Protein AF-0000000069254409 (afdb_homodimer)

Structure (mmCIF, N/CA/C/O backbone):
data_AF-0000000069254409-model_v1
#
loop_
_entity.id
_entity.type
_entity.pdbx_description
1 polymer 'EF-hand domain-containing protein'
#
loop_
_atom_site.group_PDB
_atom_site.id
_atom_site.type_symbol
_atom_site.label_atom_id
_atom_site.label_alt_id
_atom_site.label_comp_id
_atom_site.label_asym_id
_atom_site.label_entity_id
_atom_site.label_seq_id
_atom_site.pdbx_PDB_ins_code
_atom_site.Cartn_x
_atom_site.Cartn_y
_atom_site.Cartn_z
_atom_site.occupancy
_atom_site.B_iso_or_equiv
_atom_site.auth_seq_id
_atom_site.auth_comp_id
_atom_site.auth_asym_id
_atom_site.auth_atom_id
_atom_site.pdbx_PDB_model_num
ATOM 1 N N . MET A 1 1 ? -7.496 29.672 29.156 1 19.38 1 MET A N 1
ATOM 2 C CA . MET A 1 1 ? -7.266 30.031 27.75 1 19.38 1 MET A CA 1
ATOM 3 C C . MET A 1 1 ? -6.344 29.016 27.078 1 19.38 1 MET A C 1
ATOM 5 O O . MET A 1 1 ? -5.121 29.125 27.172 1 19.38 1 MET A O 1
ATOM 9 N N . VAL A 1 2 ? -6.703 27.703 27.266 1 20.34 2 VAL A N 1
ATOM 10 C CA . VAL A 1 2 ? -6.066 26.391 27.125 1 20.34 2 VAL A CA 1
ATOM 11 C C . VAL A 1 2 ? -5.746 26.141 25.656 1 20.34 2 VAL A C 1
ATOM 13 O O . VAL A 1 2 ? -6.648 26.047 24.828 1 20.34 2 VAL A O 1
ATOM 16 N N . ALA A 1 3 ? -4.699 26.922 25.219 1 22.67 3 ALA A N 1
ATOM 17 C CA . ALA A 1 3 ? -4.16 26.953 23.875 1 22.67 3 ALA A CA 1
ATOM 18 C C . ALA A 1 3 ? -4.039 25.547 23.297 1 22.67 3 ALA A C 1
ATOM 20 O O . ALA A 1 3 ? -3.381 24.688 23.891 1 22.67 3 ALA A O 1
ATOM 21 N N . LEU A 1 4 ? -5.125 25.156 22.656 1 19.97 4 LEU A N 1
ATOM 22 C CA . LEU A 1 4 ? -5.559 23.938 22 1 19.97 4 LEU A CA 1
ATOM 23 C C . LEU A 1 4 ? -4.504 23.438 21 1 19.97 4 LEU A C 1
ATOM 25 O O . LEU A 1 4 ? -4.227 24.109 20.016 1 19.97 4 LEU A O 1
ATOM 29 N N . CYS A 1 5 ? -3.377 22.969 21.625 1 23.23 5 CYS A N 1
ATOM 30 C CA . CYS A 1 5 ? -2.184 22.438 20.984 1 23.23 5 CYS A CA 1
ATOM 31 C C . CYS A 1 5 ? -2.555 21.547 19.797 1 23.23 5 CYS A C 1
ATOM 33 O O . CYS A 1 5 ? -3.193 20.516 19.969 1 23.23 5 CYS A O 1
ATOM 35 N N . CYS A 1 6 ? -2.992 22.062 18.625 1 24.22 6 CYS A N 1
ATOM 36 C CA . CYS A 1 6 ? -3.277 21.469 17.328 1 24.22 6 CYS A CA 1
ATOM 37 C C . CYS A 1 6 ? -2.16 20.531 16.906 1 24.22 6 CYS A C 1
ATOM 39 O O . CYS A 1 6 ? -1.358 20.859 16.031 1 24.22 6 CYS A O 1
ATOM 41 N N . LYS A 1 7 ? -1.382 19.984 17.891 1 27.02 7 LYS A N 1
ATOM 42 C CA . LYS A 1 7 ? -0.222 19.109 17.719 1 27.02 7 LYS A CA 1
ATOM 43 C C . LYS A 1 7 ? -0.569 17.891 16.891 1 27.02 7 LYS A C 1
ATOM 45 O O . LYS A 1 7 ? -1.653 17.312 17.031 1 27.02 7 LYS A O 1
ATOM 50 N N . GLY A 1 8 ? 0.115 17.594 15.75 1 26.36 8 GLY A N 1
ATOM 51 C CA . GLY A 1 8 ? 0.091 16.625 14.664 1 26.36 8 GLY A CA 1
ATOM 52 C C . GLY A 1 8 ? -0.187 15.211 15.125 1 26.36 8 GLY A C 1
ATOM 53 O O . GLY A 1 8 ? 0.207 14.828 16.234 1 26.36 8 GLY A O 1
ATOM 54 N N . MET A 1 9 ? -1.321 14.609 14.672 1 27.91 9 MET A N 1
ATOM 55 C CA . MET A 1 9 ? -2.041 13.383 14.984 1 27.91 9 MET A CA 1
ATOM 56 C C . MET A 1 9 ? -1.083 12.195 15.078 1 27.91 9 MET A C 1
ATOM 58 O O . MET A 1 9 ? -0.772 11.562 14.07 1 27.91 9 MET A O 1
ATOM 62 N N . PRO A 1 10 ? 0.11 12.32 15.781 1 27.25 10 PRO A N 1
ATOM 63 C CA . PRO A 1 10 ? 1.056 11.211 15.633 1 27.25 10 PRO A CA 1
ATOM 64 C C . PRO A 1 10 ? 0.412 9.852 15.883 1 27.25 10 PRO A C 1
ATOM 66 O O . PRO A 1 10 ? 0.443 8.977 15.008 1 27.25 10 PRO A O 1
ATOM 69 N N . PHE A 1 11 ? 0.872 9.18 17.094 1 33.72 11 PHE A N 1
ATOM 70 C CA . PHE A 1 11 ? 1.212 7.918 17.734 1 33.72 11 PHE A CA 1
ATOM 71 C C . PHE A 1 11 ? -0.03 7.258 18.328 1 33.72 11 PHE A C 1
ATOM 73 O O . PHE A 1 11 ? 0.075 6.371 19.172 1 33.72 11 PHE A O 1
ATOM 80 N N . LEU A 1 12 ? -1.261 7.641 18.219 1 28.94 12 LEU A N 1
ATOM 81 C CA . LEU A 1 12 ? -2.281 7.164 19.156 1 28.94 12 LEU A CA 1
ATOM 82 C C . LEU A 1 12 ? -2.5 5.66 19 1 28.94 12 LEU A C 1
ATOM 84 O O . LEU A 1 12 ? -2.707 4.953 19.984 1 28.94 12 LEU A O 1
ATOM 88 N N . VAL A 1 13 ? -2.615 5.219 17.828 1 28.89 13 VAL A N 1
ATOM 89 C CA . VAL A 1 13 ? -3.416 4 17.812 1 28.89 13 VAL A CA 1
ATOM 90 C C . VAL A 1 13 ? -2.643 2.867 18.484 1 28.89 13 VAL A C 1
ATOM 92 O O . VAL A 1 13 ? -3.227 2.039 19.188 1 28.89 13 VAL A O 1
ATOM 95 N N . ILE A 1 14 ? -1.354 2.713 18.172 1 30.81 14 ILE A N 1
ATOM 96 C CA . ILE A 1 14 ? -0.817 1.533 18.844 1 30.81 14 ILE A CA 1
ATOM 97 C C . ILE A 1 14 ? -0.621 1.828 20.328 1 30.81 14 ILE A C 1
ATOM 99 O O . ILE A 1 14 ? -0.642 0.915 21.156 1 30.81 14 ILE A O 1
ATOM 103 N N . VAL A 1 15 ? -0.439 3.127 20.812 1 29.7 15 VAL A N 1
ATOM 104 C CA . VAL A 1 15 ? -0.236 3.512 22.203 1 29.7 15 VAL A CA 1
ATOM 105 C C . VAL A 1 15 ? -1.552 3.395 22.969 1 29.7 15 VAL A C 1
ATOM 107 O O . VAL A 1 15 ? -1.553 3.172 24.188 1 29.7 15 VAL A O 1
ATOM 110 N N . ALA A 1 16 ? -2.707 3.693 22.484 1 29.33 16 ALA A N 1
ATOM 111 C CA . ALA A 1 16 ? -3.926 3.795 23.281 1 29.33 16 ALA A CA 1
ATOM 112 C C . ALA A 1 16 ? -4.277 2.455 23.922 1 29.33 16 ALA A C 1
ATOM 114 O O . ALA A 1 16 ? -4.887 2.412 25 1 29.33 16 ALA A O 1
ATOM 115 N N . VAL A 1 17 ? -4.133 1.278 23.375 1 29.28 17 VAL A N 1
ATOM 116 C CA . VAL A 1 17 ? -4.566 0.148 24.188 1 29.28 17 VAL A CA 1
ATOM 117 C C . VAL A 1 17 ? -3.699 0.049 25.438 1 29.28 17 VAL A C 1
ATOM 119 O O . VAL A 1 17 ? -4.199 -0.269 26.531 1 29.28 17 VAL A O 1
ATOM 122 N N . LEU A 1 18 ? -2.428 0.432 25.5 1 28.36 18 LEU A N 1
ATOM 123 C CA . LEU A 1 18 ? -1.735 0.394 26.781 1 28.36 18 LEU A CA 1
ATOM 124 C C . LEU A 1 18 ? -2.096 1.609 27.625 1 28.36 18 LEU A C 1
ATOM 126 O O . LEU A 1 18 ? -2.014 1.561 28.859 1 28.36 18 LEU A O 1
ATOM 130 N N . ALA A 1 19 ? -2.328 2.811 27.125 1 28.66 19 ALA A N 1
ATOM 131 C CA . ALA A 1 19 ? -2.438 4.023 27.938 1 28.66 19 ALA A CA 1
ATOM 132 C C . ALA A 1 19 ? -3.783 4.086 28.656 1 28.66 19 ALA A C 1
ATOM 134 O O . ALA A 1 19 ? -4.07 5.051 29.359 1 28.66 19 ALA A O 1
ATOM 135 N N . LEU A 1 20 ? -4.75 3.314 28.531 1 28.2 20 LEU A N 1
ATOM 136 C CA . LEU A 1 20 ? -5.914 3.721 29.312 1 28.2 20 LEU A CA 1
ATOM 137 C C . LEU A 1 20 ? -5.598 3.711 30.812 1 28.2 20 LEU A C 1
ATOM 139 O O . LEU A 1 20 ? -6.473 3.965 31.641 1 28.2 20 LEU A O 1
ATOM 143 N N . ALA A 1 21 ? -4.547 3.064 31.422 1 25.2 21 ALA A N 1
ATOM 144 C CA . ALA A 1 21 ? -4.605 3.164 32.875 1 25.2 21 ALA A CA 1
ATOM 145 C C . ALA A 1 21 ? -4.316 4.59 33.344 1 25.2 21 ALA A C 1
ATOM 147 O O . ALA A 1 21 ? -4.965 5.094 34.25 1 25.2 21 ALA A O 1
ATOM 148 N N . ARG A 1 22 ? -3.055 5.16 33.312 1 26.94 22 ARG A N 1
ATOM 149 C CA . ARG A 1 22 ? -2.629 6.121 34.312 1 26.94 22 ARG A CA 1
ATOM 150 C C . ARG A 1 22 ? -3.201 7.508 34.031 1 26.94 22 ARG A C 1
ATOM 152 O O . ARG A 1 22 ? -2.738 8.195 33.125 1 26.94 22 ARG A O 1
ATOM 159 N N . ALA A 1 23 ? -4.402 7.871 34.062 1 28.11 23 ALA A N 1
ATOM 160 C CA . ALA A 1 23 ? -4.953 9.219 33.969 1 28.11 23 ALA A CA 1
ATOM 161 C C . ALA A 1 23 ? -4.359 10.133 35.031 1 28.11 23 ALA A C 1
ATOM 163 O O . ALA A 1 23 ? -4.879 11.227 35.281 1 28.11 23 ALA A O 1
ATOM 164 N N . SER A 1 24 ? -3.475 9.727 36 1 22.5 24 SER A N 1
ATOM 165 C CA . SER A 1 24 ? -3.5 10.844 36.938 1 22.5 24 SER A CA 1
ATOM 166 C C . SER A 1 24 ? -2.941 12.117 36.312 1 22.5 24 SER A C 1
ATOM 168 O O . SER A 1 24 ? -3.586 13.164 36.344 1 22.5 24 SER A O 1
ATOM 170 N N . ASP A 1 25 ? -1.718 12.695 36.781 1 22.55 25 ASP A N 1
ATOM 171 C CA . ASP A 1 25 ? -1.385 14.086 37.062 1 22.55 25 ASP A CA 1
ATOM 172 C C . ASP A 1 25 ? -1.067 14.852 35.781 1 22.55 25 ASP A C 1
ATOM 174 O O . ASP A 1 25 ? -1.934 15.539 35.219 1 22.55 25 ASP A O 1
ATOM 178 N N . GLN A 1 26 ? 0.198 15.594 35.656 1 23.91 26 GLN A N 1
ATOM 179 C CA . GLN A 1 26 ? 0.688 16.859 35.125 1 23.91 26 GLN A CA 1
ATOM 180 C C . GLN A 1 26 ? 0.812 16.781 33.594 1 23.91 26 GLN A C 1
ATOM 182 O O . GLN A 1 26 ? 0.991 15.703 33.031 1 23.91 26 GLN A O 1
ATOM 187 N N . GLN A 1 27 ? 0.76 17.953 32.75 1 25.64 27 GLN A N 1
ATOM 188 C CA . GLN A 1 27 ? 0.425 18.578 31.469 1 25.64 27 GLN A CA 1
ATOM 189 C C . GLN A 1 27 ? 1.446 18.219 30.391 1 25.64 27 GLN A C 1
ATOM 191 O O . GLN A 1 27 ? 1.4 18.766 29.281 1 25.64 27 GLN A O 1
ATOM 196 N N . ASP A 1 28 ? 2.668 17.797 30.703 1 26.2 28 ASP A N 1
ATOM 197 C CA . ASP A 1 28 ? 3.752 17.984 29.75 1 26.2 28 ASP A CA 1
ATOM 198 C C . ASP A 1 28 ? 3.531 17.141 28.484 1 26.2 28 ASP A C 1
ATOM 200 O O . ASP A 1 28 ? 3.23 15.945 28.578 1 26.2 28 ASP A O 1
ATOM 204 N N . ASP A 1 29 ? 3.1 17.672 27.328 1 29.69 29 ASP A N 1
ATOM 205 C CA . ASP A 1 29 ? 2.701 17.312 25.984 1 29.69 29 ASP A CA 1
ATOM 206 C C . ASP A 1 29 ? 3.592 16.188 25.438 1 29.69 29 ASP A C 1
ATOM 208 O O . ASP A 1 29 ? 3.65 15.977 24.219 1 29.69 29 ASP A O 1
ATOM 212 N N . GLY A 1 30 ? 4.598 15.688 26.188 1 28.34 30 GLY A N 1
ATOM 213 C CA . GLY A 1 30 ? 5.531 14.648 25.781 1 28.34 30 GLY A CA 1
ATOM 214 C C . GLY A 1 30 ? 4.855 13.32 25.5 1 28.34 30 GLY A C 1
ATOM 215 O O . GLY A 1 30 ? 3.785 13.031 26.047 1 28.34 30 GLY A O 1
ATOM 216 N N . ILE A 1 31 ? 4.934 12.859 24.234 1 30.8 31 ILE A N 1
ATOM 217 C CA . ILE A 1 31 ? 4.555 11.484 23.922 1 30.8 31 ILE A CA 1
ATOM 218 C C . ILE A 1 31 ? 4.723 10.609 25.172 1 30.8 31 ILE A C 1
ATOM 220 O O . ILE A 1 31 ? 5.789 10.586 25.781 1 30.8 31 ILE A O 1
ATOM 224 N N . PRO A 1 32 ? 3.707 10.461 25.875 1 32.12 32 PRO A N 1
ATOM 225 C CA . PRO A 1 32 ? 3.996 9.664 27.062 1 32.12 32 PRO A CA 1
ATOM 226 C C . PRO A 1 32 ? 4.883 8.453 26.766 1 32.12 32 PRO A C 1
ATOM 228 O O . PRO A 1 32 ? 4.777 7.863 25.688 1 32.12 32 PRO A O 1
ATOM 231 N N . GLU A 1 33 ? 6.113 8.398 27.266 1 32.88 33 GLU A N 1
ATOM 232 C CA . GLU A 1 33 ? 6.953 7.215 27.406 1 32.88 33 GLU A CA 1
ATOM 233 C C . GLU A 1 33 ? 6.117 5.992 27.781 1 32.88 33 GLU A C 1
ATOM 235 O O . GLU A 1 33 ? 5.312 6.039 28.719 1 32.88 33 GLU A O 1
ATOM 240 N N . PRO A 1 34 ? 5.633 5.191 26.672 1 31.97 34 PRO A N 1
ATOM 241 C CA . PRO A 1 34 ? 4.961 4.027 27.25 1 31.97 34 PRO A CA 1
ATOM 242 C C . PRO A 1 34 ? 5.578 3.588 28.578 1 31.97 34 PRO A C 1
ATOM 244 O O . PRO A 1 34 ? 6.801 3.541 28.703 1 31.97 34 PRO A O 1
ATOM 247 N N . GLU A 1 35 ? 5.141 3.963 29.609 1 34.66 35 GLU A N 1
ATOM 248 C CA . GLU A 1 35 ? 5.578 3.498 30.922 1 34.66 35 GLU A CA 1
ATOM 249 C C . GLU A 1 35 ? 5.578 1.974 31 1 34.66 35 GLU A C 1
ATOM 251 O O . GLU A 1 35 ? 5.547 1.4 32.094 1 34.66 35 GLU A O 1
ATOM 256 N N . SER A 1 36 ? 5.055 1.187 29.906 1 35.44 36 SER A N 1
ATOM 257 C CA . SER A 1 36 ? 5.086 -0.209 30.328 1 35.44 36 SER A CA 1
ATOM 258 C C . SER A 1 36 ? 6.434 -0.566 30.953 1 35.44 36 SER A C 1
ATOM 260 O O . SER A 1 36 ? 7.438 0.095 30.688 1 35.44 36 SER A O 1
ATOM 262 N N . ASP A 1 37 ? 6.551 -1.136 31.875 1 38.44 37 ASP A N 1
ATOM 263 C CA . ASP A 1 37 ? 7.703 -1.934 32.281 1 38.44 37 ASP A CA 1
ATOM 264 C C . ASP A 1 37 ? 8.477 -2.445 31.062 1 38.44 37 ASP A C 1
ATOM 266 O O . ASP A 1 37 ? 7.973 -3.287 30.312 1 38.44 37 ASP A O 1
ATOM 270 N N . ASP A 1 38 ? 9.156 -1.662 30.172 1 49.69 38 ASP A N 1
ATOM 271 C CA . ASP A 1 38 ? 9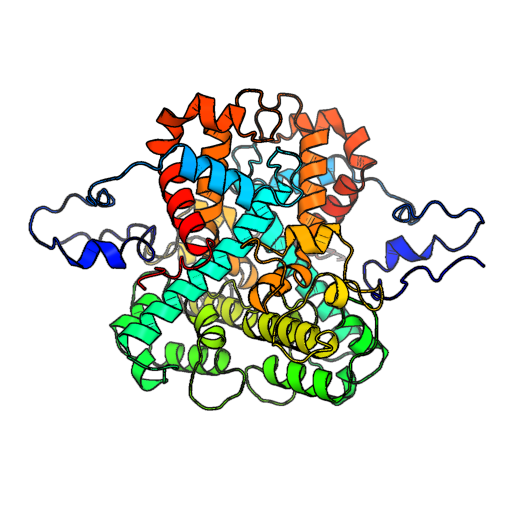.945 -1.505 28.953 1 49.69 38 ASP A CA 1
ATOM 272 C C . ASP A 1 38 ? 10.758 -2.766 28.672 1 49.69 38 ASP A C 1
ATOM 274 O O . ASP A 1 38 ? 11.93 -2.854 29.031 1 49.69 38 ASP A O 1
ATOM 278 N N . VAL A 1 39 ? 10.141 -3.881 28.891 1 56.06 39 VAL A N 1
ATOM 279 C CA . VAL A 1 39 ? 10.977 -5.031 28.578 1 56.06 39 VAL A CA 1
ATOM 280 C C . VAL A 1 39 ? 11.602 -4.859 27.203 1 56.06 39 VAL A C 1
ATOM 282 O O . VAL A 1 39 ? 10.883 -4.719 26.203 1 56.06 39 VAL A O 1
ATOM 285 N N . LEU A 1 40 ? 12.727 -4.441 27.188 1 66.5 40 LEU A N 1
ATOM 286 C CA . LEU A 1 40 ? 13.578 -4.328 26 1 66.5 40 LEU A CA 1
ATOM 287 C C . LEU A 1 40 ? 13.578 -5.633 25.203 1 66.5 40 LEU A C 1
ATOM 289 O O . LEU A 1 40 ? 13.523 -6.719 25.781 1 66.5 40 LEU A O 1
ATOM 293 N N . PRO A 1 41 ? 13.43 -5.43 23.906 1 75.56 41 PRO A N 1
ATOM 294 C CA . PRO A 1 41 ? 13.5 -6.652 23.094 1 75.56 41 PRO A CA 1
ATOM 295 C C . PRO A 1 41 ? 14.766 -7.465 23.375 1 75.56 41 PRO A C 1
ATOM 297 O O . PRO A 1 41 ? 15.828 -6.891 23.609 1 75.56 41 PRO A O 1
ATOM 300 N N . THR A 1 42 ? 14.555 -8.664 23.516 1 77.88 42 THR A N 1
ATOM 301 C CA . THR A 1 42 ? 15.68 -9.578 23.703 1 77.88 42 THR A CA 1
ATOM 302 C C . THR A 1 42 ? 16.406 -9.805 22.375 1 77.88 42 THR A C 1
ATOM 304 O O . THR A 1 42 ? 15.898 -9.445 21.312 1 77.88 42 THR A O 1
ATOM 307 N N . GLN A 1 43 ? 17.641 -10.289 22.516 1 80.81 43 GLN A N 1
ATOM 308 C CA . GLN A 1 43 ? 18.406 -10.648 21.328 1 80.81 43 GLN A CA 1
ATOM 309 C C . GLN A 1 43 ? 17.672 -11.695 20.5 1 80.81 43 GLN A C 1
ATOM 311 O O . GLN A 1 43 ? 17.703 -11.648 19.266 1 80.81 43 GLN A O 1
ATOM 316 N N . GLN A 1 44 ? 17.016 -12.531 21.219 1 79.25 44 GLN A N 1
ATOM 317 C CA . GLN A 1 44 ? 16.25 -13.578 20.547 1 79.25 44 GLN A CA 1
ATOM 318 C C . GLN A 1 44 ? 15.125 -12.977 19.703 1 79.25 44 GLN A C 1
ATOM 320 O O . GLN A 1 44 ? 14.875 -13.414 18.578 1 79.25 44 GLN A O 1
ATOM 325 N N . GLN A 1 45 ? 14.5 -12 20.203 1 78.81 45 GLN A N 1
ATOM 326 C CA . GLN A 1 45 ? 13.398 -11.359 19.5 1 78.81 45 GLN A CA 1
ATOM 327 C C . GLN A 1 45 ? 13.898 -10.625 18.25 1 78.81 45 GLN A C 1
ATOM 329 O O . GLN A 1 45 ? 13.242 -10.641 17.219 1 78.81 45 GLN A O 1
ATOM 334 N N . ILE A 1 46 ? 15.023 -10.102 18.406 1 79.94 46 ILE A N 1
ATOM 335 C CA . ILE A 1 46 ? 15.594 -9.375 17.281 1 79.94 46 ILE A CA 1
ATOM 336 C C . ILE A 1 46 ? 15.977 -10.359 16.172 1 79.94 46 ILE A C 1
ATOM 338 O O . ILE A 1 46 ? 15.75 -10.086 14.992 1 79.94 46 ILE A O 1
ATOM 342 N N . SER A 1 47 ? 16.516 -11.445 16.609 1 79.81 47 SER A N 1
ATOM 343 C CA . SER A 1 47 ? 16.859 -12.484 15.641 1 79.81 47 SER A CA 1
ATOM 344 C C . SER A 1 47 ? 15.609 -13.023 14.945 1 79.81 47 SER A C 1
ATOM 346 O O . SER A 1 47 ? 15.633 -13.289 13.742 1 79.81 47 SER A O 1
ATOM 348 N N . GLN A 1 48 ? 14.594 -13.156 15.711 1 78.81 48 GLN A N 1
ATOM 349 C CA . GLN A 1 48 ? 13.328 -13.625 15.148 1 78.81 48 GLN A CA 1
ATOM 350 C C . GLN A 1 48 ? 12.781 -12.633 14.125 1 78.81 48 GLN A C 1
ATOM 352 O O . GLN A 1 48 ? 12.273 -13.031 13.078 1 78.81 48 GLN A O 1
ATOM 357 N N . MET A 1 49 ? 12.953 -11.438 14.461 1 79.19 49 MET A N 1
ATOM 358 C CA . MET A 1 49 ? 12.508 -10.391 13.539 1 79.19 49 MET A CA 1
ATOM 359 C C . MET A 1 49 ? 13.305 -10.445 12.234 1 79.19 49 MET A C 1
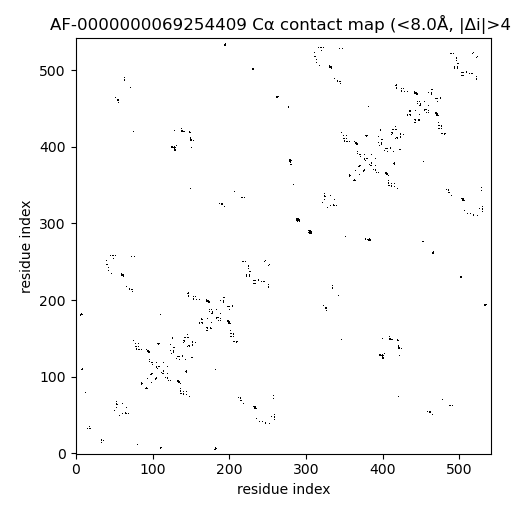ATOM 361 O O . MET A 1 49 ? 12.742 -10.289 11.148 1 79.19 49 MET A O 1
ATOM 365 N N . HIS A 1 50 ? 14.648 -10.594 12.422 1 85 50 HIS A N 1
ATOM 366 C CA . HIS A 1 50 ? 15.484 -10.711 11.234 1 85 50 HIS A CA 1
ATOM 367 C C . HIS A 1 50 ? 15 -11.828 10.32 1 85 50 HIS A C 1
ATOM 369 O O . HIS A 1 50 ? 14.906 -11.648 9.102 1 85 50 HIS A O 1
ATOM 375 N N . GLY A 1 51 ? 14.641 -12.859 10.914 1 82.12 51 GLY A N 1
ATOM 376 C CA . GLY A 1 51 ? 14.164 -14 10.156 1 82.12 51 GLY A CA 1
ATOM 377 C C . GLY A 1 51 ? 12.844 -13.742 9.453 1 82.12 51 GLY A C 1
ATOM 378 O O . GLY A 1 51 ? 12.617 -14.242 8.344 1 82.12 51 GLY A O 1
ATOM 379 N N . LEU A 1 52 ? 12.039 -12.969 10.078 1 80 52 LEU A N 1
ATOM 380 C CA . LEU A 1 52 ? 10.742 -12.648 9.5 1 80 52 LEU A CA 1
ATOM 381 C C . LEU A 1 52 ? 10.891 -11.703 8.312 1 80 52 LEU A C 1
ATOM 383 O O . LEU A 1 52 ? 10.164 -11.82 7.32 1 80 52 LEU A O 1
ATOM 387 N N . ILE A 1 53 ? 11.812 -10.859 8.391 1 81.75 53 ILE A N 1
ATOM 388 C CA . ILE A 1 53 ? 11.992 -9.867 7.344 1 81.75 53 ILE A CA 1
ATOM 389 C C . ILE A 1 53 ? 12.781 -10.469 6.184 1 81.75 53 ILE A C 1
ATOM 391 O O . ILE A 1 53 ? 12.5 -10.188 5.016 1 81.75 53 ILE A O 1
ATOM 395 N N . ASP A 1 54 ? 13.727 -11.336 6.574 1 86.19 54 ASP A N 1
ATOM 396 C CA . ASP A 1 54 ? 14.57 -12 5.578 1 86.19 54 ASP A CA 1
ATOM 397 C C . ASP A 1 54 ? 13.781 -13.086 4.84 1 86.19 54 ASP A C 1
ATOM 399 O O . ASP A 1 54 ? 14.023 -14.281 5.043 1 86.19 54 ASP A O 1
ATOM 403 N N . SER A 1 55 ? 13.07 -12.703 3.879 1 77.25 55 SER A N 1
ATOM 404 C CA . SER A 1 55 ? 12.102 -13.578 3.227 1 77.25 55 SER A CA 1
ATOM 405 C C . SER A 1 55 ? 12.789 -14.602 2.33 1 77.25 55 SER A C 1
ATOM 407 O O . SER A 1 55 ? 12.273 -15.703 2.123 1 77.25 55 SER A O 1
ATOM 409 N N . ASN A 1 56 ? 13.875 -14.219 1.684 1 76.5 56 ASN A N 1
ATOM 410 C CA . ASN A 1 56 ? 14.531 -15.18 0.802 1 76.5 56 ASN A CA 1
ATOM 411 C C . ASN A 1 56 ? 15.547 -16.031 1.559 1 76.5 56 ASN A C 1
ATOM 413 O O . ASN A 1 56 ? 16.219 -16.875 0.966 1 76.5 56 ASN A O 1
ATOM 417 N N . LYS A 1 57 ? 15.773 -15.719 2.846 1 82.81 57 LYS A N 1
ATOM 418 C CA . LYS A 1 57 ? 16.531 -16.531 3.799 1 82.81 57 LYS A CA 1
ATOM 419 C C . LYS A 1 57 ? 18.016 -16.562 3.438 1 82.81 57 LYS A C 1
ATOM 421 O O . LYS A 1 57 ? 18.656 -17.609 3.576 1 82.81 57 LYS A O 1
ATOM 426 N N . ASP A 1 58 ? 18.562 -15.562 2.893 1 87.06 58 ASP A N 1
ATOM 427 C CA . ASP A 1 58 ? 19.969 -15.516 2.547 1 87.06 58 ASP A CA 1
ATOM 428 C C . ASP A 1 58 ? 20.797 -14.883 3.668 1 87.06 58 ASP A C 1
ATOM 430 O O . ASP A 1 58 ? 21.984 -14.625 3.504 1 87.06 58 ASP A O 1
ATOM 434 N N . GLY A 1 59 ? 20.109 -14.547 4.707 1 89 59 GLY A N 1
ATOM 435 C CA . GLY A 1 59 ? 20.781 -14.039 5.887 1 89 59 GLY A CA 1
ATOM 436 C C . GLY A 1 59 ? 20.953 -12.531 5.875 1 89 59 GLY A C 1
ATOM 437 O O . GLY A 1 59 ? 21.469 -11.953 6.84 1 89 59 GLY A O 1
ATOM 438 N N . LYS A 1 60 ? 20.547 -11.914 4.801 1 89.5 60 LYS A N 1
ATOM 439 C CA . LYS A 1 60 ? 20.641 -10.461 4.672 1 89.5 60 LYS A CA 1
ATOM 440 C C . LYS A 1 60 ? 19.266 -9.844 4.41 1 89.5 60 LYS A C 1
ATOM 442 O O . LYS A 1 60 ? 18.484 -10.352 3.594 1 89.5 60 LYS A O 1
ATOM 447 N N . ILE A 1 61 ? 18.953 -8.82 5.18 1 85.44 61 ILE A N 1
ATOM 448 C CA . ILE A 1 61 ? 17.75 -8.047 4.906 1 85.44 61 ILE A CA 1
ATOM 449 C C . ILE A 1 61 ? 18.078 -6.91 3.934 1 85.44 61 ILE A C 1
ATOM 451 O O . ILE A 1 61 ? 18.969 -6.09 4.203 1 85.44 61 ILE A O 1
ATOM 455 N N . ASN A 1 62 ? 17.469 -6.918 2.82 1 78.56 62 ASN A N 1
ATOM 456 C CA . ASN A 1 62 ? 17.641 -5.832 1.863 1 78.56 62 ASN A CA 1
ATOM 457 C C . ASN A 1 62 ? 16.422 -4.93 1.812 1 78.56 62 ASN A C 1
ATOM 459 O O . ASN A 1 62 ? 15.438 -5.164 2.531 1 78.56 62 ASN A O 1
ATOM 463 N N . PHE A 1 63 ? 16.469 -3.969 1.016 1 73.12 63 PHE A N 1
ATOM 464 C CA . PHE A 1 63 ? 15.422 -2.963 0.94 1 73.12 63 PHE A CA 1
ATOM 465 C C . PHE A 1 63 ? 14.109 -3.582 0.462 1 73.12 63 PHE A C 1
ATOM 467 O O . PHE A 1 63 ? 13.039 -3.242 0.966 1 73.12 63 PHE A O 1
ATOM 474 N N . PHE A 1 64 ? 14.211 -4.438 -0.446 1 72.88 64 PHE A N 1
ATOM 475 C CA . PHE A 1 64 ? 13.016 -5.102 -0.953 1 72.88 64 PHE A CA 1
ATOM 476 C C . PHE A 1 64 ? 12.297 -5.848 0.163 1 72.88 64 PHE A C 1
ATOM 478 O O . PHE A 1 64 ? 11.07 -5.746 0.297 1 72.88 64 PHE A O 1
ATOM 485 N N . GLU A 1 65 ? 13.039 -6.586 0.923 1 79.06 65 GLU A N 1
ATOM 486 C CA . GLU A 1 65 ? 12.461 -7.367 2.018 1 79.06 65 GLU A CA 1
ATOM 487 C C . GLU A 1 65 ? 11.859 -6.457 3.082 1 79.06 65 GLU A C 1
ATOM 489 O O . GLU A 1 65 ? 10.828 -6.789 3.68 1 79.06 65 GLU A O 1
ATOM 494 N N . ILE A 1 66 ? 12.477 -5.332 3.252 1 78.25 66 ILE A N 1
ATOM 495 C CA . ILE A 1 66 ? 11.945 -4.355 4.199 1 78.25 66 ILE A CA 1
ATOM 496 C C . ILE A 1 66 ? 10.602 -3.824 3.697 1 78.25 66 ILE A C 1
ATOM 498 O O . ILE A 1 66 ? 9.656 -3.676 4.473 1 78.25 66 ILE A O 1
ATOM 502 N N . MET A 1 67 ? 10.555 -3.555 2.514 1 75.44 67 MET A N 1
ATOM 503 C CA . MET A 1 67 ? 9.328 -3 1.943 1 75.44 67 MET A CA 1
ATOM 504 C C . MET A 1 67 ? 8.188 -4.012 2.014 1 75.44 67 MET A C 1
ATOM 506 O O . MET A 1 67 ? 7.059 -3.656 2.354 1 75.44 67 MET A O 1
ATOM 510 N N . VAL A 1 68 ? 8.5 -5.207 1.63 1 76.25 68 VAL A N 1
ATOM 511 C CA . VAL A 1 68 ? 7.492 -6.258 1.693 1 76.25 68 VAL A CA 1
ATOM 512 C C . VAL A 1 68 ? 7.012 -6.43 3.133 1 76.25 68 VAL A C 1
ATOM 514 O O . VAL A 1 68 ? 5.809 -6.547 3.383 1 76.25 68 VAL A O 1
ATOM 517 N N . PHE A 1 69 ? 7.895 -6.445 3.971 1 78.06 69 PHE A N 1
ATOM 518 C CA . PHE A 1 69 ? 7.559 -6.559 5.387 1 78.06 69 PHE A CA 1
ATOM 519 C C . PHE A 1 69 ? 6.688 -5.387 5.832 1 78.06 69 PHE A C 1
ATOM 521 O O . PHE A 1 69 ? 5.719 -5.57 6.566 1 78.06 69 PHE A O 1
ATOM 528 N N . SER A 1 70 ? 7.086 -4.227 5.434 1 77.5 70 SER A N 1
ATOM 529 C CA . SER A 1 70 ? 6.324 -3.031 5.777 1 77.5 70 SER A CA 1
ATOM 530 C C . SER A 1 70 ? 4.883 -3.137 5.293 1 77.5 70 SER A C 1
ATOM 532 O O . SER A 1 70 ? 3.947 -2.857 6.047 1 77.5 70 SER A O 1
ATOM 534 N N . ASP A 1 71 ? 4.699 -3.541 4.125 1 76.69 71 ASP A N 1
ATOM 535 C CA . ASP A 1 71 ? 3.354 -3.689 3.58 1 76.69 71 ASP A CA 1
ATOM 536 C C . ASP A 1 71 ? 2.539 -4.699 4.387 1 76.69 71 ASP A C 1
ATOM 538 O O . ASP A 1 71 ? 1.365 -4.465 4.68 1 76.69 71 ASP A O 1
ATOM 542 N N . THR A 1 72 ? 3.188 -5.805 4.633 1 78.56 72 THR A N 1
ATOM 543 C CA . THR A 1 72 ? 2.537 -6.84 5.43 1 78.56 72 THR A CA 1
ATOM 544 C C . THR A 1 72 ? 2.139 -6.301 6.797 1 78.56 72 THR A C 1
ATOM 546 O O . THR A 1 72 ? 1.026 -6.547 7.27 1 78.56 72 THR A O 1
ATOM 549 N N . MET A 1 73 ? 3.004 -5.57 7.332 1 80.06 73 MET A N 1
ATOM 550 C CA . MET A 1 73 ? 2.766 -5.113 8.703 1 80.06 73 MET A CA 1
ATOM 551 C C . MET A 1 73 ? 1.703 -4.023 8.734 1 80.06 73 MET A C 1
ATOM 553 O O . MET A 1 73 ? 0.926 -3.932 9.688 1 80.06 73 MET A O 1
ATOM 557 N N . VAL A 1 74 ? 1.729 -3.168 7.746 1 79.44 74 VAL A N 1
ATOM 558 C CA . VAL A 1 74 ? 0.685 -2.15 7.688 1 79.44 74 VAL A CA 1
ATOM 559 C C . VAL A 1 74 ? -0.688 -2.818 7.699 1 79.44 74 VAL A C 1
ATOM 561 O O . VAL A 1 74 ? -1.565 -2.43 8.477 1 79.44 74 VAL A O 1
ATOM 564 N N . LEU A 1 75 ? -0.851 -3.814 6.887 1 85.31 75 LEU A N 1
ATOM 565 C CA . LEU A 1 75 ? -2.135 -4.5 6.805 1 85.31 75 LEU A CA 1
ATOM 566 C C . LEU A 1 75 ? -2.424 -5.277 8.086 1 85.31 75 LEU A C 1
ATOM 568 O O . LEU A 1 75 ? -3.551 -5.258 8.586 1 85.31 75 LEU A O 1
ATOM 572 N N . THR A 1 76 ? -1.426 -5.949 8.578 1 82.94 76 THR A N 1
ATOM 573 C CA . THR A 1 76 ? -1.586 -6.723 9.805 1 82.94 76 THR A CA 1
ATOM 574 C C . THR A 1 76 ? -1.993 -5.816 10.961 1 82.94 76 THR A C 1
ATOM 576 O O . THR A 1 76 ? -2.898 -6.152 11.727 1 82.94 76 THR A O 1
ATOM 579 N N . THR A 1 77 ? -1.34 -4.719 11.094 1 81.31 77 THR A N 1
ATOM 580 C CA . THR A 1 77 ? -1.639 -3.775 12.164 1 81.31 77 THR A CA 1
ATOM 581 C C . THR A 1 77 ? -3.045 -3.205 12.008 1 81.31 77 THR A C 1
ATOM 583 O O . THR A 1 77 ? -3.766 -3.037 12.992 1 81.31 77 THR A O 1
ATOM 586 N N . ALA A 1 78 ? 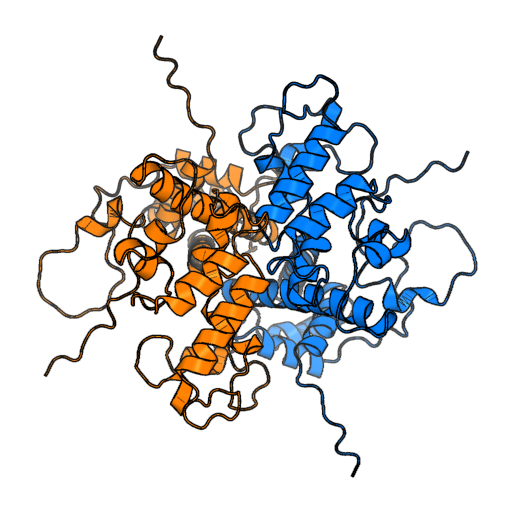-3.365 -2.922 10.812 1 86.44 78 ALA A N 1
ATOM 587 C CA . ALA A 1 78 ? -4.711 -2.422 10.539 1 86.44 78 ALA A CA 1
ATOM 588 C C . ALA A 1 78 ? -5.766 -3.447 10.945 1 86.44 78 ALA A C 1
ATOM 590 O O . ALA A 1 78 ? -6.762 -3.104 11.594 1 86.44 78 ALA A O 1
ATOM 591 N N . ARG A 1 79 ? -5.539 -4.691 10.609 1 89.5 79 ARG A N 1
ATOM 592 C CA . ARG A 1 79 ? -6.461 -5.766 10.961 1 89.5 79 ARG A CA 1
ATOM 593 C C . ARG A 1 79 ? -6.555 -5.934 12.469 1 89.5 79 ARG A C 1
ATOM 595 O O . ARG A 1 79 ? -7.637 -6.184 13.008 1 89.5 79 ARG A O 1
ATOM 602 N N . GLN A 1 80 ? -5.43 -5.812 13.039 1 84.56 80 GLN A N 1
ATOM 603 C CA . GLN A 1 80 ? -5.418 -5.941 14.492 1 84.56 80 GLN A CA 1
ATOM 604 C C . GLN A 1 80 ? -6.227 -4.832 15.148 1 84.56 80 GLN A C 1
ATOM 606 O O . GLN A 1 80 ? -6.984 -5.082 16.094 1 84.56 80 GLN A O 1
ATOM 611 N N . HIS A 1 81 ? -6.031 -3.65 14.711 1 84.88 81 HIS A N 1
ATOM 612 C CA . HIS A 1 81 ? -6.801 -2.518 15.219 1 84.88 81 HIS A CA 1
ATOM 613 C C . HIS A 1 81 ? -8.297 -2.771 15.094 1 84.88 81 HIS A C 1
ATOM 615 O O . HIS A 1 81 ? -9.039 -2.621 16.062 1 84.88 81 HIS A O 1
ATOM 621 N N . CYS A 1 82 ? -8.695 -3.225 13.984 1 92.06 82 CYS A N 1
ATOM 622 C CA . CYS A 1 82 ? -10.109 -3.461 13.719 1 92.06 82 CYS A CA 1
ATOM 623 C C . CYS A 1 82 ? -10.625 -4.656 14.516 1 92.06 82 CYS A C 1
ATOM 625 O O . CYS A 1 82 ? -11.758 -4.641 15 1 92.06 82 CYS A O 1
ATOM 627 N N . SER A 1 83 ? -9.789 -5.652 14.648 1 91.75 83 SER A N 1
ATOM 628 C CA . SER A 1 83 ? -10.164 -6.82 15.438 1 91.75 83 SER A CA 1
ATOM 629 C C . SER A 1 83 ? -10.43 -6.441 16.891 1 91.75 83 SER A C 1
ATOM 631 O O . SER A 1 83 ? -11.344 -6.969 17.516 1 91.75 83 SER A O 1
ATOM 633 N N . GLN A 1 84 ? -9.617 -5.566 17.375 1 89.31 84 GLN A N 1
ATOM 634 C CA . GLN A 1 84 ? -9.805 -5.113 18.75 1 89.31 84 GLN A CA 1
ATOM 635 C C . GLN A 1 84 ? -11.133 -4.379 18.922 1 89.31 84 GLN A C 1
ATOM 637 O O . GLN A 1 84 ? -11.82 -4.547 19.922 1 89.31 84 GLN A O 1
ATOM 642 N N . ILE A 1 85 ? -11.453 -3.596 18 1 90.81 85 ILE A N 1
ATOM 643 C CA . ILE A 1 85 ? -12.734 -2.895 18.031 1 90.81 85 ILE A CA 1
ATOM 644 C C . ILE A 1 85 ? -13.875 -3.908 18.062 1 90.81 85 ILE A C 1
ATOM 646 O O . ILE A 1 85 ? -14.812 -3.779 18.844 1 90.81 85 ILE A O 1
ATOM 650 N N . LEU A 1 86 ? -13.805 -4.914 17.219 1 94.25 86 LEU A N 1
ATOM 651 C CA . LEU A 1 86 ? -14.836 -5.941 17.156 1 94.25 86 LEU A CA 1
ATOM 652 C C . LEU A 1 86 ? -14.906 -6.727 18.453 1 94.25 86 LEU A C 1
ATOM 654 O O . LEU A 1 86 ? -16 -7.082 18.906 1 94.25 86 LEU A O 1
ATOM 658 N N . GLU A 1 87 ? -13.742 -6.977 18.984 1 93.06 87 GLU A N 1
ATOM 659 C CA . GLU A 1 87 ? -13.695 -7.656 20.281 1 93.06 87 GLU A CA 1
ATOM 660 C C . GLU A 1 87 ? -14.367 -6.82 21.359 1 93.06 87 GLU A C 1
ATOM 662 O O . GLU A 1 87 ? -15.133 -7.34 22.172 1 93.06 87 GLU A O 1
ATOM 667 N N . ASP A 1 88 ? -14.094 -5.566 21.391 1 90.94 88 ASP A N 1
ATOM 668 C CA . ASP A 1 88 ? -14.688 -4.656 22.359 1 90.94 88 ASP A CA 1
ATOM 669 C C . ASP A 1 88 ? -16.203 -4.605 22.219 1 90.94 88 ASP A C 1
ATOM 671 O O . ASP A 1 88 ? -16.922 -4.465 23.203 1 90.94 88 ASP A O 1
ATOM 675 N N . LEU A 1 89 ? -16.641 -4.738 21.016 1 91.94 89 LEU A N 1
ATOM 676 C CA . LEU A 1 89 ? -18.078 -4.715 20.734 1 91.94 89 LEU A CA 1
ATOM 677 C C . LEU A 1 89 ? -18.688 -6.102 20.922 1 91.94 89 LEU A C 1
ATOM 679 O O . LEU A 1 89 ? -19.906 -6.262 20.859 1 91.94 89 LEU A O 1
ATOM 683 N N . GLU A 1 90 ? -17.797 -7.121 21.125 1 94.25 90 GLU A N 1
ATOM 684 C CA . GLU A 1 90 ? -18.234 -8.508 21.25 1 94.25 90 GLU A CA 1
ATOM 685 C C . GLU A 1 90 ? -19.109 -8.922 20.078 1 94.25 90 GLU A C 1
ATOM 687 O O . GLU A 1 90 ? -20.172 -9.516 20.266 1 94.25 90 GLU A O 1
ATOM 692 N N . SER A 1 91 ? -18.672 -8.445 18.938 1 94.06 91 SER A N 1
ATOM 693 C CA . SER A 1 91 ? -19.391 -8.727 17.703 1 94.06 91 SER A CA 1
ATOM 694 C C . SER A 1 91 ? -18.438 -9.039 16.562 1 94.06 91 SER A C 1
ATOM 696 O O . SER A 1 91 ? -17.266 -8.617 16.578 1 94.06 91 SER A O 1
ATOM 698 N N . GLY A 1 92 ? -18.859 -9.805 15.57 1 94.56 92 GLY A N 1
ATOM 699 C CA . GLY A 1 92 ? -18.062 -10.109 14.391 1 94.56 92 GLY A CA 1
ATOM 700 C C . GLY A 1 92 ? -18.172 -9.039 13.312 1 94.56 92 GLY A C 1
ATOM 701 O O . GLY A 1 92 ? -17.516 -9.141 12.273 1 94.56 92 GLY A O 1
ATOM 702 N N . SER A 1 93 ? -19.047 -8.055 13.578 1 96 93 SER A N 1
ATOM 703 C CA . SER A 1 93 ? -19.234 -6.969 12.625 1 96 93 SER A CA 1
ATOM 704 C C . SER A 1 93 ? -19.641 -5.68 13.328 1 96 93 SER A C 1
ATOM 706 O O . SER A 1 93 ? -19.906 -5.68 14.531 1 96 93 SER A O 1
ATOM 708 N N . VAL A 1 94 ? -19.578 -4.574 12.625 1 95.69 94 VAL A N 1
ATOM 709 C CA . VAL A 1 94 ? -19.969 -3.277 13.164 1 95.69 94 VAL A CA 1
ATOM 710 C C . VAL A 1 94 ? -21.094 -2.684 12.32 1 95.69 94 VAL A C 1
ATOM 712 O O . VAL A 1 94 ? -21.078 -2.785 11.086 1 95.69 94 VAL A O 1
ATOM 715 N N . THR A 1 95 ? -22.047 -2.131 12.977 1 95.31 95 THR A N 1
ATOM 716 C CA . THR A 1 95 ? -23.156 -1.483 12.297 1 95.31 95 THR A CA 1
ATOM 717 C C . THR A 1 95 ? -22.922 0.019 12.18 1 95.31 95 THR A C 1
ATOM 719 O O . THR A 1 95 ? -22.031 0.563 12.82 1 95.31 95 THR A O 1
ATOM 722 N N . LEU A 1 96 ? -23.75 0.598 11.281 1 95.12 96 LEU A N 1
ATOM 723 C CA . LEU A 1 96 ? -23.656 2.043 11.094 1 95.12 96 LEU A CA 1
ATOM 724 C C . LEU A 1 96 ? -23.922 2.775 12.406 1 95.12 96 LEU A C 1
ATOM 726 O O . LEU A 1 96 ? -23.234 3.752 12.727 1 95.12 96 LEU A O 1
ATOM 730 N N . GLU A 1 97 ? -24.875 2.32 13.148 1 94.06 97 GLU A N 1
ATOM 731 C CA . GLU A 1 97 ? -25.234 2.949 14.414 1 94.06 97 GLU A CA 1
ATOM 732 C C . GLU A 1 97 ? -24.078 2.889 15.406 1 94.06 97 GLU A C 1
ATOM 734 O O . GLU A 1 97 ? -23.828 3.854 16.125 1 94.06 97 GLU A O 1
ATOM 739 N N . GLN A 1 98 ? -23.422 1.792 15.453 1 92.44 98 GLN A N 1
ATOM 740 C CA . GLN A 1 98 ? -22.281 1.638 16.344 1 92.44 98 GLN A CA 1
ATOM 741 C C . GLN A 1 98 ? -21.125 2.549 15.922 1 92.44 98 GLN A C 1
ATOM 743 O O . GLN A 1 98 ? -20.406 3.082 16.766 1 92.44 98 GLN A O 1
ATOM 748 N N . LEU A 1 99 ? -20.969 2.75 14.633 1 91.81 99 LEU A N 1
ATOM 749 C CA . LEU A 1 99 ? -19.875 3.553 14.094 1 91.81 99 LEU A CA 1
ATOM 750 C C . LEU A 1 99 ? -20.094 5.035 14.367 1 91.81 99 LEU A C 1
ATOM 752 O O . LEU A 1 99 ? -19.141 5.805 14.477 1 91.81 99 LEU A O 1
ATOM 756 N N . LYS A 1 100 ? -21.359 5.414 14.453 1 90.19 100 LYS A N 1
ATOM 757 C CA . LYS A 1 100 ? -21.719 6.816 14.641 1 90.19 100 LYS A CA 1
ATOM 758 C C . LYS A 1 100 ? -21.359 7.297 16.047 1 90.19 100 LYS A C 1
ATOM 760 O O . LYS A 1 100 ? -21.328 8.5 16.312 1 90.19 100 LYS A O 1
ATOM 765 N N . THR A 1 101 ? -21.031 6.34 16.891 1 85.88 101 THR A N 1
ATOM 766 C CA . THR A 1 101 ? -20.625 6.762 18.234 1 85.88 101 THR A CA 1
ATOM 767 C C . THR A 1 101 ? -19.359 7.605 18.172 1 85.88 101 THR A C 1
ATOM 769 O O . THR A 1 101 ? -18.5 7.387 17.312 1 85.88 101 THR A O 1
ATOM 772 N N . ASP A 1 102 ? -19.25 8.5 19.156 1 73.25 102 ASP A N 1
ATOM 773 C CA . ASP A 1 102 ? -18.125 9.438 19.156 1 73.25 102 ASP A CA 1
ATOM 774 C C . ASP A 1 102 ? -16.797 8.695 19.234 1 73.25 102 ASP A C 1
ATOM 776 O O . ASP A 1 102 ? -15.836 9.062 18.547 1 73.25 102 ASP A O 1
ATOM 780 N N . ARG A 1 103 ? -16.781 7.719 19.969 1 78 103 ARG A N 1
ATOM 781 C CA . ARG A 1 103 ? -15.523 7 20.188 1 78 103 ARG A CA 1
ATOM 782 C C . ARG A 1 103 ? -14.984 6.434 18.875 1 78 103 ARG A C 1
ATOM 784 O O . ARG A 1 103 ? -13.812 6.633 18.547 1 78 103 ARG A O 1
ATOM 791 N N . LEU A 1 104 ? -15.82 5.82 18.141 1 84.12 104 LEU A N 1
ATOM 792 C CA . LEU A 1 104 ? -15.367 5.176 16.906 1 84.12 104 LEU A CA 1
ATOM 793 C C . LEU A 1 104 ? -15.211 6.195 15.789 1 84.12 104 LEU A C 1
ATOM 795 O O . LEU A 1 104 ? -14.258 6.121 15.008 1 84.12 104 LEU A O 1
ATOM 799 N N . SER A 1 105 ? -16.078 7.145 15.773 1 83.12 105 SER A N 1
ATOM 800 C CA . SER A 1 105 ? -15.992 8.172 14.734 1 83.12 105 SER A CA 1
ATOM 801 C C . SER A 1 105 ? -14.703 8.977 14.852 1 83.12 105 SER A C 1
ATOM 803 O O . SER A 1 105 ? -14.102 9.344 13.836 1 83.12 105 SER A O 1
ATOM 805 N N . GLN A 1 106 ? -14.234 9.227 16.047 1 81.5 106 GLN A N 1
ATOM 806 C CA . GLN A 1 106 ? -12.992 9.953 16.266 1 81.5 106 GLN A CA 1
ATOM 807 C C . GLN A 1 106 ? -11.789 9.164 15.766 1 81.5 106 GLN A C 1
ATOM 809 O O . GLN A 1 106 ? -10.82 9.742 15.266 1 81.5 106 GLN A O 1
ATOM 814 N N . GLN A 1 107 ? -11.953 7.914 15.828 1 82.19 107 GLN A N 1
ATOM 815 C CA . GLN A 1 107 ? -10.852 7.055 15.406 1 82.19 107 GLN A CA 1
ATOM 816 C C . GLN A 1 107 ? -10.758 6.992 13.891 1 82.19 107 GLN A C 1
ATOM 818 O O . GLN A 1 107 ? -9.711 6.633 13.344 1 82.19 107 GLN A O 1
ATOM 823 N N . MET A 1 108 ? -11.789 7.336 13.211 1 84.31 108 MET A N 1
ATOM 824 C CA . MET A 1 108 ? -11.82 7.285 11.75 1 84.31 108 MET A CA 1
ATOM 825 C C . MET A 1 108 ? -11.195 8.539 11.141 1 84.31 108 MET A C 1
ATOM 827 O O . MET A 1 108 ? -10.906 8.57 9.945 1 84.31 108 MET A O 1
ATOM 831 N N . SER A 1 109 ? -11.016 9.492 12.008 1 78.75 109 SER A N 1
ATOM 832 C CA . SER A 1 109 ? -10.492 10.758 11.508 1 78.75 109 SER A CA 1
ATOM 833 C C . SER A 1 109 ? -9.008 10.906 11.82 1 78.75 109 SER A C 1
ATOM 835 O O . SER A 1 109 ? -8.555 10.5 12.891 1 78.75 109 SER A O 1
ATOM 837 N N . SER A 1 110 ? -8.281 11.469 10.883 1 69.88 110 SER A N 1
ATOM 838 C CA . SER A 1 110 ? -6.848 11.672 11.078 1 69.88 110 SER A CA 1
ATOM 839 C C . SER A 1 110 ? -6.574 12.82 12.039 1 69.88 110 SER A C 1
ATOM 841 O O . SER A 1 110 ? -5.496 12.898 12.625 1 69.88 110 SER A O 1
ATOM 843 N N . ASP A 1 111 ? -7.52 13.703 12.188 1 69.31 111 ASP A N 1
ATOM 844 C CA . ASP A 1 111 ? -7.27 14.867 13.039 1 69.31 111 ASP A CA 1
ATOM 845 C C . ASP A 1 111 ? -7.867 14.672 14.43 1 69.31 111 ASP A C 1
ATOM 847 O O . ASP A 1 111 ? -7.824 15.578 15.266 1 69.31 111 ASP A O 1
ATOM 851 N N . GLY A 1 112 ? -8.406 13.547 14.656 1 70.62 112 GLY A N 1
ATOM 852 C CA . GLY A 1 112 ? -8.891 13.195 15.984 1 70.62 112 GLY A CA 1
ATOM 853 C C . GLY A 1 112 ? -10.242 13.797 16.312 1 70.62 112 GLY A C 1
ATOM 854 O O . GLY A 1 112 ? -10.742 13.648 17.422 1 70.62 112 GLY A O 1
ATOM 855 N N . HIS A 1 113 ? -10.844 14.5 15.344 1 76.69 113 HIS A N 1
ATOM 856 C CA . HIS A 1 113 ? -12.18 15.055 15.555 1 76.69 113 HIS A CA 1
ATOM 857 C C . HIS A 1 113 ? -13.25 14.117 15 1 76.69 113 HIS A C 1
ATOM 859 O O . HIS A 1 113 ? -13.023 13.406 14.023 1 76.69 113 HIS A O 1
ATOM 865 N N . ALA A 1 114 ? -14.367 14.25 15.789 1 82.75 114 ALA A N 1
ATOM 866 C CA . ALA A 1 114 ? -15.484 13.43 15.32 1 82.75 114 ALA A CA 1
ATOM 867 C C . ALA A 1 114 ? -15.938 13.867 13.93 1 82.75 114 ALA A C 1
ATOM 869 O O . ALA A 1 114 ? -16 15.062 13.633 1 82.75 114 ALA A O 1
ATOM 870 N N . LEU A 1 115 ? -16.234 12.977 13.164 1 88.56 115 LEU A N 1
ATOM 871 C CA . LEU A 1 115 ? -16.734 13.242 11.812 1 88.56 115 LEU A CA 1
ATOM 872 C C . LEU A 1 115 ? -18.219 13.562 11.836 1 88.56 115 LEU A C 1
ATOM 874 O O . LEU A 1 115 ? -18.953 13.062 12.695 1 88.56 115 LEU A O 1
ATOM 878 N N . PRO A 1 116 ? -18.609 14.414 10.875 1 90.62 116 PRO A N 1
ATOM 879 C CA . PRO A 1 116 ? -20.062 14.578 10.703 1 90.62 116 PRO A CA 1
ATOM 880 C C . PRO A 1 116 ? -20.766 13.266 10.375 1 90.62 116 PRO A C 1
ATOM 882 O O . PRO A 1 116 ? -20.188 12.406 9.695 1 90.62 116 PRO A O 1
ATOM 885 N N . ILE A 1 117 ? -21.938 13.156 10.883 1 91.88 117 ILE A N 1
ATOM 886 C CA . ILE A 1 117 ? -22.719 11.93 10.734 1 91.88 117 ILE A CA 1
ATOM 887 C C . ILE A 1 117 ? -22.844 11.57 9.258 1 91.88 117 ILE A C 1
ATOM 889 O O . ILE A 1 117 ? -22.766 10.398 8.891 1 91.88 117 ILE A O 1
ATOM 893 N N . GLU A 1 118 ? -23.016 12.547 8.391 1 93.19 118 GLU A N 1
ATOM 894 C CA . GLU A 1 118 ? -23.172 12.312 6.957 1 93.19 118 GLU A CA 1
ATOM 895 C C . GLU A 1 118 ? -21.922 11.68 6.355 1 93.19 118 GLU A C 1
ATOM 897 O O . GLU A 1 118 ? -22.016 10.805 5.492 1 93.19 118 GLU A O 1
ATOM 902 N N . GLU A 1 119 ? -20.812 12.133 6.859 1 92.94 119 GLU A N 1
ATOM 903 C CA . GLU A 1 119 ? -19.562 11.586 6.363 1 92.94 119 GLU A CA 1
ATOM 904 C C . GLU A 1 119 ? -19.359 10.148 6.828 1 92.94 119 GLU A C 1
ATOM 906 O O . GLU A 1 119 ? -18.891 9.305 6.066 1 92.94 119 GLU A O 1
ATOM 911 N N . VAL A 1 120 ? -19.734 9.906 8.102 1 93.81 120 VAL A N 1
ATOM 912 C CA . VAL A 1 120 ? -19.656 8.547 8.625 1 93.81 120 VAL A CA 1
ATOM 913 C C . VAL A 1 120 ? -20.531 7.621 7.797 1 93.81 120 VAL A C 1
ATOM 915 O O . VAL A 1 120 ? -20.125 6.516 7.434 1 93.81 120 VAL A O 1
ATOM 918 N N . GLN A 1 121 ? -21.719 8.086 7.43 1 93.94 121 GLN A N 1
ATOM 919 C CA . GLN A 1 121 ? -22.656 7.316 6.625 1 93.94 121 GLN A CA 1
ATOM 920 C C . GLN A 1 121 ? -22.078 7.035 5.238 1 93.94 121 GLN A C 1
ATOM 922 O O . GLN A 1 121 ? -22.172 5.91 4.738 1 93.94 121 GLN A O 1
ATOM 927 N N . HIS A 1 122 ? -21.547 8.055 4.652 1 93.69 122 HIS A N 1
ATOM 928 C CA . HIS A 1 122 ? -20.984 7.914 3.316 1 93.69 122 HIS A CA 1
ATOM 929 C C . HIS A 1 122 ? -19.844 6.898 3.305 1 93.69 122 HIS A C 1
ATOM 931 O O . HIS A 1 122 ? -19.812 6.004 2.459 1 93.69 122 HIS A O 1
ATOM 937 N N . ARG A 1 123 ? -18.922 6.977 4.258 1 93.25 123 ARG A N 1
ATOM 938 C CA . ARG A 1 123 ? -17.781 6.074 4.324 1 93.25 123 ARG A CA 1
ATOM 939 C C . ARG A 1 123 ? -18.219 4.652 4.645 1 93.25 123 ARG A C 1
ATOM 941 O O . ARG A 1 123 ? -17.641 3.688 4.145 1 93.25 123 ARG A O 1
ATOM 948 N N . PHE A 1 124 ? -19.25 4.543 5.5 1 95.31 124 PHE A N 1
ATOM 949 C CA . PHE A 1 124 ? -19.812 3.23 5.812 1 95.31 124 PHE A CA 1
ATOM 950 C C . PHE A 1 124 ? -20.328 2.551 4.551 1 95.31 124 PHE A C 1
ATOM 952 O O . PHE A 1 124 ? -20.047 1.375 4.309 1 95.31 124 PHE A O 1
ATOM 959 N N . LEU A 1 125 ? -20.984 3.318 3.756 1 92.75 125 LEU A N 1
ATOM 960 C CA . LEU A 1 125 ? -21.578 2.781 2.531 1 92.75 125 LEU A CA 1
ATOM 961 C C . LEU A 1 125 ? -20.484 2.34 1.561 1 92.75 125 LEU A C 1
ATOM 963 O O . LEU A 1 125 ? -20.594 1.289 0.927 1 92.75 125 LEU A O 1
ATOM 967 N N . LEU A 1 126 ? -19.484 3.084 1.487 1 91.69 126 LEU A N 1
ATOM 968 C CA . LEU A 1 126 ? -18.375 2.752 0.599 1 91.69 126 LEU A CA 1
ATOM 969 C C . LEU A 1 126 ? -17.656 1.495 1.076 1 91.69 126 LEU A C 1
ATOM 971 O O . LEU A 1 126 ? -17.188 0.701 0.262 1 91.69 126 LEU A O 1
ATOM 975 N N . ALA A 1 127 ? -17.609 1.341 2.396 1 93.38 127 ALA A N 1
ATOM 976 C CA . ALA A 1 127 ? -16.859 0.238 2.992 1 93.38 127 ALA A CA 1
ATOM 977 C C . ALA A 1 127 ? -17.656 -1.065 2.918 1 93.38 127 ALA A C 1
ATOM 979 O O . ALA A 1 127 ? -17.062 -2.152 2.885 1 93.38 127 ALA A O 1
ATOM 980 N N . ASP A 1 128 ? -18.969 -0.948 2.953 1 94.75 128 ASP A N 1
ATOM 981 C CA . ASP A 1 128 ? -19.844 -2.119 2.951 1 94.75 128 ASP A CA 1
ATOM 982 C C . ASP A 1 128 ? -19.906 -2.75 1.562 1 94.75 128 ASP A C 1
ATOM 984 O O . ASP A 1 128 ? -20.938 -2.664 0.883 1 94.75 128 ASP A O 1
ATOM 988 N N . SER A 1 129 ? -18.922 -3.482 1.241 1 89.5 129 SER A N 1
ATOM 989 C CA . SER A 1 129 ? -18.703 -3.975 -0.114 1 89.5 129 SER A CA 1
ATOM 990 C C . SER A 1 129 ? -19.812 -4.922 -0.55 1 89.5 129 SER A C 1
ATOM 992 O O . SER A 1 129 ? -20.125 -5.012 -1.738 1 89.5 129 SER A O 1
ATOM 994 N N . ASN A 1 130 ? -20.375 -5.672 0.346 1 89.06 130 ASN A N 1
ATOM 995 C CA . ASN A 1 130 ? -21.422 -6.609 -0.05 1 89.06 130 ASN A CA 1
ATOM 996 C C . ASN A 1 130 ? -22.812 -6.059 0.242 1 89.06 130 ASN A C 1
ATOM 998 O O . ASN A 1 130 ? -23.797 -6.777 0.13 1 89.06 130 ASN A O 1
ATOM 1002 N N . SER A 1 131 ? -22.891 -4.836 0.773 1 91.06 131 SER A N 1
ATOM 1003 C CA . SER A 1 131 ? -24.125 -4.074 0.977 1 91.06 131 SER A CA 1
ATOM 1004 C C . SER A 1 131 ? -25.078 -4.797 1.926 1 91.06 131 SER A C 1
ATOM 1006 O O . SER A 1 131 ? -26.281 -4.82 1.701 1 91.06 131 SER A O 1
ATOM 1008 N N . ASP A 1 132 ? -24.609 -5.477 2.955 1 93.44 132 ASP A N 1
ATOM 1009 C CA . ASP A 1 132 ? -25.469 -6.195 3.891 1 93.44 132 ASP A CA 1
ATOM 1010 C C . ASP A 1 132 ? -25.734 -5.367 5.148 1 93.44 132 ASP A C 1
ATOM 1012 O O . ASP A 1 132 ? -26.359 -5.844 6.094 1 93.44 132 ASP A O 1
ATOM 1016 N N . GLY A 1 133 ? -25.219 -4.223 5.234 1 94.19 133 GLY A N 1
ATOM 1017 C CA . GLY A 1 133 ? -25.516 -3.291 6.312 1 94.19 133 GLY A CA 1
ATOM 1018 C C . GLY A 1 133 ? -24.625 -3.484 7.527 1 94.19 133 GLY A C 1
ATOM 1019 O O . GLY A 1 133 ? -24.859 -2.871 8.578 1 94.19 133 GLY A O 1
ATOM 1020 N N . LYS A 1 134 ? -23.688 -4.344 7.418 1 96 134 LYS A N 1
ATOM 1021 C CA . LYS A 1 134 ? -22.703 -4.574 8.469 1 96 134 LYS A CA 1
ATOM 1022 C C . LYS A 1 134 ? -21.297 -4.641 7.887 1 96 134 LYS A C 1
ATOM 1024 O O . LYS A 1 134 ? -21.109 -4.984 6.715 1 96 134 LYS A O 1
ATOM 1029 N N . LEU A 1 135 ? -20.359 -4.234 8.664 1 96.31 135 LEU A N 1
ATOM 1030 C CA . LEU A 1 135 ? -18.969 -4.312 8.219 1 96.31 135 LEU A CA 1
ATOM 1031 C C . LEU A 1 135 ? -18.219 -5.41 8.969 1 96.31 135 LEU A C 1
ATOM 1033 O O . LEU A 1 135 ? -18.125 -5.383 10.195 1 96.31 135 LEU A O 1
ATOM 1037 N N . ILE A 1 136 ? -17.766 -6.355 8.234 1 95.62 136 ILE A N 1
ATOM 1038 C CA . ILE A 1 136 ? -16.875 -7.359 8.805 1 95.62 136 ILE A CA 1
ATOM 1039 C C . ILE A 1 136 ? -15.445 -6.809 8.852 1 95.62 136 ILE A C 1
ATOM 1041 O O . ILE A 1 136 ? -15.195 -5.672 8.453 1 95.62 136 ILE A O 1
ATOM 1045 N N . LEU A 1 137 ? -14.523 -7.574 9.359 1 94.94 137 LEU A N 1
ATOM 1046 C CA . LEU A 1 137 ? -13.156 -7.137 9.625 1 94.94 137 LEU A CA 1
ATOM 1047 C C . LEU A 1 137 ? -12.539 -6.504 8.383 1 94.94 137 LEU A C 1
ATOM 1049 O O . LEU A 1 137 ? -12.109 -5.348 8.422 1 94.94 137 LEU A O 1
ATOM 1053 N N . GLU A 1 138 ? -12.555 -7.195 7.258 1 94.75 138 GLU A N 1
ATOM 1054 C CA . GLU A 1 138 ? -11.891 -6.727 6.043 1 94.75 138 GLU A CA 1
ATOM 1055 C C . GLU A 1 138 ? -12.531 -5.441 5.527 1 94.75 138 GLU A C 1
ATOM 1057 O O . GLU A 1 138 ? -11.844 -4.586 4.965 1 94.75 138 GLU A O 1
ATOM 1062 N N . GLU A 1 139 ? -13.828 -5.277 5.723 1 95.75 139 GLU A N 1
ATOM 1063 C CA . GLU A 1 139 ? -14.547 -4.098 5.258 1 95.75 139 GLU A CA 1
ATOM 1064 C C . GLU A 1 139 ? -14.258 -2.891 6.145 1 95.75 139 GLU A C 1
ATOM 1066 O O . GLU A 1 139 ? -14.344 -1.746 5.695 1 95.75 139 GLU A O 1
ATOM 1071 N N . MET A 1 140 ? -13.898 -3.201 7.375 1 95.31 140 MET A N 1
ATOM 1072 C CA . MET A 1 140 ? -13.664 -2.141 8.352 1 95.31 140 MET A CA 1
ATOM 1073 C C . MET A 1 140 ? -12.297 -1.498 8.141 1 95.31 140 MET A C 1
ATOM 1075 O O . MET A 1 140 ? -12.117 -0.316 8.438 1 95.31 140 MET A O 1
ATOM 1079 N N . VAL A 1 141 ? -11.391 -2.184 7.637 1 93.56 141 VAL A N 1
ATOM 1080 C CA . VAL A 1 141 ? -9.984 -1.794 7.594 1 93.56 141 VAL A CA 1
ATOM 1081 C C . VAL A 1 141 ? -9.844 -0.455 6.871 1 93.56 141 VAL A C 1
ATOM 1083 O O . VAL A 1 141 ? -9.281 0.495 7.418 1 93.56 141 VAL A O 1
ATOM 1086 N N . PRO A 1 142 ? -10.461 -0.276 5.688 1 93 142 PRO A N 1
ATOM 1087 C CA . PRO A 1 142 ? -10.266 0.997 4.988 1 93 142 PRO A CA 1
ATOM 1088 C C . PRO A 1 142 ? -10.961 2.164 5.691 1 93 142 PRO A C 1
ATOM 1090 O O . PRO A 1 142 ? -10.672 3.326 5.391 1 93 142 PRO A O 1
ATOM 1093 N N . LEU A 1 143 ? -11.875 1.877 6.531 1 91.75 143 LEU A N 1
ATOM 1094 C CA . LEU A 1 143 ? -12.547 2.943 7.266 1 91.75 143 LEU A CA 1
ATOM 1095 C C . LEU A 1 143 ? -11.578 3.656 8.203 1 91.75 143 LEU A C 1
ATOM 1097 O O . LEU A 1 143 ? -11.656 4.875 8.375 1 91.75 143 LEU A O 1
ATOM 1101 N N . PHE A 1 144 ? -10.719 2.867 8.766 1 89.06 144 PHE A N 1
ATOM 1102 C CA . PHE A 1 144 ? -9.773 3.406 9.742 1 89.06 144 PHE A CA 1
ATOM 1103 C C . PHE A 1 144 ? -8.414 3.643 9.102 1 89.06 144 PHE A C 1
ATOM 1105 O O . PHE A 1 144 ? -7.605 4.422 9.617 1 89.06 144 PHE A O 1
ATOM 1112 N N . PHE A 1 145 ? -8.188 2.994 8.039 1 88.81 145 PHE A N 1
ATOM 1113 C CA . PHE A 1 145 ? -6.957 3.115 7.262 1 88.81 145 PHE A CA 1
ATOM 1114 C C . PHE A 1 145 ? -7.273 3.332 5.785 1 88.81 145 PHE A C 1
ATOM 1116 O O . PHE A 1 145 ? -7.078 2.434 4.965 1 88.81 145 PHE A O 1
ATOM 1123 N N . PRO A 1 146 ? -7.637 4.512 5.453 1 90.06 146 PRO A N 1
ATOM 1124 C CA . PRO A 1 146 ? -8.18 4.793 4.125 1 90.06 146 PRO A CA 1
ATOM 1125 C C . PRO A 1 146 ? -7.176 4.527 3.006 1 90.06 146 PRO A C 1
ATOM 1127 O O . PRO A 1 146 ? -7.566 4.289 1.86 1 90.06 146 PRO A O 1
ATOM 1130 N N . ASP A 1 147 ? -5.91 4.531 3.268 1 87.44 147 ASP A N 1
ATOM 1131 C CA . ASP A 1 147 ? -4.898 4.332 2.236 1 87.44 147 ASP A CA 1
ATOM 1132 C C . ASP A 1 147 ? -4.91 2.895 1.725 1 87.44 147 ASP A C 1
ATOM 1134 O O . ASP A 1 147 ? -4.301 2.592 0.696 1 87.44 147 ASP A O 1
ATOM 1138 N N . LEU A 1 148 ? -5.676 2.043 2.318 1 89.62 148 LEU A N 1
ATOM 1139 C CA . LEU A 1 148 ? -5.695 0.636 1.935 1 89.62 148 LEU A CA 1
ATOM 1140 C C . LEU A 1 148 ? -6.852 0.346 0.985 1 89.62 148 LEU A C 1
ATOM 1142 O O . LEU A 1 148 ? -7.145 -0.816 0.691 1 89.62 148 LEU A O 1
ATOM 1146 N N . ASN A 1 149 ? -7.48 1.404 0.538 1 92.75 149 ASN A N 1
ATOM 1147 C CA . ASN A 1 149 ? -8.539 1.328 -0.461 1 92.75 149 ASN A CA 1
ATOM 1148 C C . ASN A 1 149 ? -8.656 2.625 -1.257 1 92.75 149 ASN A C 1
ATOM 1150 O O . ASN A 1 149 ? -8.984 3.674 -0.7 1 92.75 149 ASN A O 1
ATOM 1154 N N . PRO A 1 150 ? -8.516 2.494 -2.568 1 91.81 150 PRO A N 1
ATOM 1155 C CA . PRO A 1 150 ? -8.5 3.713 -3.381 1 91.81 150 PRO A CA 1
ATOM 1156 C C . PRO A 1 150 ? -9.812 4.496 -3.297 1 91.81 150 PRO A C 1
ATOM 1158 O O . PRO A 1 150 ? -9.797 5.727 -3.32 1 91.81 150 PRO A O 1
ATOM 1161 N N . VAL A 1 151 ? -10.93 3.814 -3.23 1 93.44 151 VAL A N 1
ATOM 1162 C CA . VAL A 1 151 ? -12.227 4.484 -3.17 1 93.44 151 VAL A CA 1
ATOM 1163 C C . VAL A 1 151 ? -12.336 5.289 -1.876 1 93.44 151 VAL A C 1
ATOM 1165 O O . VAL A 1 151 ? -12.711 6.461 -1.897 1 93.44 151 VAL A O 1
ATOM 1168 N N . THR A 1 152 ? -11.969 4.633 -0.794 1 93.06 152 THR A N 1
ATOM 1169 C CA . THR A 1 152 ? -12.023 5.297 0.502 1 93.06 152 THR A CA 1
ATOM 1170 C C . THR A 1 152 ? -11.016 6.434 0.574 1 93.06 152 THR A C 1
ATOM 1172 O O . THR A 1 152 ? -11.32 7.52 1.068 1 93.06 152 THR A O 1
ATOM 1175 N N . LEU A 1 153 ? -9.828 6.176 0.071 1 92.25 153 LEU A N 1
ATOM 1176 C CA . LEU A 1 153 ? -8.781 7.191 0.07 1 92.25 153 LEU A CA 1
ATOM 1177 C C . LEU A 1 153 ? -9.227 8.43 -0.69 1 92.25 153 LEU A C 1
ATOM 1179 O O . LEU A 1 153 ? -9.062 9.555 -0.205 1 92.25 153 LEU A O 1
ATOM 1183 N N . ASN A 1 154 ? -9.773 8.219 -1.839 1 92.75 154 ASN A N 1
ATOM 1184 C CA . ASN A 1 154 ? -10.281 9.32 -2.643 1 92.75 154 ASN A CA 1
ATOM 1185 C C . ASN A 1 154 ? -11.383 10.086 -1.917 1 92.75 154 ASN A C 1
ATOM 1187 O O . ASN A 1 154 ? -11.406 11.32 -1.938 1 92.75 154 ASN A O 1
ATOM 1191 N N . ARG A 1 155 ? -12.242 9.359 -1.312 1 93.19 155 ARG A N 1
ATOM 1192 C CA . ARG A 1 155 ? -13.344 9.977 -0.576 1 93.19 155 ARG A CA 1
ATOM 1193 C C . ARG A 1 155 ? -12.82 10.844 0.562 1 93.19 155 ARG A C 1
ATOM 1195 O O . ARG A 1 155 ? -13.289 11.977 0.751 1 93.19 155 ARG A O 1
ATOM 1202 N N . VAL A 1 156 ? -11.898 10.352 1.332 1 92.12 156 VAL A N 1
ATOM 1203 C CA . VAL A 1 156 ? -11.344 11.086 2.465 1 92.12 156 VAL A CA 1
ATOM 1204 C C . VAL A 1 156 ? -10.641 12.344 1.968 1 92.12 156 VAL A C 1
ATOM 1206 O O . VAL A 1 156 ? -10.781 13.414 2.561 1 92.12 156 VAL A O 1
ATOM 1209 N N . ALA A 1 157 ? -9.914 12.211 0.875 1 92.19 157 ALA A N 1
ATOM 1210 C CA . ALA A 1 157 ? -9.234 13.367 0.287 1 92.19 157 ALA A CA 1
ATOM 1211 C C . ALA A 1 157 ? -10.242 14.398 -0.204 1 92.19 157 ALA A C 1
ATOM 1213 O O . ALA A 1 157 ? -10.039 15.602 -0.024 1 92.19 157 ALA A O 1
ATOM 1214 N N . GLN A 1 158 ? -11.305 13.93 -0.803 1 93.75 158 GLN A N 1
ATOM 1215 C CA . GLN A 1 158 ? -12.367 14.828 -1.263 1 93.75 158 GLN A CA 1
ATOM 1216 C C . GLN A 1 158 ? -13.016 15.562 -0.091 1 93.75 158 GLN A C 1
ATOM 1218 O O . GLN A 1 158 ? -13.289 16.766 -0.179 1 93.75 158 GLN A O 1
ATOM 1223 N N . PHE A 1 159 ? -13.289 14.836 0.925 1 93.38 159 PHE A N 1
ATOM 1224 C CA . PHE A 1 159 ? -13.875 15.445 2.115 1 93.38 159 PHE A CA 1
ATOM 1225 C C . PHE A 1 159 ? -12.961 16.516 2.688 1 93.38 159 PHE A C 1
ATOM 1227 O O . PHE A 1 159 ? -13.414 17.609 3.045 1 93.38 159 PHE A O 1
ATOM 1234 N N . LEU A 1 160 ? -11.672 16.203 2.766 1 90.12 160 LEU A N 1
ATOM 1235 C CA . LEU A 1 160 ? -10.695 17.172 3.246 1 90.12 160 LEU A CA 1
ATOM 1236 C C . LEU A 1 160 ? -10.68 18.406 2.367 1 90.12 160 LEU A C 1
ATOM 1238 O O . LEU A 1 160 ? -10.688 19.531 2.875 1 90.12 160 LEU A O 1
ATOM 1242 N N . LEU A 1 161 ? -10.68 18.188 1.064 1 94 161 LEU A N 1
ATOM 1243 C CA . LEU A 1 161 ? -10.672 19.297 0.119 1 94 161 LEU A CA 1
ATOM 1244 C C . LEU A 1 161 ? -11.906 20.188 0.313 1 94 161 LEU A C 1
ATOM 1246 O O . LEU A 1 161 ? -11.781 21.406 0.439 1 94 161 LEU A O 1
ATOM 1250 N N . THR A 1 162 ? -13.023 19.531 0.356 1 93.81 162 THR A N 1
ATOM 1251 C CA . THR A 1 162 ? -14.281 20.281 0.473 1 93.81 162 THR A CA 1
ATOM 1252 C C . THR A 1 162 ? -14.352 21.016 1.806 1 93.81 162 THR A C 1
ATOM 1254 O O . THR A 1 162 ? -14.875 22.125 1.875 1 93.81 162 THR A O 1
ATOM 1257 N N . SER A 1 163 ? -13.805 20.438 2.861 1 90.75 163 SER A N 1
ATOM 1258 C CA . SER A 1 163 ? -13.859 21.016 4.195 1 90.75 163 SER A CA 1
ATOM 1259 C C . SER A 1 163 ? -12.953 22.25 4.301 1 90.75 163 SER A C 1
ATOM 1261 O O . SER A 1 163 ? -13.211 23.156 5.098 1 90.75 163 SER A O 1
ATOM 1263 N N . LYS A 1 164 ? -11.938 22.391 3.445 1 91.75 164 LYS A N 1
ATOM 1264 C CA . LYS A 1 164 ? -10.945 23.453 3.609 1 91.75 164 LYS A CA 1
ATOM 1265 C C . LYS A 1 164 ? -11 24.453 2.451 1 91.75 164 LYS A C 1
ATOM 1267 O O . LYS A 1 164 ? -10.438 25.547 2.535 1 91.75 164 LYS A O 1
ATOM 1272 N N . ASP A 1 165 ? -11.609 24 1.376 1 95.56 165 ASP A N 1
ATOM 1273 C CA . ASP A 1 165 ? -11.68 24.828 0.178 1 95.56 165 ASP A CA 1
ATOM 1274 C C . ASP A 1 165 ? -12.609 26.031 0.396 1 95.56 165 ASP A C 1
ATOM 1276 O O . ASP A 1 165 ? -13.789 25.969 0.052 1 95.56 165 ASP A O 1
ATOM 1280 N N . GLN A 1 166 ? -12.141 27.156 0.746 1 94.62 166 GLN A N 1
ATOM 1281 C CA . GLN A 1 166 ? -12.922 28.312 1.161 1 94.62 166 GLN A CA 1
ATOM 1282 C C . GLN A 1 166 ? -13.438 29.094 -0.046 1 94.62 166 GLN A C 1
ATOM 1284 O O . GLN A 1 166 ? -14.492 29.719 0.021 1 94.62 166 GLN A O 1
ATOM 1289 N N . ASP A 1 167 ? -12.711 29.094 -1.186 1 96.31 167 ASP A N 1
ATOM 1290 C CA . ASP A 1 167 ? -13.141 29.891 -2.324 1 96.31 167 ASP A CA 1
ATOM 1291 C C . ASP A 1 167 ? -13.828 29.031 -3.379 1 96.31 167 ASP A C 1
ATOM 1293 O O . ASP A 1 167 ? -14.102 29.5 -4.488 1 96.31 167 ASP A O 1
ATOM 1297 N N . ASP A 1 168 ? -14.016 27.703 -3.205 1 95.88 168 ASP A N 1
ATOM 1298 C CA . ASP A 1 168 ? -14.781 26.75 -4.008 1 95.88 168 ASP A CA 1
ATOM 1299 C C . ASP A 1 168 ? -14.188 26.609 -5.406 1 95.88 168 ASP A C 1
ATOM 1301 O O . ASP A 1 168 ? -14.93 26.5 -6.391 1 95.88 168 ASP A O 1
ATOM 1305 N N . ASP A 1 169 ? -12.844 26.609 -5.512 1 96.62 169 ASP A N 1
ATOM 1306 C CA . ASP A 1 169 ? -12.234 26.469 -6.828 1 96.62 169 ASP A CA 1
ATOM 1307 C C . ASP A 1 169 ? -11.773 25.031 -7.07 1 96.62 169 ASP A C 1
ATOM 1309 O O . ASP A 1 169 ? -11.156 24.734 -8.094 1 96.62 169 ASP A O 1
ATOM 1313 N N . GLY A 1 170 ? -11.992 24.156 -6.141 1 96.19 170 GLY A N 1
ATOM 1314 C CA . GLY A 1 170 ? -11.711 22.734 -6.312 1 96.19 170 GLY A CA 1
ATOM 1315 C C . GLY A 1 170 ? -10.273 22.375 -6.02 1 96.19 170 GLY A C 1
ATOM 1316 O O . GLY A 1 170 ? -9.836 21.25 -6.301 1 96.19 170 GLY A O 1
ATOM 1317 N N . LYS A 1 171 ? -9.516 23.328 -5.484 1 96.88 171 LYS A N 1
ATOM 1318 C CA . LYS A 1 171 ? -8.125 23.125 -5.074 1 96.88 171 LYS A CA 1
ATOM 1319 C C . LYS A 1 171 ? -7.852 23.781 -3.729 1 96.88 171 LYS A C 1
ATOM 1321 O O . LYS A 1 171 ? -8.656 24.578 -3.246 1 96.88 171 LYS A O 1
ATOM 1326 N N . LEU A 1 172 ? -6.777 23.312 -3.1 1 95.56 172 LEU A N 1
ATOM 1327 C CA . LEU A 1 172 ? -6.387 23.969 -1.854 1 95.56 172 LEU A CA 1
ATOM 1328 C C . LEU A 1 172 ? -5.133 24.812 -2.055 1 95.56 172 LEU A C 1
ATOM 1330 O O . LEU A 1 172 ? -4.09 24.297 -2.465 1 95.56 172 LEU A O 1
ATOM 1334 N N . SER A 1 173 ? -5.312 26.047 -1.823 1 95.44 173 SER A N 1
ATOM 1335 C CA . SER A 1 173 ? -4.129 26.906 -1.712 1 95.44 173 SER A CA 1
ATOM 1336 C C . SER A 1 173 ? -3.369 26.625 -0.42 1 95.44 173 SER A C 1
ATOM 1338 O O . SER A 1 173 ? -3.875 25.922 0.466 1 95.44 173 SER A O 1
ATOM 1340 N N . ALA A 1 174 ? -2.119 27.172 -0.388 1 92.94 174 ALA A N 1
ATOM 1341 C CA . ALA A 1 174 ? -1.338 27.016 0.836 1 92.94 174 ALA A CA 1
ATOM 1342 C C . ALA A 1 174 ? -2.084 27.594 2.039 1 92.94 174 ALA A C 1
ATOM 1344 O O . ALA A 1 174 ? -2.094 26.984 3.115 1 92.94 174 ALA A O 1
ATOM 1345 N N . HIS A 1 175 ? -2.691 28.703 1.813 1 93.5 175 HIS A N 1
ATOM 1346 C CA . HIS A 1 175 ? -3.447 29.359 2.877 1 93.5 175 HIS A CA 1
ATOM 1347 C C . HIS A 1 175 ? -4.613 28.484 3.338 1 93.5 175 HIS A C 1
ATOM 1349 O O . HIS A 1 175 ? -4.816 28.297 4.539 1 93.5 175 HIS A O 1
ATOM 1355 N N . GLU A 1 176 ? -5.324 27.922 2.418 1 94.44 176 GLU A N 1
ATOM 1356 C CA . GLU A 1 176 ? -6.469 27.078 2.752 1 94.44 176 GLU A CA 1
ATOM 1357 C C . GLU A 1 176 ? -6.02 25.797 3.438 1 94.44 176 GLU A C 1
ATOM 1359 O O . GLU A 1 176 ? -6.656 25.344 4.391 1 94.44 176 GLU A O 1
ATOM 1364 N N . PHE A 1 177 ? -4.977 25.281 2.947 1 93.12 177 PHE A N 1
ATOM 1365 C CA . PHE A 1 177 ? -4.438 24.031 3.506 1 93.12 177 PHE A CA 1
ATOM 1366 C C . PHE A 1 177 ? -4.043 24.234 4.965 1 93.12 177 PHE A C 1
ATOM 1368 O O . PHE A 1 177 ? -4.277 23.359 5.797 1 93.12 177 PHE A O 1
ATOM 1375 N N . LEU A 1 178 ? -3.455 25.297 5.277 1 89.25 178 LEU A N 1
ATOM 1376 C CA . LEU A 1 178 ? -2.92 25.547 6.613 1 89.25 178 LEU A CA 1
ATOM 1377 C C . LEU A 1 178 ? -3.998 26.125 7.531 1 89.25 178 LEU A C 1
ATOM 1379 O O . LEU A 1 178 ? -3.793 26.219 8.742 1 89.25 178 LEU A O 1
ATOM 1383 N N . SER A 1 179 ? -5.078 26.359 6.883 1 83.62 179 SER A N 1
ATOM 1384 C CA . SER A 1 179 ? -6.152 26.938 7.684 1 83.62 179 SER A CA 1
ATOM 1385 C C . SER A 1 179 ? -6.699 25.922 8.688 1 83.62 179 SER A C 1
ATOM 1387 O O . SER A 1 179 ? -6.844 24.75 8.367 1 83.62 179 SER A O 1
ATOM 1389 N N . GLY A 1 180 ? -6.887 26.297 9.914 1 71.88 180 GLY A N 1
ATOM 1390 C CA . GLY A 1 180 ? -7.512 25.5 10.953 1 71.88 180 GLY A CA 1
ATOM 1391 C C . GLY A 1 180 ? -6.516 24.672 11.758 1 71.88 180 GLY A C 1
ATOM 1392 O O . GLY A 1 180 ? -6.852 24.156 12.82 1 71.88 180 GLY A O 1
ATOM 1393 N N . GLY A 1 181 ? -5.207 24.5 11.438 1 62.12 181 GLY A N 1
ATOM 1394 C CA . GLY A 1 181 ? -4.094 24.016 12.234 1 62.12 181 GLY A CA 1
ATOM 1395 C C . GLY A 1 181 ? -3.955 22.5 12.203 1 62.12 181 GLY A C 1
ATOM 1396 O O . GLY A 1 181 ? -2.941 21.953 12.641 1 62.12 181 GLY A O 1
ATOM 1397 N N . ASP A 1 182 ? -4.938 21.641 11.781 1 59.38 182 ASP A N 1
ATOM 1398 C CA . ASP A 1 182 ? -4.953 20.25 12.242 1 59.38 182 ASP A CA 1
ATOM 1399 C C . ASP A 1 182 ? -4.348 19.312 11.203 1 59.38 182 ASP A C 1
ATOM 1401 O O . ASP A 1 182 ? -3.865 18.234 11.531 1 59.38 182 ASP A O 1
ATOM 1405 N N . HIS A 1 183 ? -4.289 19.625 9.961 1 59.81 183 HIS A N 1
ATOM 1406 C CA . HIS A 1 183 ? -3.998 18.562 9.016 1 59.81 183 HIS A CA 1
ATOM 1407 C C . HIS A 1 183 ? -2.596 18.703 8.438 1 59.81 183 HIS A C 1
ATOM 1409 O O . HIS A 1 183 ? -2.045 17.734 7.891 1 59.81 183 HIS A O 1
ATOM 1415 N N . GLY A 1 184 ? -1.93 19.688 8.773 1 64.38 184 GLY A N 1
ATOM 1416 C CA . GLY A 1 184 ? -0.638 19.734 8.109 1 64.38 184 GLY A CA 1
ATOM 1417 C C . GLY A 1 184 ? 0.071 21.062 8.281 1 64.38 184 GLY A C 1
ATOM 1418 O O . GLY A 1 184 ? -0.539 22.047 8.711 1 64.38 184 GLY A O 1
ATOM 1419 N N . ASP A 1 185 ? 1.371 20.953 8.172 1 75 185 ASP A N 1
ATOM 1420 C CA . ASP A 1 185 ? 2.197 22.156 8.242 1 75 185 ASP A CA 1
ATOM 1421 C C . ASP A 1 185 ? 2.74 22.531 6.867 1 75 185 ASP A C 1
ATOM 1423 O O . ASP A 1 185 ? 2.32 21.969 5.852 1 75 185 ASP A O 1
ATOM 1427 N N . LYS A 1 186 ? 3.379 23.594 6.793 1 78.25 186 LYS A N 1
ATOM 1428 C CA . LYS A 1 186 ? 3.922 24.125 5.551 1 78.25 186 LYS A CA 1
ATOM 1429 C C . LYS A 1 186 ? 4.773 23.094 4.828 1 78.25 186 LYS A C 1
ATOM 1431 O O . LYS A 1 186 ? 4.762 23.016 3.596 1 78.25 186 LYS A O 1
ATOM 1436 N N . ASP A 1 187 ? 5.453 22.312 5.613 1 79.06 187 ASP A N 1
ATOM 1437 C CA . ASP A 1 187 ? 6.293 21.281 5.016 1 79.06 187 ASP A CA 1
ATOM 1438 C C . ASP A 1 187 ? 5.445 20.219 4.328 1 79.06 187 ASP A C 1
ATOM 1440 O O . ASP A 1 187 ? 5.824 19.688 3.277 1 79.06 187 ASP A O 1
ATOM 1444 N N . ASP A 1 188 ? 4.348 20 4.844 1 83.69 188 ASP A N 1
ATOM 1445 C CA . ASP A 1 188 ? 3.443 19.031 4.238 1 83.69 188 ASP A CA 1
ATOM 1446 C C . ASP A 1 188 ? 2.914 19.531 2.896 1 83.69 188 ASP A C 1
ATOM 1448 O O . ASP A 1 188 ? 2.824 18.766 1.935 1 83.69 188 ASP A O 1
ATOM 1452 N N . PHE A 1 189 ? 2.611 20.781 2.879 1 88.06 189 PHE A N 1
ATOM 1453 C CA . PHE A 1 189 ? 2.082 21.344 1.643 1 88.06 189 PHE A CA 1
ATOM 1454 C C . PHE A 1 189 ? 3.078 21.172 0.502 1 88.06 189 PHE A C 1
ATOM 1456 O O . PHE A 1 189 ? 2.713 20.734 -0.587 1 88.06 189 PHE A O 1
ATOM 1463 N N . ALA A 1 190 ? 4.27 21.531 0.807 1 82.5 190 ALA A N 1
ATOM 1464 C CA . ALA A 1 190 ? 5.316 21.438 -0.205 1 82.5 190 ALA A CA 1
ATOM 1465 C C . ALA A 1 190 ? 5.512 20 -0.661 1 82.5 190 ALA A C 1
ATOM 1467 O O . ALA A 1 190 ? 5.695 19.734 -1.853 1 82.5 190 ALA A O 1
ATOM 1468 N N . ARG A 1 191 ? 5.465 19.172 0.233 1 81.75 191 ARG A N 1
ATOM 1469 C CA . ARG A 1 191 ? 5.645 17.75 -0.067 1 81.75 191 ARG A CA 1
ATOM 1470 C C . ARG A 1 191 ? 4.504 17.219 -0.928 1 81.75 191 ARG A C 1
ATOM 1472 O O . ARG A 1 191 ? 4.719 16.391 -1.814 1 81.75 191 ARG A O 1
ATOM 1479 N N . LEU A 1 192 ? 3.363 17.703 -0.683 1 85.69 192 LEU A N 1
ATOM 1480 C CA . LEU A 1 192 ? 2.172 17.188 -1.35 1 85.69 192 LEU A CA 1
ATOM 1481 C C . LEU A 1 192 ? 2.023 17.797 -2.74 1 85.69 192 LEU A C 1
ATOM 1483 O O . LEU A 1 192 ? 1.449 17.172 -3.637 1 85.69 192 LEU A O 1
ATOM 1487 N N . ASP A 1 193 ? 2.514 19 -2.865 1 86.88 193 ASP A N 1
ATOM 1488 C CA . ASP A 1 193 ? 2.396 19.688 -4.148 1 86.88 193 ASP A CA 1
ATOM 1489 C C . ASP A 1 193 ? 3.375 19.109 -5.172 1 86.88 193 ASP A C 1
ATOM 1491 O O . ASP A 1 193 ? 4.312 19.781 -5.59 1 86.88 193 ASP A O 1
ATOM 1495 N N . GLN A 1 194 ? 3.07 18.031 -5.707 1 77.56 194 GLN A N 1
ATOM 1496 C CA . GLN A 1 194 ? 3.963 17.25 -6.555 1 77.56 194 GLN A CA 1
ATOM 1497 C C . GLN A 1 194 ? 4.188 17.938 -7.898 1 77.56 194 GLN A C 1
ATOM 1499 O O . GLN A 1 194 ? 5.281 17.859 -8.461 1 77.56 194 GLN A O 1
ATOM 1504 N N . ASP A 1 195 ? 3.172 18.609 -8.406 1 77.38 195 ASP A N 1
ATOM 1505 C CA . ASP A 1 195 ? 3.332 19.219 -9.727 1 77.38 195 ASP A CA 1
ATOM 1506 C C . ASP A 1 195 ? 3.818 20.656 -9.609 1 77.38 195 ASP A C 1
ATOM 1508 O O . ASP A 1 195 ? 3.988 21.344 -10.617 1 77.38 195 ASP A O 1
ATOM 1512 N N . GLY A 1 196 ? 3.934 21.141 -8.438 1 80.81 196 GLY A N 1
ATOM 1513 C CA . GLY A 1 196 ? 4.484 22.469 -8.18 1 80.81 196 GLY A CA 1
ATOM 1514 C C . GLY A 1 196 ? 3.545 23.594 -8.57 1 80.81 196 GLY A C 1
ATOM 1515 O O . GLY A 1 196 ? 3.986 24.703 -8.859 1 80.81 196 GLY A O 1
ATOM 1516 N N . SER A 1 197 ? 2.287 23.422 -8.625 1 88.31 197 SER A N 1
ATOM 1517 C CA . SER A 1 197 ? 1.304 24.391 -9.102 1 88.31 197 SER A CA 1
ATOM 1518 C C . SER A 1 197 ? 1.001 25.438 -8.039 1 88.31 197 SER A C 1
ATOM 1520 O O . SER A 1 197 ? 0.4 26.469 -8.328 1 88.31 197 SER A O 1
ATOM 1522 N N . GLY A 1 198 ? 1.374 25.125 -6.848 1 92.19 198 GLY A N 1
ATOM 1523 C CA . GLY A 1 198 ? 1.052 26.016 -5.75 1 92.19 198 GLY A CA 1
ATOM 1524 C C . GLY A 1 198 ? -0.319 25.766 -5.148 1 92.19 198 GLY A C 1
ATOM 1525 O O . GLY A 1 198 ? -0.741 26.453 -4.227 1 92.19 198 GLY A O 1
ATOM 1526 N N . THR A 1 199 ? -0.981 24.828 -5.699 1 95.44 199 THR A N 1
ATOM 1527 C CA . THR A 1 199 ? -2.248 24.359 -5.148 1 95.44 199 THR A CA 1
ATOM 1528 C C . THR A 1 199 ? -2.273 22.844 -5.07 1 95.44 199 THR A C 1
ATOM 1530 O O . THR A 1 199 ? -1.453 22.172 -5.695 1 95.44 199 THR A O 1
ATOM 1533 N N . LEU A 1 200 ? -3.135 22.297 -4.199 1 93.88 200 LEU A N 1
ATOM 1534 C CA . LEU A 1 200 ? -3.277 20.859 -4.051 1 93.88 200 LEU A CA 1
ATOM 1535 C C . LEU A 1 200 ? -4.621 20.391 -4.59 1 93.88 200 LEU A C 1
ATOM 1537 O O . LEU A 1 200 ? -5.668 20.938 -4.238 1 93.88 200 LEU A O 1
ATOM 1541 N N . ASP A 1 201 ? -4.559 19.484 -5.512 1 94.56 201 ASP A N 1
ATOM 1542 C CA . ASP A 1 201 ? -5.789 18.844 -5.961 1 94.56 201 ASP A CA 1
ATOM 1543 C C . ASP A 1 201 ? -6.082 17.594 -5.133 1 94.56 201 ASP A C 1
ATOM 1545 O O . ASP A 1 201 ? -5.352 17.266 -4.191 1 94.56 201 ASP A O 1
ATOM 1549 N N . VAL A 1 202 ? -7.156 16.922 -5.414 1 93.19 202 VAL A N 1
ATOM 1550 C CA . VAL A 1 202 ? -7.617 15.789 -4.609 1 93.19 202 VAL A CA 1
ATOM 1551 C C . VAL A 1 202 ? -6.555 14.688 -4.605 1 93.19 202 VAL A C 1
ATOM 1553 O O . VAL A 1 202 ? -6.281 14.086 -3.564 1 93.19 202 VAL A O 1
ATOM 1556 N N . ARG A 1 203 ? -5.973 14.414 -5.703 1 89.12 203 ARG A N 1
ATOM 1557 C CA . ARG A 1 203 ? -4.969 13.359 -5.809 1 89.12 203 ARG A CA 1
ATOM 1558 C C . ARG A 1 203 ? -3.736 13.695 -4.977 1 89.12 203 ARG A C 1
ATOM 1560 O O . ARG A 1 203 ? -3.168 12.812 -4.32 1 89.12 203 ARG A O 1
ATOM 1567 N N . GLU A 1 204 ? -3.33 14.906 -4.918 1 88.62 204 GLU A N 1
ATOM 1568 C CA . GLU A 1 204 ? -2.154 15.344 -4.172 1 88.62 204 GLU A CA 1
ATOM 1569 C C . GLU A 1 204 ? -2.412 15.32 -2.668 1 88.62 204 GLU A C 1
ATOM 1571 O O . GLU A 1 204 ? -1.472 15.328 -1.871 1 88.62 204 GLU A O 1
ATOM 1576 N N . LEU A 1 205 ? -3.684 15.273 -2.311 1 90.12 205 LEU A N 1
ATOM 1577 C CA . LEU A 1 205 ? -4.039 15.258 -0.896 1 90.12 205 LEU A CA 1
ATOM 1578 C C . LEU A 1 205 ? -4.047 13.836 -0.349 1 90.12 205 LEU A C 1
ATOM 1580 O O . LEU A 1 205 ? -4.012 13.633 0.867 1 90.12 205 LEU A O 1
ATOM 1584 N N . GLU A 1 206 ? -4.09 12.836 -1.144 1 89.06 206 GLU A N 1
ATOM 1585 C CA . GLU A 1 206 ? -4.266 11.445 -0.743 1 89.06 206 GLU A CA 1
ATOM 1586 C C . GLU A 1 206 ? -3.121 10.977 0.155 1 89.06 206 GLU A C 1
ATOM 1588 O O . GLU A 1 206 ? -3.352 10.336 1.18 1 89.06 206 GLU A O 1
ATOM 1593 N N . PRO A 1 207 ? -1.919 11.375 -0.126 1 81.44 207 PRO A N 1
ATOM 1594 C CA . PRO A 1 207 ? -0.821 10.898 0.716 1 81.44 207 PRO A CA 1
ATOM 1595 C C . PRO A 1 207 ? -0.911 11.406 2.152 1 81.44 207 PRO A C 1
ATOM 1597 O O . PRO A 1 207 ? -0.331 10.812 3.061 1 81.44 207 PRO A O 1
ATOM 1600 N N . LEU A 1 208 ? -1.562 12.469 2.311 1 78.94 208 LEU A N 1
ATOM 1601 C CA . LEU A 1 208 ? -1.707 13.008 3.658 1 78.94 208 LEU A CA 1
ATOM 1602 C C . LEU A 1 208 ? -2.514 12.062 4.539 1 78.94 208 LEU A C 1
ATOM 1604 O O . LEU A 1 208 ? -2.316 12.016 5.754 1 78.94 208 LEU A O 1
ATOM 1608 N N . GLU A 1 209 ? -3.314 11.289 3.957 1 72.88 209 GLU A N 1
ATOM 1609 C CA . GLU A 1 209 ? -4.254 10.43 4.676 1 72.88 209 GLU A CA 1
ATOM 1610 C C . GLU A 1 209 ? -3.762 8.984 4.719 1 72.88 209 GLU A C 1
ATOM 1612 O O . GLU A 1 209 ? -4.449 8.109 5.238 1 72.88 209 GLU A O 1
ATOM 1617 N N . ALA A 1 210 ? -2.57 8.797 4.133 1 65.12 210 ALA A N 1
ATOM 1618 C CA . ALA A 1 210 ? -1.956 7.473 4.156 1 65.12 210 ALA A CA 1
ATOM 1619 C C . ALA A 1 210 ? -1.146 7.266 5.43 1 65.12 210 ALA A C 1
ATOM 1621 O O . ALA A 1 210 ? -0.411 8.156 5.859 1 65.12 210 ALA A O 1
ATOM 1622 N N . GLU A 1 211 ? -1.484 6.414 6.332 1 58.09 211 GLU A N 1
ATOM 1623 C CA . GLU A 1 211 ? -0.859 6.188 7.633 1 58.09 211 GLU A CA 1
ATOM 1624 C C . GLU A 1 211 ? 0.406 5.344 7.496 1 58.09 211 GLU A C 1
ATOM 1626 O O . GLU A 1 211 ? 1.126 5.133 8.477 1 58.09 211 GLU A O 1
ATOM 1631 N N . ARG A 1 212 ? 0.975 5.082 6.43 1 57.28 212 ARG A N 1
ATOM 1632 C CA . ARG A 1 212 ? 2.068 4.129 6.262 1 57.28 212 ARG A CA 1
ATOM 1633 C C . ARG A 1 212 ? 3.348 4.648 6.91 1 57.28 212 ARG A C 1
ATOM 1635 O O . ARG A 1 212 ? 4.312 3.896 7.074 1 57.28 212 ARG A O 1
ATOM 1642 N N . HIS A 1 213 ? 3.307 5.676 7.625 1 60.47 213 HIS A N 1
ATOM 1643 C CA . HIS A 1 213 ? 4.559 6.395 7.824 1 60.47 213 HIS A CA 1
ATOM 1644 C C . HIS A 1 213 ? 5.316 5.863 9.039 1 60.47 213 HIS A C 1
ATOM 1646 O O . HIS A 1 213 ? 6.547 5.867 9.055 1 60.47 213 HIS A O 1
ATOM 1652 N N . TYR A 1 214 ? 4.602 5.133 9.82 1 61.97 214 TYR A N 1
ATOM 1653 C CA . TYR A 1 214 ? 5.273 4.754 11.055 1 61.97 214 TYR A CA 1
ATOM 1654 C C . TYR A 1 214 ? 6.215 3.574 10.828 1 61.97 214 TYR A C 1
ATOM 1656 O O . TYR A 1 214 ? 7.352 3.578 11.297 1 61.97 214 TYR A O 1
ATOM 1664 N N . VAL A 1 215 ? 5.859 2.615 10.023 1 66.81 215 VAL A N 1
ATOM 1665 C CA . VAL A 1 215 ? 6.664 1.419 9.812 1 66.81 215 VAL A CA 1
ATOM 1666 C C . VAL A 1 215 ? 7.93 1.78 9.039 1 66.81 215 VAL A C 1
ATOM 1668 O O . VAL A 1 215 ? 9.023 1.302 9.359 1 66.81 215 VAL A O 1
ATOM 1671 N N . LEU A 1 216 ? 7.773 2.713 8.211 1 66.12 216 LEU A N 1
ATOM 1672 C CA . LEU A 1 216 ? 8.898 3.096 7.371 1 66.12 216 LEU A CA 1
ATOM 1673 C C . LEU A 1 216 ? 9.945 3.867 8.18 1 66.12 216 LEU A C 1
ATOM 1675 O O . LEU A 1 216 ? 11.148 3.652 8.008 1 66.12 216 LEU A O 1
ATOM 1679 N N . GLU A 1 217 ? 9.438 4.664 8.969 1 70.62 217 GLU A N 1
ATOM 1680 C CA . GLU A 1 217 ? 10.344 5.43 9.82 1 70.62 217 GLU A CA 1
ATOM 1681 C C . GLU A 1 217 ? 11.141 4.512 10.75 1 70.62 217 GLU A C 1
ATOM 1683 O O . GLU A 1 217 ? 12.336 4.719 10.953 1 70.62 217 GLU A O 1
ATOM 1688 N N . ALA A 1 218 ? 10.438 3.568 11.242 1 73.44 218 ALA A N 1
ATOM 1689 C CA . ALA A 1 218 ? 11.094 2.617 12.133 1 73.44 218 ALA A CA 1
ATOM 1690 C C . ALA A 1 218 ? 12.164 1.824 11.391 1 73.44 218 ALA A C 1
ATOM 1692 O O . ALA A 1 218 ? 13.242 1.562 11.938 1 73.44 218 ALA A O 1
ATOM 1693 N N . MET A 1 219 ? 11.969 1.535 10.195 1 74.25 219 MET A N 1
ATOM 1694 C CA . MET A 1 219 ? 12.93 0.758 9.422 1 74.25 219 MET A CA 1
ATOM 1695 C C . MET A 1 219 ? 14.156 1.601 9.078 1 74.25 219 MET A C 1
ATOM 1697 O O . MET A 1 219 ? 15.281 1.105 9.109 1 74.25 219 MET A O 1
ATOM 1701 N N . GLU A 1 220 ? 13.891 2.783 8.711 1 74.56 220 GLU A N 1
ATOM 1702 C CA . GLU A 1 220 ? 15 3.691 8.445 1 74.56 220 GLU A CA 1
ATOM 1703 C C . GLU A 1 220 ? 15.898 3.836 9.672 1 74.56 220 GLU A C 1
ATOM 1705 O O . GLU A 1 220 ? 17.125 3.801 9.555 1 74.56 220 GLU A O 1
ATOM 1710 N N . GLU A 1 221 ? 15.219 3.98 10.781 1 81 221 GLU A N 1
ATOM 1711 C CA . GLU A 1 221 ? 15.977 4.09 12.023 1 81 221 GLU A CA 1
ATOM 1712 C C . GLU A 1 221 ? 16.797 2.826 12.289 1 81 221 GLU A C 1
ATOM 1714 O O . GLU A 1 221 ? 17.938 2.9 12.711 1 81 221 GLU A O 1
ATOM 1719 N N . LEU A 1 222 ? 16.234 1.749 12.023 1 80.94 222 LEU A N 1
ATOM 1720 C CA . LEU A 1 222 ? 16.906 0.478 12.25 1 80.94 222 LEU A CA 1
ATOM 1721 C C . LEU A 1 222 ? 18.141 0.353 11.344 1 80.94 222 LEU A C 1
ATOM 1723 O O . LEU A 1 222 ? 19.203 -0.085 11.789 1 80.94 222 LEU A O 1
ATOM 1727 N N . ILE A 1 223 ? 17.984 0.737 10.125 1 80.19 223 ILE A N 1
ATOM 1728 C CA . ILE A 1 223 ? 19.094 0.669 9.18 1 80.19 223 ILE A CA 1
ATOM 1729 C C . ILE A 1 223 ? 20.203 1.622 9.617 1 80.19 223 ILE A C 1
ATOM 1731 O O . ILE A 1 223 ? 21.375 1.258 9.602 1 80.19 223 ILE A O 1
ATOM 1735 N N . ASP A 1 224 ? 19.797 2.773 9.984 1 81.38 224 ASP A N 1
ATOM 1736 C CA . ASP A 1 224 ? 20.766 3.77 10.422 1 81.38 224 ASP A CA 1
ATOM 1737 C C . ASP A 1 224 ? 21.562 3.268 11.633 1 81.38 224 ASP A C 1
ATOM 1739 O O . ASP A 1 224 ? 22.766 3.527 11.742 1 81.38 224 ASP A O 1
ATOM 1743 N N . LEU A 1 225 ? 20.922 2.561 12.445 1 85.44 225 LEU A N 1
ATOM 1744 C CA . LEU A 1 225 ? 21.531 2.09 13.68 1 8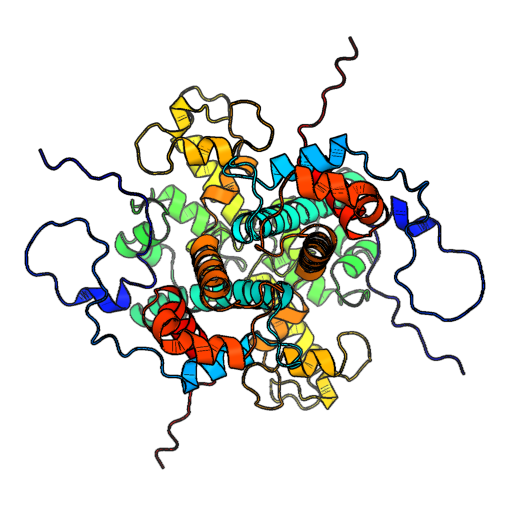5.44 225 LEU A CA 1
ATOM 1745 C C . LEU A 1 225 ? 22.406 0.864 13.422 1 85.44 225 LEU A C 1
ATOM 1747 O O . LEU A 1 225 ? 23.5 0.739 13.977 1 85.44 225 LEU A O 1
ATOM 1751 N N . ALA A 1 226 ? 21.938 0.016 12.57 1 87.25 226 ALA A N 1
ATOM 1752 C CA . ALA A 1 226 ? 22.484 -1.337 12.57 1 87.25 226 ALA A CA 1
ATOM 1753 C C . ALA A 1 226 ? 23.406 -1.558 11.383 1 87.25 226 ALA A C 1
ATOM 1755 O O . ALA A 1 226 ? 24.281 -2.424 11.422 1 87.25 226 ALA A O 1
ATOM 1756 N N . ASP A 1 227 ? 23.141 -0.857 10.289 1 86.06 227 ASP A N 1
ATOM 1757 C CA . ASP A 1 227 ? 23.938 -1.097 9.086 1 86.06 227 ASP A CA 1
ATOM 1758 C C . ASP A 1 227 ? 25.312 -0.465 9.211 1 86.06 227 ASP A C 1
ATOM 1760 O O . ASP A 1 227 ? 25.578 0.598 8.641 1 86.06 227 ASP A O 1
ATOM 1764 N N . LYS A 1 228 ? 26.234 -1.165 9.688 1 82.31 228 LYS A N 1
ATOM 1765 C CA . LYS A 1 228 ? 27.531 -0.617 10.055 1 82.31 228 LYS A CA 1
ATOM 1766 C C . LYS A 1 228 ? 28.484 -0.608 8.859 1 82.31 228 LYS A C 1
ATOM 1768 O O . LYS A 1 228 ? 29.406 0.209 8.805 1 82.31 228 LYS A O 1
ATOM 1773 N N . ASP A 1 229 ? 28.297 -1.515 7.922 1 82.12 229 ASP A N 1
ATOM 1774 C CA . ASP A 1 229 ? 29.203 -1.511 6.777 1 82.12 229 ASP A CA 1
ATOM 1775 C C . ASP A 1 229 ? 28.609 -0.712 5.613 1 82.12 229 ASP A C 1
ATOM 1777 O O . ASP A 1 229 ? 29.203 -0.663 4.531 1 82.12 229 ASP A O 1
ATOM 1781 N N . TYR A 1 230 ? 27.391 -0.2 5.805 1 75.75 230 TYR A N 1
ATOM 1782 C CA . TYR A 1 230 ? 26.734 0.75 4.914 1 75.75 230 TYR A CA 1
ATOM 1783 C C . TYR A 1 230 ? 26.484 0.126 3.549 1 75.75 230 TYR A C 1
ATOM 1785 O O . TYR A 1 230 ? 26.578 0.799 2.521 1 75.75 230 TYR A O 1
ATOM 1793 N N . ASP A 1 231 ? 26.234 -1.174 3.541 1 76.25 231 ASP A N 1
ATOM 1794 C CA . ASP A 1 231 ? 25.969 -1.822 2.258 1 76.25 231 ASP A CA 1
ATOM 1795 C C . ASP A 1 231 ? 24.469 -1.9 1.974 1 76.25 231 ASP A C 1
ATOM 1797 O O . ASP A 1 231 ? 24.062 -2.49 0.975 1 76.25 231 ASP A O 1
ATOM 1801 N N . GLY A 1 232 ? 23.734 -1.408 2.924 1 76.06 232 GLY A N 1
ATOM 1802 C CA . GLY A 1 232 ? 22.297 -1.362 2.715 1 76.06 232 GLY A CA 1
ATOM 1803 C C . GLY A 1 232 ? 21.594 -2.654 3.098 1 76.06 232 GLY A C 1
ATOM 1804 O O . GLY A 1 232 ? 20.391 -2.799 2.885 1 76.06 232 GLY A O 1
ATOM 1805 N N . HIS A 1 233 ? 22.391 -3.58 3.643 1 82.25 233 HIS A N 1
ATOM 1806 C CA . HIS A 1 233 ? 21.812 -4.848 4.09 1 82.25 233 HIS A CA 1
ATOM 1807 C C . HIS A 1 233 ? 22.031 -5.047 5.586 1 82.25 233 HIS A C 1
ATOM 1809 O O . HIS A 1 233 ? 23.047 -4.613 6.141 1 82.25 233 HIS A O 1
ATOM 1815 N N . LEU A 1 234 ? 20.984 -5.625 6.16 1 88 234 LEU A N 1
ATOM 1816 C CA . LEU A 1 234 ? 21.109 -5.914 7.586 1 88 234 LEU A CA 1
ATOM 1817 C C . LEU A 1 234 ? 21.297 -7.41 7.824 1 88 234 LEU A C 1
ATOM 1819 O O . LEU A 1 234 ? 20.531 -8.227 7.305 1 88 234 LEU A O 1
ATOM 1823 N N . THR A 1 235 ? 22.344 -7.699 8.562 1 90.12 235 THR A N 1
ATOM 1824 C CA . THR A 1 235 ? 22.609 -9.078 8.953 1 90.12 235 THR A CA 1
ATOM 1825 C C . THR A 1 235 ? 22.344 -9.281 10.445 1 90.12 235 THR A C 1
ATOM 1827 O O . THR A 1 235 ? 22.234 -8.305 11.195 1 90.12 235 THR A O 1
ATOM 1830 N N . THR A 1 236 ? 22.219 -10.555 10.766 1 89.94 236 THR A N 1
ATOM 1831 C CA . THR A 1 236 ? 22.047 -10.852 12.188 1 89.94 236 THR A CA 1
ATOM 1832 C C . THR A 1 236 ? 23.25 -10.367 12.984 1 89.94 236 THR A C 1
ATOM 1834 O O . THR A 1 236 ? 23.109 -9.883 14.109 1 89.94 236 THR A O 1
ATOM 1837 N N . ALA A 1 237 ? 24.344 -10.5 12.398 1 91.12 237 ALA A N 1
ATOM 1838 C CA . ALA A 1 237 ? 25.562 -10.047 13.062 1 91.12 237 ALA A CA 1
ATOM 1839 C C . ALA A 1 237 ? 25.516 -8.547 13.328 1 91.12 237 ALA A C 1
ATOM 1841 O O . ALA A 1 237 ? 25.891 -8.086 14.406 1 91.12 237 ALA A O 1
ATOM 1842 N N . GLU A 1 238 ? 25.094 -7.816 12.383 1 92.38 238 GLU A N 1
ATOM 1843 C CA . GLU A 1 238 ? 24.984 -6.371 12.547 1 92.38 238 GLU A CA 1
ATOM 1844 C C . GLU A 1 238 ? 23.953 -6.004 13.602 1 92.38 238 GLU A C 1
ATOM 1846 O O . GLU A 1 238 ? 24.156 -5.086 14.398 1 92.38 238 GLU A O 1
ATOM 1851 N N . LEU A 1 239 ? 22.875 -6.688 13.586 1 88.88 239 LEU A N 1
ATOM 1852 C CA . LEU A 1 239 ? 21.828 -6.438 14.57 1 88.88 239 LEU A CA 1
ATOM 1853 C C . LEU A 1 239 ? 22.312 -6.762 15.977 1 88.88 239 LEU A C 1
ATOM 1855 O O . LEU A 1 239 ? 22.062 -6.004 16.906 1 88.88 239 LEU A O 1
ATOM 1859 N N . ASP A 1 240 ? 23.047 -7.824 16.031 1 88.69 240 ASP A N 1
ATOM 1860 C CA . ASP A 1 240 ? 23.578 -8.234 17.328 1 88.69 240 ASP A CA 1
ATOM 1861 C C . ASP A 1 240 ? 24.594 -7.227 17.844 1 88.69 240 ASP A C 1
ATOM 1863 O O . ASP A 1 240 ? 24.625 -6.91 19.031 1 88.69 240 ASP A O 1
ATOM 1867 N N . ALA A 1 241 ? 25.359 -6.766 16.984 1 91.25 241 ALA A N 1
ATOM 1868 C CA . ALA A 1 241 ? 26.422 -5.836 17.344 1 91.25 241 ALA A CA 1
ATOM 1869 C C . ALA A 1 241 ? 25.844 -4.547 17.938 1 91.25 241 ALA A C 1
ATOM 1871 O O . ALA A 1 241 ? 26.469 -3.916 18.797 1 91.25 241 ALA A O 1
ATOM 1872 N N . GLU A 1 242 ? 24.703 -4.18 17.469 1 91 242 GLU A N 1
ATOM 1873 C CA . GLU A 1 242 ? 24.109 -2.92 17.906 1 91 242 GLU A CA 1
ATOM 1874 C C . GLU A 1 242 ? 22.859 -3.162 18.766 1 91 242 GLU A C 1
ATOM 1876 O O . GLU A 1 242 ? 21.953 -2.334 18.797 1 91 242 GLU A O 1
ATOM 1881 N N . TYR A 1 243 ? 22.875 -4.262 19.391 1 87.12 243 TYR A N 1
ATOM 1882 C CA . TYR A 1 243 ? 21.719 -4.707 20.141 1 87.12 243 TYR A CA 1
ATOM 1883 C C . TYR A 1 243 ? 21.281 -3.656 21.156 1 87.12 243 TYR A C 1
ATOM 1885 O O . TYR A 1 243 ? 20.094 -3.342 21.266 1 87.12 243 TYR A O 1
ATOM 1893 N N . GLU A 1 244 ? 22.219 -3.141 21.844 1 86.69 244 GLU A N 1
ATOM 1894 C CA . GLU A 1 244 ? 21.891 -2.195 22.922 1 86.69 244 GLU A CA 1
ATOM 1895 C C . GLU A 1 244 ? 21.219 -0.947 22.359 1 86.69 244 GLU A C 1
ATOM 1897 O O . GLU A 1 244 ? 20.172 -0.522 22.859 1 86.69 244 GLU A O 1
ATOM 1902 N N . LYS A 1 245 ? 21.812 -0.512 21.297 1 89.12 245 LYS A N 1
ATOM 1903 C CA . LYS A 1 245 ? 21.234 0.683 20.688 1 89.12 245 LYS A CA 1
ATOM 1904 C C . LYS A 1 245 ? 19.859 0.396 20.109 1 89.12 245 LYS A C 1
ATOM 1906 O O . LYS A 1 245 ? 18.953 1.218 20.219 1 89.12 245 LYS A O 1
ATOM 1911 N N . ILE A 1 246 ? 19.719 -0.724 19.531 1 86.94 246 ILE A N 1
ATOM 1912 C CA . ILE A 1 246 ? 18.469 -1.102 18.891 1 86.94 246 ILE A CA 1
ATOM 1913 C C . ILE A 1 246 ? 17.391 -1.293 19.969 1 86.94 246 ILE A C 1
ATOM 1915 O O . ILE A 1 246 ? 16.266 -0.796 19.812 1 86.94 246 ILE A O 1
ATOM 1919 N N . SER A 1 247 ? 17.734 -1.952 21 1 83 247 SER A N 1
ATOM 1920 C CA . SER A 1 247 ? 16.766 -2.281 22.031 1 83 247 SER A CA 1
ATOM 1921 C C . SER A 1 247 ? 16.219 -1.022 22.703 1 83 247 SER A C 1
ATOM 1923 O O . SER A 1 247 ? 15.078 -0.997 23.156 1 83 247 SER A O 1
ATOM 1925 N N . GLU A 1 248 ? 17.031 -0.015 22.672 1 83.5 248 GLU A N 1
ATOM 1926 C CA . GLU A 1 248 ? 16.641 1.229 23.328 1 83.5 248 GLU A CA 1
ATOM 1927 C C . GLU A 1 248 ? 15.922 2.16 22.375 1 83.5 248 GLU A C 1
ATOM 1929 O O . GLU A 1 248 ? 15.312 3.146 22.781 1 83.5 248 GLU A O 1
ATOM 1934 N N . SER A 1 249 ? 15.977 1.768 21.172 1 83.06 249 SER A N 1
ATOM 1935 C CA . SER A 1 249 ? 15.375 2.629 20.156 1 83.06 249 SER A CA 1
ATOM 1936 C C . SER A 1 249 ? 13.891 2.334 20 1 83.06 249 SER A C 1
ATOM 1938 O O . SER A 1 249 ? 13.414 1.255 20.359 1 83.06 249 SER A O 1
ATOM 1940 N N . ARG A 1 250 ? 13.148 3.322 19.5 1 79 250 ARG A N 1
ATOM 1941 C CA . ARG A 1 250 ? 11.742 3.123 19.172 1 79 250 ARG A CA 1
ATOM 1942 C C . ARG A 1 250 ? 11.57 2.043 18.109 1 79 250 ARG A C 1
ATOM 1944 O O . ARG A 1 250 ? 10.656 1.221 18.188 1 79 250 ARG A O 1
ATOM 1951 N N . ALA A 1 251 ? 12.484 2.061 17.203 1 76.06 251 ALA A N 1
ATOM 1952 C CA . ALA A 1 251 ? 12.438 1.081 16.125 1 76.06 251 ALA A CA 1
ATOM 1953 C C . ALA A 1 251 ? 12.523 -0.342 16.656 1 76.06 251 ALA A C 1
ATOM 1955 O O . ALA A 1 251 ? 11.75 -1.215 16.25 1 76.06 251 ALA A O 1
ATOM 1956 N N . GLY A 1 252 ? 13.422 -0.473 17.5 1 74.44 252 GLY A N 1
ATOM 1957 C CA . GLY A 1 252 ? 13.555 -1.792 18.094 1 74.44 252 GLY A CA 1
ATOM 1958 C C . GLY A 1 252 ? 12.297 -2.258 18.797 1 74.44 252 GLY A C 1
ATOM 1959 O O . GLY A 1 252 ? 11.891 -3.416 18.672 1 74.44 252 GLY A O 1
ATOM 1960 N N . GLN A 1 253 ? 11.672 -1.396 19.469 1 76.31 253 GLN A N 1
ATOM 1961 C CA . GLN A 1 253 ? 10.453 -1.723 20.203 1 76.31 253 GLN A CA 1
ATOM 1962 C C . GLN A 1 253 ? 9.305 -2.023 19.25 1 76.31 253 GLN A C 1
ATOM 1964 O O . GLN A 1 253 ? 8.57 -3 19.422 1 76.31 253 GLN A O 1
ATOM 1969 N N . ASP A 1 254 ? 9.195 -1.239 18.266 1 74.94 254 ASP A N 1
ATOM 1970 C CA . ASP A 1 254 ? 8.141 -1.435 17.281 1 74.94 254 ASP A CA 1
ATOM 1971 C C . ASP A 1 254 ? 8.312 -2.768 16.562 1 74.94 254 ASP A C 1
ATOM 1973 O O . ASP A 1 254 ? 7.348 -3.516 16.391 1 74.94 254 ASP A O 1
ATOM 1977 N N . PHE A 1 255 ? 9.422 -2.955 16.266 1 72.69 255 PHE A N 1
ATOM 1978 C CA . PHE A 1 255 ? 9.68 -4.152 15.477 1 72.69 255 PHE A CA 1
ATOM 1979 C C . PHE A 1 255 ? 9.367 -5.41 16.281 1 72.69 255 PHE A C 1
ATOM 1981 O O . PHE A 1 255 ? 8.805 -6.367 15.742 1 72.69 255 PHE A O 1
ATOM 1988 N N . VAL A 1 256 ? 9.711 -5.359 17.5 1 67.38 256 VAL A N 1
ATOM 1989 C CA . VAL A 1 256 ? 9.414 -6.516 18.344 1 67.38 256 VAL A CA 1
ATOM 1990 C C . VAL A 1 256 ? 7.898 -6.66 18.5 1 67.38 256 VAL A C 1
ATOM 1992 O O . VAL A 1 256 ? 7.367 -7.77 18.438 1 67.38 256 VAL A O 1
ATOM 1995 N N . ALA A 1 257 ? 7.305 -5.613 18.672 1 70.5 257 ALA A N 1
ATOM 1996 C CA . ALA A 1 257 ? 5.848 -5.641 18.75 1 70.5 257 ALA A CA 1
ATOM 1997 C C . ALA A 1 257 ? 5.23 -6.207 17.484 1 70.5 257 ALA A C 1
ATOM 1999 O O . ALA A 1 257 ? 4.293 -7.008 17.531 1 70.5 257 ALA A O 1
ATOM 2000 N N . TRP A 1 258 ? 5.789 -5.812 16.391 1 72.06 258 TRP A N 1
ATOM 2001 C CA . TRP A 1 258 ? 5.281 -6.277 15.109 1 72.06 258 TRP A CA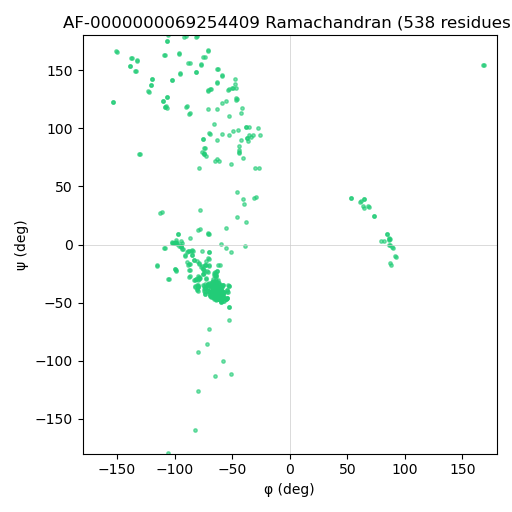 1
ATOM 2002 C C . TRP A 1 258 ? 5.555 -7.762 14.922 1 72.06 258 TRP A C 1
ATOM 2004 O O . TRP A 1 258 ? 4.695 -8.5 14.438 1 72.06 258 TRP A O 1
ATOM 2014 N N . ALA A 1 259 ? 6.68 -8.125 15.273 1 66 259 ALA A N 1
ATOM 2015 C CA . ALA A 1 259 ? 7.055 -9.523 15.133 1 66 259 ALA A CA 1
ATOM 2016 C C . ALA A 1 259 ? 6.125 -10.43 15.938 1 66 259 ALA A C 1
ATOM 2018 O O . ALA A 1 259 ? 5.785 -11.531 15.5 1 66 259 ALA A O 1
ATOM 2019 N N . GLU A 1 260 ? 5.719 -9.977 17.047 1 67.25 260 GLU A N 1
ATOM 2020 C CA . GLU A 1 260 ? 4.82 -10.758 17.891 1 67.25 260 GLU A CA 1
ATOM 2021 C C . GLU A 1 260 ? 3.465 -10.961 17.219 1 67.25 260 GLU A C 1
ATOM 2023 O O . GLU A 1 260 ? 2.805 -11.977 17.438 1 67.25 260 GLU A O 1
ATOM 2028 N N . HIS A 1 261 ? 3.168 -10.047 16.406 1 66.06 261 HIS A N 1
ATOM 2029 C CA . HIS A 1 261 ? 1.89 -10.156 15.703 1 66.06 261 HIS A CA 1
ATOM 2030 C C . HIS A 1 261 ? 1.977 -11.148 14.547 1 66.06 261 HIS A C 1
ATOM 2032 O O . HIS A 1 261 ? 0.955 -11.648 14.078 1 66.06 261 HIS A O 1
ATOM 2038 N N . LEU A 1 262 ? 3.117 -11.227 14.078 1 63.34 262 LEU A N 1
ATOM 2039 C CA . LEU A 1 262 ? 3.291 -12.125 12.938 1 63.34 262 LEU A CA 1
ATOM 2040 C C . LEU A 1 262 ? 3.568 -13.547 13.406 1 63.34 262 LEU A C 1
ATOM 2042 O O . LEU A 1 262 ? 3.367 -14.508 12.656 1 63.34 262 LEU A O 1
ATOM 2046 N N . ALA A 1 263 ? 4.066 -13.641 14.719 1 57.91 263 ALA A N 1
ATOM 2047 C CA . ALA A 1 263 ? 4.43 -14.961 15.234 1 57.91 263 ALA A CA 1
ATOM 2048 C C . ALA A 1 263 ? 3.186 -15.812 15.484 1 57.91 263 ALA A C 1
ATOM 2050 O O . ALA A 1 263 ? 2.135 -15.289 15.859 1 57.91 263 ALA A O 1
ATOM 2051 N N . PRO A 1 264 ? 3.227 -17.156 14.969 1 50.94 264 PRO A N 1
ATOM 2052 C CA . PRO A 1 264 ? 2.096 -18.062 15.234 1 50.94 264 PRO A CA 1
ATOM 2053 C C . PRO A 1 264 ? 1.652 -18.031 16.688 1 50.94 264 PRO A C 1
ATOM 2055 O O . PRO A 1 264 ? 2.465 -17.766 17.578 1 50.94 264 PRO A O 1
ATOM 2058 N N . SER A 1 265 ? 0.367 -17.75 16.953 1 44.41 265 SER A N 1
ATOM 2059 C CA . SER A 1 265 ? -0.129 -17.891 18.328 1 44.41 265 SER A CA 1
ATOM 2060 C C . SER A 1 265 ? 0.485 -19.094 19.016 1 44.41 265 SER A C 1
ATOM 2062 O O . SER A 1 265 ? 0.558 -20.188 18.422 1 44.41 265 SER A O 1
ATOM 2064 N N . GLN A 1 266 ? 1.414 -19.016 19.812 1 36.84 266 GLN A N 1
ATOM 2065 C CA . GLN A 1 266 ? 1.811 -20.109 20.688 1 36.84 266 GLN A CA 1
ATOM 2066 C C . GLN A 1 266 ? 0.592 -20.781 21.328 1 36.84 266 GLN A C 1
ATOM 2068 O O . GLN A 1 266 ? -0.185 -20.125 22.031 1 36.84 266 GLN A O 1
ATOM 2073 N N . GLU A 1 267 ? -0.217 -21.656 20.75 1 35.09 267 GLU A N 1
ATOM 2074 C CA . GLU A 1 267 ? -0.992 -22.578 21.562 1 35.09 267 GLU A CA 1
ATOM 2075 C C . GLU A 1 267 ? -0.217 -23.016 22.797 1 35.09 267 GLU A C 1
ATOM 2077 O O . GLU A 1 267 ? 0.929 -23.453 22.703 1 35.09 267 GLU A O 1
ATOM 2082 N N . SER A 1 268 ? -0.383 -22.375 23.953 1 31.86 268 SER A N 1
ATOM 2083 C CA . SER A 1 268 ? -0.112 -23.031 25.234 1 31.86 268 SER A CA 1
ATOM 2084 C C . SER A 1 268 ? -0.533 -24.5 25.188 1 31.86 268 SER A C 1
ATOM 2086 O O . SER A 1 268 ? -1.68 -24.812 24.859 1 31.86 268 SER A O 1
ATOM 2088 N N . ASP A 1 269 ? 0.283 -25.391 24.844 1 29.25 269 ASP A N 1
ATOM 2089 C CA . ASP A 1 269 ? 0.177 -26.766 25.312 1 29.25 269 ASP A CA 1
ATOM 2090 C C . ASP A 1 269 ? -0.229 -26.797 26.797 1 29.25 269 ASP A C 1
ATOM 2092 O O . ASP A 1 269 ? 0.628 -26.828 27.672 1 29.25 269 ASP A O 1
ATOM 2096 N N . GLU A 1 270 ? -1.014 -26.016 27.484 1 27.59 270 GLU A N 1
ATOM 2097 C CA . GLU A 1 270 ? -1.58 -26.594 28.703 1 27.59 270 GLU A CA 1
ATOM 2098 C C . GLU A 1 270 ? -2.479 -27.781 28.391 1 27.59 270 GLU A C 1
ATOM 2100 O O . GLU A 1 270 ? -3.561 -27.625 27.828 1 27.59 270 GLU A O 1
ATOM 2105 N N . LEU A 1 271 ? -1.816 -28.938 28.016 1 21.11 271 LEU A N 1
ATOM 2106 C CA . LEU A 1 271 ? -2.236 -30.125 28.75 1 21.11 271 LEU A CA 1
ATOM 2107 C C . LEU A 1 271 ? -1.868 -30 30.234 1 21.11 271 LEU A C 1
ATOM 2109 O O . LEU A 1 271 ? -0.796 -29.484 30.562 1 21.11 271 LEU A O 1
ATOM 2113 N N . MET B 1 1 ? 11.562 -32.094 -26.312 1 18.52 1 MET B N 1
ATOM 2114 C CA . MET B 1 1 ? 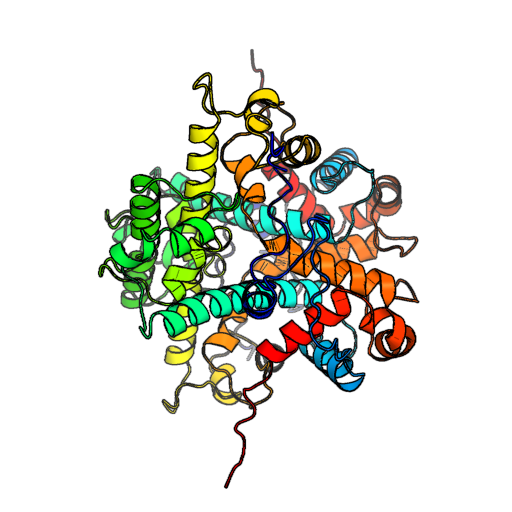10.266 -32.125 -25.641 1 18.52 1 MET B CA 1
ATOM 2115 C C . MET B 1 1 ? 10.141 -30.953 -24.672 1 18.52 1 MET B C 1
ATOM 2117 O O . MET B 1 1 ? 10.594 -31.031 -23.531 1 18.52 1 MET B O 1
ATOM 2121 N N . VAL B 1 2 ? 10.383 -29.641 -25.141 1 21.14 2 VAL B N 1
ATOM 2122 C CA . VAL B 1 2 ? 10.773 -28.312 -24.672 1 21.14 2 VAL B CA 1
ATOM 2123 C C . VAL B 1 2 ? 9.609 -27.672 -23.906 1 21.14 2 VAL B C 1
ATOM 2125 O O . VAL B 1 2 ? 8.555 -27.406 -24.5 1 21.14 2 VAL B O 1
ATOM 2128 N N . ALA B 1 3 ? 9.328 -28.094 -22.625 1 21.11 3 ALA B N 1
ATOM 2129 C CA . ALA B 1 3 ? 8.219 -27.859 -21.703 1 21.11 3 ALA B CA 1
ATOM 2130 C C . ALA B 1 3 ? 7.875 -26.375 -21.641 1 21.11 3 ALA B C 1
ATOM 2132 O O . ALA B 1 3 ? 8.758 -25.516 -21.734 1 21.11 3 ALA B O 1
ATOM 2133 N N . LEU B 1 4 ? 6.617 -26.047 -21.625 1 19.06 4 LEU B N 1
ATOM 2134 C CA . LEU B 1 4 ? 5.621 -25 -21.781 1 19.06 4 LEU B CA 1
ATOM 2135 C C . LEU B 1 4 ? 5.863 -23.859 -20.781 1 19.06 4 LEU B C 1
ATOM 2137 O O . LEU B 1 4 ? 5.914 -24.094 -19.578 1 19.06 4 LEU B O 1
ATOM 2141 N N . CYS B 1 5 ? 6.602 -22.734 -21.203 1 23.64 5 CYS B N 1
ATOM 2142 C CA . CYS B 1 5 ? 6.949 -21.391 -20.734 1 23.64 5 CYS B CA 1
ATOM 2143 C C . CYS B 1 5 ? 5.73 -20.688 -20.141 1 23.64 5 CYS B C 1
ATOM 2145 O O . CYS B 1 5 ? 4.703 -20.562 -20.812 1 23.64 5 CYS B O 1
ATOM 2147 N N . CYS B 1 6 ? 5.43 -20.922 -18.844 1 21.45 6 CYS B N 1
ATOM 2148 C CA . CYS B 1 6 ? 4.242 -20.391 -18.188 1 21.45 6 CYS B CA 1
ATOM 2149 C C . CYS B 1 6 ? 4.023 -18.922 -18.562 1 21.45 6 CYS B C 1
ATOM 2151 O O . CYS B 1 6 ? 4.809 -18.062 -18.172 1 21.45 6 CYS B O 1
ATOM 2153 N N . LYS B 1 7 ? 3.414 -18.453 -19.75 1 25 7 LYS B N 1
ATOM 2154 C CA . LYS B 1 7 ? 2.969 -17.438 -20.703 1 25 7 LYS B CA 1
ATOM 2155 C C . LYS B 1 7 ? 2.104 -16.391 -20.016 1 25 7 LYS B C 1
ATOM 2157 O O . LYS B 1 7 ? 1.963 -15.266 -20.516 1 25 7 LYS B O 1
ATOM 2162 N N . GLY B 1 8 ? 1.224 -16.531 -19 1 23.75 8 GLY B N 1
ATOM 2163 C CA . GLY B 1 8 ? -0.089 -15.914 -19.125 1 23.75 8 GLY B CA 1
ATOM 2164 C C . GLY B 1 8 ? -0.091 -14.43 -18.797 1 23.75 8 GLY B C 1
ATOM 2165 O O . GLY B 1 8 ? -1.132 -13.773 -18.875 1 23.75 8 GLY B O 1
ATOM 2166 N N . MET B 1 9 ? 0.699 -13.883 -17.844 1 26.23 9 MET B N 1
ATOM 2167 C CA . MET B 1 9 ? 0.001 -12.711 -17.328 1 26.23 9 MET B CA 1
ATOM 2168 C C . MET B 1 9 ? -0.016 -11.594 -18.375 1 26.23 9 MET B C 1
ATOM 2170 O O . MET B 1 9 ? 1.004 -11.312 -19 1 26.23 9 MET B O 1
ATOM 2174 N N . PRO B 1 10 ? -1.188 -11.133 -18.922 1 25.3 10 PRO B N 1
ATOM 2175 C CA . PRO B 1 10 ? -1.332 -10.156 -20.016 1 25.3 10 PRO B CA 1
ATOM 2176 C C . PRO B 1 10 ? -0.558 -8.867 -19.75 1 25.3 10 PRO B C 1
ATOM 2178 O O . PRO B 1 10 ? -0.543 -8.367 -18.625 1 25.3 10 PRO B O 1
ATOM 2181 N N . PHE B 1 11 ? 0.573 -8.57 -20.531 1 29.08 11 PHE B N 1
ATOM 2182 C CA . PHE B 1 11 ? 1.562 -7.52 -20.766 1 29.08 11 PHE B CA 1
ATOM 2183 C C . PHE B 1 11 ? 0.881 -6.207 -21.125 1 29.08 11 PHE B C 1
ATOM 2185 O O . PHE B 1 11 ? 1.532 -5.273 -21.609 1 29.08 11 PHE B O 1
ATOM 2192 N N . LEU B 1 12 ? -0.304 -5.891 -21 1 27.39 12 LEU B N 1
ATOM 2193 C CA . LEU B 1 12 ? -0.7 -4.777 -21.859 1 27.39 12 LEU B CA 1
ATOM 2194 C C . LEU B 1 12 ? 0.16 -3.547 -21.578 1 27.39 12 LEU B C 1
ATOM 2196 O O . LEU B 1 12 ? 0.715 -2.951 -22.516 1 27.39 12 LEU B O 1
ATOM 2200 N N . VAL B 1 13 ? -0.154 -2.498 -20.844 1 27.81 13 VAL B N 1
ATOM 2201 C CA . VAL B 1 13 ? 0.437 -1.171 -20.984 1 27.81 13 VAL B CA 1
ATOM 2202 C C . VAL B 1 13 ? 1.88 -1.191 -20.484 1 27.81 13 VAL B C 1
ATOM 2204 O O . VAL B 1 13 ? 2.436 -0.149 -20.125 1 27.81 13 VAL B O 1
ATOM 2207 N N . ILE B 1 14 ? 2.535 -2.324 -20.172 1 29.75 14 ILE B N 1
ATOM 2208 C CA . ILE B 1 14 ? 3.896 -2.641 -20.594 1 29.75 14 ILE B CA 1
ATOM 2209 C C . ILE B 1 14 ? 3.971 -2.662 -22.109 1 29.75 14 ILE B C 1
ATOM 2211 O O . ILE B 1 14 ? 4.676 -3.49 -22.688 1 29.75 14 ILE B O 1
ATOM 2215 N N . VAL B 1 15 ? 2.955 -2.422 -22.984 1 28.81 15 VAL B N 1
ATOM 2216 C CA . VAL B 1 15 ? 2.723 -2.477 -24.422 1 28.81 15 VAL B CA 1
ATOM 2217 C C . VAL B 1 15 ? 3.799 -1.675 -25.156 1 28.81 15 VAL B C 1
ATOM 2219 O O . VAL B 1 15 ? 4.336 -2.123 -26.172 1 28.81 15 VAL B O 1
ATOM 2222 N N . ALA B 1 16 ? 4.027 -0.354 -25.109 1 28.09 16 ALA B N 1
ATOM 2223 C CA . ALA B 1 16 ? 4.953 0.177 -26.109 1 28.09 16 ALA B CA 1
ATOM 2224 C C . ALA B 1 16 ? 6.312 -0.508 -26.016 1 28.09 16 ALA B C 1
ATOM 2226 O O . ALA B 1 16 ? 6.953 -0.776 -27.031 1 28.09 16 ALA B O 1
ATOM 2227 N N . VAL B 1 17 ? 6.945 -0.805 -24.969 1 27.03 17 VAL B N 1
ATOM 2228 C CA . VAL B 1 17 ? 8.281 -1.376 -25.031 1 27.03 17 VAL B CA 1
ATOM 2229 C C . VAL B 1 17 ? 8.195 -2.867 -25.359 1 27.03 17 VAL B C 1
ATOM 2231 O O . VAL B 1 17 ? 9.102 -3.434 -25.969 1 27.03 17 VAL B O 1
ATOM 2234 N N . LEU B 1 18 ? 7.227 -3.648 -25.062 1 28.55 18 LEU B N 1
ATOM 2235 C CA . LEU B 1 18 ? 7.328 -5.09 -25.266 1 28.55 18 LEU B CA 1
ATOM 2236 C C . LEU B 1 18 ? 7.074 -5.457 -26.719 1 28.55 18 LEU B C 1
ATOM 2238 O O . LEU B 1 18 ? 7.062 -6.641 -27.078 1 28.55 18 LEU B O 1
ATOM 2242 N N . ALA B 1 19 ? 6.555 -4.684 -27.609 1 27.17 19 ALA B N 1
ATOM 2243 C CA . ALA B 1 19 ? 6.273 -5.242 -28.922 1 27.17 19 ALA B CA 1
ATOM 2244 C C . ALA B 1 19 ? 7.547 -5.789 -29.562 1 27.17 19 ALA B C 1
ATOM 2246 O O . ALA B 1 19 ? 7.48 -6.52 -30.562 1 27.17 19 ALA B O 1
ATOM 2247 N N . LEU B 1 20 ? 8.758 -5.234 -29.391 1 25.23 20 LEU B N 1
ATOM 2248 C CA . LEU B 1 20 ? 9.773 -5.605 -30.359 1 25.23 20 LEU B CA 1
ATOM 2249 C C . LEU B 1 20 ? 10.242 -7.039 -30.141 1 25.23 20 LEU B C 1
ATOM 2251 O O . LEU B 1 20 ? 11.172 -7.5 -30.812 1 25.23 20 LEU B O 1
ATOM 2255 N N . ALA B 1 21 ? 10.039 -7.777 -29.109 1 26 21 ALA B N 1
ATOM 2256 C CA . ALA B 1 21 ? 10.875 -8.977 -28.984 1 26 21 ALA B CA 1
ATOM 2257 C C . ALA B 1 21 ? 10.383 -10.086 -29.906 1 26 21 ALA B C 1
ATOM 2259 O O . ALA B 1 21 ? 10.086 -11.195 -29.453 1 26 21 ALA B O 1
ATOM 2260 N N . ARG B 1 22 ? 9.797 -9.891 -31.016 1 25.73 22 ARG B N 1
ATOM 2261 C CA . ARG B 1 22 ? 9.445 -11.164 -31.641 1 25.73 22 ARG B CA 1
ATOM 2262 C C . ARG B 1 22 ? 10.695 -11.938 -32.062 1 25.73 22 ARG B C 1
ATOM 2264 O O . ARG B 1 22 ? 10.617 -13.117 -32.406 1 25.73 22 ARG B O 1
ATOM 2271 N N . ALA B 1 23 ? 11.773 -11.359 -32.688 1 24.27 23 ALA B N 1
ATOM 2272 C CA . ALA B 1 23 ? 12.219 -12.289 -33.719 1 24.27 23 ALA B CA 1
ATOM 2273 C C . ALA B 1 23 ? 12.898 -13.508 -33.125 1 24.27 23 ALA B C 1
ATOM 2275 O O . ALA B 1 23 ? 12.586 -14.648 -33.469 1 24.27 23 ALA B O 1
ATOM 2276 N N . SER B 1 24 ? 14.289 -13.469 -32.812 1 22.59 24 SER B N 1
ATOM 2277 C CA . SER B 1 24 ? 15.109 -14.617 -33.188 1 22.59 24 SER B CA 1
ATOM 2278 C C . SER B 1 24 ? 15 -15.734 -32.156 1 22.59 24 SER B C 1
ATOM 2280 O O . SER B 1 24 ? 14.547 -15.5 -31.047 1 22.59 24 SER B O 1
ATOM 2282 N N . ASP B 1 25 ? 16 -16.844 -31.984 1 23.95 25 ASP B N 1
ATOM 2283 C CA . ASP B 1 25 ? 16.125 -18.25 -31.656 1 23.95 25 ASP B CA 1
ATOM 2284 C C . ASP B 1 25 ? 16.062 -18.484 -30.156 1 23.95 25 ASP B C 1
ATOM 2286 O O . ASP B 1 25 ? 15.328 -19.344 -29.672 1 23.95 25 ASP B O 1
ATOM 2290 N N . GLN B 1 26 ? 17.328 -18.516 -29.359 1 25.97 26 GLN B N 1
ATOM 2291 C CA . GLN B 1 26 ? 17.781 -19.344 -28.25 1 25.97 26 GLN B CA 1
ATOM 2292 C C . GLN B 1 26 ? 17.141 -18.906 -26.938 1 25.97 26 GLN B C 1
ATOM 2294 O O . GLN B 1 26 ? 16.812 -17.734 -26.766 1 25.97 26 GLN B O 1
ATOM 2299 N N . GLN B 1 27 ? 16.922 -19.797 -25.75 1 27.42 27 GLN B N 1
ATOM 2300 C CA . GLN B 1 27 ? 16.109 -20.125 -24.594 1 27.42 27 GLN B CA 1
ATOM 2301 C C . GLN B 1 27 ? 16.297 -19.109 -23.469 1 27.42 27 GLN B C 1
ATOM 2303 O O . GLN B 1 27 ? 15.875 -19.328 -22.328 1 27.42 27 GLN B O 1
ATOM 2308 N N . ASP B 1 28 ? 17.359 -18.266 -23.438 1 27.31 28 ASP B N 1
ATOM 2309 C CA . ASP B 1 28 ? 17.75 -17.625 -22.203 1 27.31 28 ASP B CA 1
ATOM 2310 C C . ASP B 1 28 ? 16.656 -16.688 -21.688 1 27.31 28 ASP B C 1
ATOM 2312 O O . ASP B 1 28 ? 16.25 -15.766 -22.391 1 27.31 28 ASP B O 1
ATOM 2316 N N . ASP B 1 29 ? 15.648 -17.125 -20.828 1 30.92 29 ASP B N 1
ATOM 2317 C CA . ASP B 1 29 ? 14.453 -16.609 -20.172 1 30.92 29 ASP B CA 1
ATOM 2318 C C . ASP B 1 29 ? 14.664 -15.164 -19.719 1 30.92 29 ASP B C 1
ATOM 2320 O O . ASP B 1 29 ? 14.602 -14.875 -18.516 1 30.92 29 ASP B O 1
ATOM 2324 N N . GLY B 1 30 ? 15.641 -14.336 -20.234 1 28.53 30 GLY B N 1
ATOM 2325 C CA . GLY B 1 30 ? 15.992 -12.961 -19.922 1 28.53 30 GLY B CA 1
ATOM 2326 C C . GLY B 1 30 ? 14.844 -11.984 -20.125 1 28.53 30 GLY B C 1
ATOM 2327 O O . GLY B 1 30 ? 13.93 -12.25 -20.906 1 28.53 30 GLY B O 1
ATOM 2328 N N . ILE B 1 31 ? 14.422 -11.234 -19.078 1 31.02 31 ILE B N 1
ATOM 2329 C CA . ILE B 1 31 ? 13.531 -10.078 -19.125 1 31.02 31 ILE B CA 1
ATOM 2330 C C . ILE B 1 31 ? 13.664 -9.391 -20.484 1 31.02 31 ILE B C 1
ATOM 2332 O O . ILE B 1 31 ? 14.781 -9.094 -20.938 1 31.02 31 ILE B O 1
ATOM 2336 N N . PRO B 1 32 ? 12.758 -9.641 -21.344 1 33.38 32 PRO B N 1
ATOM 2337 C CA . PRO B 1 32 ? 12.969 -9.047 -22.656 1 33.38 32 PRO B CA 1
ATOM 2338 C C . PRO B 1 32 ? 13.367 -7.574 -22.578 1 33.38 32 PRO B C 1
ATOM 2340 O O . PRO B 1 32 ? 12.953 -6.859 -21.672 1 33.38 32 PRO B O 1
ATOM 2343 N N . GLU B 1 33 ? 14.492 -7.156 -23.203 1 32.75 33 GLU B N 1
ATOM 2344 C CA . GLU B 1 33 ? 15.008 -5.816 -23.453 1 32.75 33 GLU B CA 1
ATOM 2345 C C . GLU B 1 33 ? 13.961 -4.941 -24.141 1 32.75 33 GLU B C 1
ATOM 2347 O O . GLU B 1 33 ? 13.367 -5.344 -25.141 1 32.75 33 GLU B O 1
ATOM 2352 N N . PRO B 1 34 ? 13.102 -4.086 -23.406 1 31.91 34 PRO B N 1
ATOM 2353 C CA . PRO B 1 34 ? 12.227 -3.207 -24.172 1 31.91 34 PRO B CA 1
ATOM 2354 C C . PRO B 1 34 ? 12.891 -2.695 -25.453 1 31.91 34 PRO B C 1
ATOM 2356 O O . PRO B 1 34 ? 14.062 -2.314 -25.438 1 31.91 34 PRO B O 1
ATOM 2359 N N . GLU B 1 35 ? 12.633 -3.191 -26.578 1 34.44 35 GLU B N 1
ATOM 2360 C CA . GLU B 1 35 ? 13.18 -2.781 -27.859 1 34.44 35 GLU B CA 1
ATOM 2361 C C . GLU B 1 35 ? 12.828 -1.329 -28.172 1 34.44 35 GLU B C 1
ATOM 2363 O O . GLU B 1 35 ? 12.945 -0.889 -29.328 1 34.44 35 GLU B O 1
ATOM 2368 N N . SER B 1 36 ? 11.773 -0.66 -27.469 1 35.62 36 SER B N 1
ATOM 2369 C CA . SER B 1 36 ? 11.539 0.63 -28.109 1 35.62 36 SER B CA 1
ATOM 2370 C C . SER B 1 36 ? 12.844 1.372 -28.359 1 35.62 36 SER B C 1
ATOM 2372 O O . SER B 1 36 ? 13.852 1.109 -27.688 1 35.62 36 SER B O 1
ATOM 2374 N N . ASP B 1 37 ? 13.008 2.01 -29.344 1 38.72 37 ASP B N 1
ATOM 2375 C CA . ASP B 1 37 ? 14.023 3.037 -29.562 1 38.72 37 ASP B CA 1
ATOM 2376 C C . ASP B 1 37 ? 14.375 3.75 -28.25 1 38.72 37 ASP B C 1
ATOM 2378 O O . ASP B 1 37 ? 13.555 4.5 -27.703 1 38.72 37 ASP B O 1
ATOM 2382 N N . ASP B 1 38 ? 14.953 3.184 -27.234 1 49.62 38 ASP B N 1
ATOM 2383 C CA . ASP B 1 38 ? 15.438 3.246 -25.859 1 49.62 38 ASP B CA 1
ATOM 2384 C C . ASP B 1 38 ? 15.898 4.656 -25.5 1 49.62 38 ASP B C 1
ATOM 2386 O O . ASP B 1 38 ? 17.078 4.988 -25.656 1 49.62 38 ASP B O 1
ATOM 2390 N N . VAL B 1 39 ? 15.094 5.617 -26 1 55.91 39 VAL B N 1
ATOM 2391 C CA . VAL B 1 39 ? 15.594 6.922 -25.562 1 55.91 39 VAL B CA 1
ATOM 2392 C C . VAL B 1 39 ? 15.953 6.879 -24.078 1 55.91 39 VAL B C 1
ATOM 2394 O O . VAL B 1 39 ? 15.094 6.594 -23.25 1 55.91 39 VAL B O 1
ATOM 2397 N N . LEU B 1 40 ? 17.109 6.719 -23.891 1 66 40 LEU B N 1
ATOM 2398 C CA . LEU B 1 40 ? 17.719 6.773 -22.562 1 66 40 LEU B CA 1
ATOM 2399 C C . LEU B 1 40 ? 17.297 8.047 -21.828 1 66 40 LEU B C 1
ATOM 2401 O O . LEU B 1 40 ? 17.141 9.102 -22.438 1 66 40 LEU B O 1
ATOM 2405 N N . PRO B 1 41 ? 16.938 7.816 -20.578 1 75.12 41 PRO B N 1
ATOM 2406 C CA . PRO B 1 41 ? 16.594 9.023 -19.812 1 75.12 41 PRO B CA 1
ATOM 2407 C C . PRO B 1 41 ? 17.703 10.07 -19.844 1 75.12 41 PRO B C 1
ATOM 2409 O O . PRO B 1 41 ? 18.891 9.719 -19.859 1 75.12 41 PRO B O 1
ATOM 2412 N N . THR B 1 42 ? 17.297 11.219 -20.094 1 78.12 42 THR B N 1
ATOM 2413 C CA . THR B 1 42 ? 18.25 12.328 -20.062 1 78.12 42 THR B CA 1
ATOM 2414 C C . THR B 1 42 ? 18.625 12.672 -18.625 1 78.12 42 THR B C 1
ATOM 2416 O O . THR B 1 42 ? 17.984 12.211 -17.672 1 78.12 42 THR B O 1
ATOM 2419 N N . GLN B 1 43 ? 19.75 13.367 -18.531 1 80.75 43 GLN B N 1
ATOM 2420 C CA . GLN B 1 43 ? 20.188 13.844 -17.219 1 80.75 43 GLN B CA 1
ATOM 2421 C C . GLN B 1 43 ? 19.109 14.727 -16.578 1 80.75 43 GLN B C 1
ATOM 2423 O O . GLN B 1 43 ? 18.906 14.672 -15.359 1 80.75 43 GLN B O 1
ATOM 2428 N N . GLN B 1 44 ? 18.469 15.43 -17.438 1 79.44 44 GLN B N 1
ATOM 2429 C CA . GLN B 1 44 ? 17.406 16.297 -16.953 1 79.44 44 GLN B CA 1
ATOM 2430 C C . GLN B 1 44 ? 16.266 15.492 -16.359 1 79.44 44 GLN B C 1
ATOM 2432 O O . GLN B 1 44 ? 15.711 15.852 -15.32 1 79.44 44 GLN B O 1
ATOM 2437 N N . GLN B 1 45 ? 15.953 14.422 -16.938 1 79 45 GLN B N 1
ATOM 2438 C CA . GLN B 1 45 ? 14.875 13.57 -16.469 1 79 45 GLN B CA 1
ATOM 2439 C C . GLN B 1 45 ? 15.227 12.922 -15.133 1 79 45 GLN B C 1
ATOM 2441 O O . GLN B 1 45 ? 14.375 12.805 -14.25 1 79 45 GLN B O 1
ATOM 2446 N N . ILE B 1 46 ? 16.438 12.625 -15.023 1 80.19 46 ILE B N 1
ATOM 2447 C CA . ILE B 1 46 ? 16.891 11.992 -13.781 1 80.19 46 ILE B CA 1
ATOM 2448 C C . ILE B 1 46 ? 16.844 13.016 -12.648 1 80.19 46 ILE B C 1
ATOM 2450 O O . ILE B 1 46 ? 16.422 12.688 -11.531 1 80.19 46 ILE B O 1
ATOM 2454 N N . SER B 1 47 ? 17.25 14.195 -12.984 1 79.94 47 SER B N 1
ATOM 2455 C CA . SER B 1 47 ? 17.188 15.258 -11.992 1 79.94 47 SER B CA 1
ATOM 2456 C C . SER B 1 47 ? 15.742 15.547 -11.586 1 79.94 47 SER B C 1
ATOM 2458 O O . SER B 1 47 ? 15.461 15.789 -10.406 1 79.94 47 SER B O 1
ATOM 2460 N N . GLN B 1 48 ? 14.898 15.516 -12.531 1 78.75 48 GLN B N 1
ATOM 2461 C CA . GLN B 1 48 ? 13.477 15.727 -12.258 1 78.75 48 GLN B CA 1
ATOM 2462 C C . GLN B 1 48 ? 12.922 14.633 -11.344 1 78.75 48 GLN B C 1
ATOM 2464 O O . GLN B 1 48 ? 12.141 14.914 -10.438 1 78.75 48 GLN B O 1
ATOM 2469 N N . MET B 1 49 ? 13.391 13.508 -11.609 1 79.44 49 MET B N 1
ATOM 2470 C CA . MET B 1 49 ? 12.961 12.391 -10.781 1 79.44 49 MET B CA 1
ATOM 2471 C C . MET B 1 49 ? 13.445 12.555 -9.344 1 79.44 49 MET B C 1
ATOM 2473 O O . MET B 1 49 ? 12.711 12.273 -8.398 1 79.44 49 MET B O 1
ATOM 2477 N N . HIS B 1 50 ? 14.742 12.945 -9.258 1 85 50 HIS B N 1
ATOM 2478 C CA . HIS B 1 50 ? 15.273 13.195 -7.926 1 85 50 HIS B CA 1
ATOM 2479 C C . HIS B 1 50 ? 14.406 14.18 -7.152 1 85 50 HIS B C 1
ATOM 2481 O O . HIS B 1 50 ? 14.102 13.953 -5.98 1 85 50 HIS B O 1
ATOM 2487 N N . GLY B 1 51 ? 13.984 15.141 -7.836 1 82.38 51 GLY B N 1
ATOM 2488 C CA . GLY B 1 51 ? 13.156 16.156 -7.215 1 82.38 51 GLY B CA 1
ATOM 2489 C C . GLY B 1 51 ? 11.789 15.641 -6.797 1 82.38 51 GLY B C 1
ATOM 2490 O O . GLY B 1 51 ? 11.242 16.062 -5.781 1 82.38 51 GLY B O 1
ATOM 2491 N N . LEU B 1 52 ? 11.297 14.711 -7.562 1 80 52 LEU B N 1
ATOM 2492 C CA . LEU B 1 52 ? 9.992 14.141 -7.262 1 80 52 LEU B CA 1
ATOM 2493 C C . LEU B 1 52 ? 10.07 13.219 -6.051 1 80 52 LEU B C 1
ATOM 2495 O O . LEU B 1 52 ? 9.148 13.172 -5.238 1 80 52 LEU B O 1
ATOM 2499 N N . ILE B 1 53 ? 11.125 12.578 -5.922 1 81.62 53 ILE B N 1
ATOM 2500 C CA . ILE B 1 53 ? 11.266 11.609 -4.84 1 81.62 53 ILE B CA 1
ATOM 2501 C C . ILE B 1 53 ? 11.664 12.328 -3.553 1 81.62 53 ILE B C 1
ATOM 2503 O O . ILE B 1 53 ? 11.203 11.977 -2.467 1 81.62 53 ILE B O 1
ATOM 2507 N N . ASP B 1 54 ? 12.5 13.367 -3.756 1 86.06 54 ASP B N 1
ATOM 2508 C CA . ASP B 1 54 ? 12.977 14.156 -2.621 1 86.06 54 ASP B CA 1
ATOM 2509 C C . ASP B 1 54 ? 11.867 15.055 -2.078 1 86.06 54 ASP B C 1
ATOM 2511 O O . ASP B 1 54 ? 11.914 16.281 -2.25 1 86.06 54 ASP B O 1
ATOM 2515 N N . SER B 1 55 ? 11.047 14.523 -1.271 1 77.19 55 SER B N 1
ATOM 2516 C CA . SER B 1 55 ? 9.812 15.188 -0.854 1 77.19 55 SER B CA 1
ATOM 2517 C C . SER B 1 55 ? 10.094 16.297 0.147 1 77.19 55 SER B C 1
ATOM 2519 O O . SER B 1 55 ? 9.352 17.281 0.218 1 77.19 55 SER B O 1
ATOM 2521 N N . ASN B 1 56 ? 11.078 16.109 0.997 1 76.62 56 ASN B N 1
ATOM 2522 C CA . ASN B 1 56 ? 11.344 17.156 1.977 1 76.62 56 ASN B CA 1
ATOM 2523 C C . ASN B 1 56 ? 12.312 18.203 1.43 1 76.62 56 ASN B C 1
ATOM 2525 O O . ASN B 1 56 ? 12.68 19.156 2.135 1 76.62 56 ASN B O 1
ATOM 2529 N N . LYS B 1 57 ? 12.852 17.969 0.234 1 82.94 57 LYS B N 1
ATOM 2530 C CA . LYS B 1 57 ? 13.617 18.922 -0.556 1 82.94 57 LYS B CA 1
ATOM 2531 C C . LYS B 1 57 ? 14.961 19.234 0.107 1 82.94 57 LYS B C 1
ATOM 2533 O O . LYS B 1 57 ? 15.414 20.375 0.089 1 82.94 57 LYS B O 1
ATOM 2538 N N . ASP B 1 58 ? 15.555 18.344 0.765 1 86.94 58 ASP B N 1
ATOM 2539 C CA . ASP B 1 58 ? 16.844 18.562 1.399 1 86.94 58 ASP B CA 1
ATOM 2540 C C . ASP B 1 58 ? 17.984 18.109 0.487 1 86.94 58 ASP B C 1
ATOM 2542 O O . ASP B 1 58 ? 19.156 18.078 0.902 1 86.94 58 ASP B O 1
ATOM 2546 N N . GLY B 1 59 ? 17.625 17.688 -0.656 1 88.81 59 GLY B N 1
ATOM 2547 C CA . GLY B 1 59 ? 18.609 17.344 -1.661 1 88.81 59 GLY B CA 1
ATOM 2548 C C . GLY B 1 59 ? 19.062 15.898 -1.586 1 88.81 59 GLY B C 1
ATOM 2549 O O . GLY B 1 59 ? 19.859 15.445 -2.412 1 88.81 59 GLY B O 1
ATOM 2550 N N . LYS B 1 60 ? 18.547 15.188 -0.614 1 89.31 60 LYS B N 1
ATOM 2551 C CA . LYS B 1 60 ? 18.891 13.773 -0.445 1 89.31 60 LYS B CA 1
ATOM 2552 C C . LYS B 1 60 ? 17.641 12.906 -0.463 1 89.31 60 LYS B C 1
ATOM 2554 O O . LYS B 1 60 ? 16.625 13.25 0.16 1 89.31 60 LYS B O 1
ATOM 2559 N N . ILE B 1 61 ? 17.703 11.852 -1.247 1 85.25 61 ILE B N 1
ATOM 2560 C CA . ILE B 1 61 ? 16.625 10.852 -1.215 1 85.25 61 ILE B CA 1
ATOM 2561 C C . ILE B 1 61 ? 16.953 9.781 -0.178 1 85.25 61 ILE B C 1
ATOM 2563 O O . ILE B 1 61 ? 18.016 9.148 -0.244 1 85.25 61 ILE B O 1
ATOM 2567 N N . ASN B 1 62 ? 16.141 9.664 0.777 1 78.5 62 ASN B N 1
ATOM 2568 C CA . ASN B 1 62 ? 16.312 8.602 1.767 1 78.5 62 ASN B CA 1
ATOM 2569 C C . ASN B 1 62 ? 15.297 7.48 1.573 1 78.5 62 ASN B C 1
ATOM 2571 O O . ASN B 1 62 ? 14.461 7.543 0.666 1 78.5 62 ASN B O 1
ATOM 2575 N N . PHE B 1 63 ? 15.375 6.516 2.387 1 73.06 63 PHE B N 1
ATOM 2576 C CA . PHE B 1 63 ? 14.539 5.324 2.262 1 73.06 63 PHE B CA 1
ATOM 2577 C C . PHE B 1 63 ? 13.07 5.672 2.447 1 73.06 63 PHE B C 1
ATOM 2579 O O . PHE B 1 63 ? 12.211 5.148 1.738 1 73.06 63 PHE B O 1
ATOM 2586 N N . PHE B 1 64 ? 12.82 6.516 3.334 1 73.06 64 PHE B N 1
ATOM 2587 C CA . PHE B 1 64 ? 11.438 6.922 3.574 1 73.06 64 PHE B CA 1
ATOM 2588 C C . PHE B 1 64 ? 10.836 7.547 2.322 1 73.06 64 PHE B C 1
ATOM 2590 O O . PHE B 1 64 ? 9.711 7.223 1.943 1 73.06 64 PHE B O 1
ATOM 2597 N N . GLU B 1 65 ? 11.562 8.438 1.718 1 78.94 65 GLU B N 1
ATOM 2598 C CA . GLU B 1 65 ? 11.086 9.125 0.519 1 78.94 65 GLU B CA 1
ATOM 2599 C C . GLU B 1 65 ? 10.891 8.141 -0.636 1 78.94 65 GLU B C 1
ATOM 2601 O O . GLU B 1 65 ? 9.961 8.289 -1.434 1 78.94 65 GLU B O 1
ATOM 2606 N N . ILE B 1 66 ? 11.742 7.16 -0.662 1 77.94 66 ILE B N 1
ATOM 2607 C CA . ILE B 1 66 ? 11.609 6.129 -1.685 1 77.94 66 ILE B CA 1
ATOM 2608 C C . ILE B 1 66 ? 10.32 5.336 -1.459 1 77.94 66 ILE B C 1
ATOM 2610 O O . ILE B 1 66 ? 9.602 5.031 -2.41 1 77.94 66 ILE B O 1
ATOM 2614 N N . MET B 1 67 ? 10.086 5.039 -0.318 1 75.19 67 MET B N 1
ATOM 2615 C CA . MET B 1 67 ? 8.898 4.246 -0.003 1 75.19 67 MET B CA 1
ATOM 2616 C C . MET B 1 67 ? 7.625 5.023 -0.315 1 75.19 67 MET B C 1
ATOM 2618 O O . MET B 1 67 ? 6.676 4.473 -0.871 1 75.19 67 MET B O 1
ATOM 2622 N N . VAL B 1 68 ? 7.609 6.242 0.111 1 76.25 68 VAL B N 1
ATOM 2623 C CA . VAL B 1 68 ? 6.449 7.086 -0.171 1 76.25 68 VAL B CA 1
ATOM 2624 C C . VAL B 1 68 ? 6.25 7.195 -1.681 1 76.25 68 VAL B C 1
ATOM 2626 O O . VAL B 1 68 ? 5.121 7.094 -2.172 1 76.25 68 VAL B O 1
ATOM 2629 N N . PHE B 1 69 ? 7.27 7.387 -2.311 1 78 69 PHE B N 1
ATOM 2630 C CA . PHE B 1 69 ? 7.215 7.473 -3.766 1 78 69 PHE B CA 1
ATOM 2631 C C . PHE B 1 69 ? 6.691 6.172 -4.363 1 78 69 PHE B C 1
ATOM 2633 O O . PHE B 1 69 ? 5.867 6.191 -5.281 1 78 69 PHE B O 1
ATOM 2640 N N . SER B 1 70 ? 7.211 5.105 -3.879 1 77.19 70 SER B N 1
ATOM 2641 C CA . SER B 1 70 ? 6.777 3.795 -4.355 1 77.19 70 SER B CA 1
ATOM 2642 C C . SER B 1 70 ? 5.273 3.611 -4.176 1 77.19 70 SER B C 1
ATOM 2644 O O . SER B 1 70 ? 4.578 3.176 -5.098 1 77.19 70 SER B O 1
ATOM 2646 N N . ASP B 1 71 ? 4.789 3.947 -3.07 1 76.44 71 ASP B N 1
ATOM 2647 C CA . ASP B 1 71 ? 3.359 3.82 -2.809 1 76.44 71 ASP B CA 1
ATOM 2648 C C . ASP B 1 71 ? 2.547 4.68 -3.775 1 76.44 71 ASP B C 1
ATOM 2650 O O . ASP B 1 71 ? 1.521 4.238 -4.297 1 76.44 71 ASP B O 1
ATOM 2654 N N . THR B 1 72 ? 3.008 5.898 -3.893 1 78.44 72 THR B N 1
ATOM 2655 C CA . THR B 1 72 ? 2.346 6.812 -4.816 1 78.44 72 THR B CA 1
ATOM 2656 C C . THR B 1 72 ? 2.338 6.242 -6.23 1 78.44 72 THR B C 1
ATOM 2658 O O . THR B 1 72 ? 1.317 6.289 -6.922 1 78.44 72 THR B O 1
ATOM 2661 N N . MET B 1 73 ? 3.418 5.703 -6.574 1 79.75 73 MET B N 1
ATOM 2662 C CA . MET B 1 73 ? 3.549 5.238 -7.957 1 79.75 73 MET B CA 1
ATOM 2663 C C . MET B 1 73 ? 2.736 3.971 -8.188 1 79.75 73 MET B C 1
ATOM 2665 O O . MET B 1 73 ? 2.195 3.76 -9.273 1 79.75 73 MET B O 1
ATOM 2669 N N . VAL B 1 74 ? 2.713 3.113 -7.199 1 79.19 74 VAL B N 1
ATOM 2670 C CA . VAL B 1 74 ? 1.887 1.918 -7.332 1 79.19 74 VAL B CA 1
ATOM 2671 C C . VAL B 1 74 ? 0.446 2.318 -7.641 1 79.19 74 VAL B C 1
ATOM 2673 O O . VAL B 1 74 ? -0.167 1.789 -8.57 1 79.19 74 VAL B O 1
ATOM 2676 N N . LEU B 1 75 ? -0.058 3.26 -6.895 1 85.06 75 LEU B N 1
ATOM 2677 C CA . LEU B 1 75 ? -1.438 3.691 -7.086 1 85.06 75 LEU B CA 1
ATOM 2678 C C . LEU B 1 75 ? -1.599 4.426 -8.414 1 85.06 75 LEU B C 1
ATOM 2680 O O . LEU B 1 75 ? -2.576 4.211 -9.133 1 85.06 75 LEU B O 1
ATOM 2684 N N . THR B 1 76 ? -0.66 5.281 -8.711 1 83.19 76 THR B N 1
ATOM 2685 C CA . THR B 1 76 ? -0.708 6.035 -9.961 1 83.19 76 THR B CA 1
ATOM 2686 C C . THR B 1 76 ? -0.695 5.094 -11.156 1 83.19 76 THR B C 1
ATOM 2688 O O . THR B 1 76 ? -1.472 5.27 -12.102 1 83.19 76 THR B O 1
ATOM 2691 N N . THR B 1 77 ? 0.163 4.129 -11.133 1 81.25 77 THR B N 1
ATOM 2692 C CA . THR B 1 77 ? 0.27 3.17 -12.227 1 81.25 77 THR B CA 1
ATOM 2693 C C . THR B 1 77 ? -1.011 2.348 -12.344 1 81.25 77 THR B C 1
ATOM 2695 O O . THR B 1 77 ? -1.474 2.072 -13.453 1 81.25 77 THR B O 1
ATOM 2698 N N . ALA B 1 78 ? -1.516 1.986 -11.242 1 86.5 78 ALA B N 1
ATOM 2699 C CA . ALA B 1 78 ? -2.771 1.241 -11.25 1 86.5 78 ALA B CA 1
ATOM 2700 C C . ALA B 1 78 ? -3.895 2.061 -11.875 1 86.5 78 ALA B C 1
ATOM 2702 O O . ALA B 1 78 ? -4.652 1.551 -12.703 1 86.5 78 ALA B O 1
ATOM 2703 N N . ARG B 1 79 ? -3.973 3.318 -11.516 1 89.56 79 ARG B N 1
ATOM 2704 C CA . ARG B 1 79 ? -4.988 4.211 -12.062 1 89.56 79 ARG B CA 1
ATOM 2705 C C . ARG B 1 79 ? -4.801 4.391 -13.57 1 89.56 79 ARG B C 1
ATOM 2707 O O . ARG B 1 79 ? -5.777 4.445 -14.32 1 89.56 79 ARG B O 1
ATOM 2714 N N . GLN B 1 80 ? -3.576 4.488 -13.898 1 84.88 80 GLN B N 1
ATOM 2715 C CA . GLN B 1 80 ? -3.293 4.652 -15.32 1 84.88 80 GLN B CA 1
ATOM 2716 C C . GLN B 1 80 ? -3.732 3.422 -16.109 1 84.88 80 GLN B C 1
ATOM 2718 O O . GLN B 1 80 ? -4.312 3.547 -17.188 1 84.88 80 GLN B O 1
ATOM 2723 N N . HIS B 1 81 ? -3.428 2.293 -15.609 1 85.19 81 HIS B N 1
ATOM 2724 C CA . HIS B 1 81 ? -3.857 1.048 -16.234 1 85.19 81 HIS B CA 1
ATOM 2725 C C . HIS B 1 81 ? -5.371 1.021 -16.422 1 85.19 81 HIS B C 1
ATOM 2727 O O . HIS B 1 81 ? -5.855 0.753 -17.531 1 85.19 81 HIS B O 1
ATOM 2733 N N . CYS B 1 82 ? -6.066 1.361 -15.438 1 92.25 82 CYS B N 1
ATOM 2734 C CA . CYS B 1 82 ? -7.523 1.326 -15.469 1 92.25 82 CYS B CA 1
ATOM 2735 C C . CYS B 1 82 ? -8.07 2.42 -16.375 1 92.25 82 CYS B C 1
ATOM 2737 O O . CYS B 1 82 ? -9.062 2.209 -17.078 1 92.25 82 CYS B O 1
ATOM 2739 N N . SER B 1 83 ? -7.422 3.555 -16.359 1 91.94 83 SER B N 1
ATOM 2740 C CA . SER B 1 83 ? -7.836 4.648 -17.234 1 91.94 83 SER B CA 1
ATOM 2741 C C . SER B 1 83 ? -7.719 4.254 -18.703 1 91.94 83 SER B C 1
ATOM 2743 O O . SER B 1 83 ? -8.57 4.617 -19.516 1 91.94 83 SER B O 1
ATOM 2745 N N . GLN B 1 84 ? -6.684 3.553 -19 1 89.5 84 GLN B N 1
ATOM 2746 C CA . GLN B 1 84 ? -6.496 3.098 -20.375 1 89.5 84 GLN B CA 1
ATOM 2747 C C . GLN B 1 84 ? -7.602 2.135 -20.781 1 89.5 84 GLN B C 1
ATOM 2749 O O . GLN B 1 84 ? -8.086 2.191 -21.922 1 89.5 84 GLN B O 1
ATOM 2754 N N . ILE B 1 85 ? -7.953 1.298 -19.938 1 91.06 85 ILE B N 1
ATOM 2755 C CA . ILE B 1 85 ? -9.047 0.374 -20.219 1 91.06 85 ILE B CA 1
ATOM 2756 C C . ILE B 1 85 ? -10.328 1.158 -20.5 1 91.06 85 ILE B C 1
ATOM 2758 O O . ILE B 1 85 ? -11.039 0.873 -21.469 1 91.06 85 ILE B O 1
ATOM 2762 N N . LEU B 1 86 ? -10.617 2.137 -19.688 1 94.31 86 LEU B N 1
ATOM 2763 C CA . LEU B 1 86 ? -11.812 2.953 -19.844 1 94.31 86 LEU B CA 1
ATOM 2764 C C . LEU B 1 86 ? -11.758 3.738 -21.156 1 94.31 86 LEU B C 1
ATOM 2766 O O . LEU B 1 86 ? -12.773 3.893 -21.828 1 94.31 86 LEU B O 1
ATOM 2770 N N . GLU B 1 87 ? -10.578 4.203 -21.438 1 93.19 87 GLU B N 1
ATOM 2771 C CA . GLU B 1 87 ? -10.391 4.902 -22.719 1 93.19 87 GLU B CA 1
ATOM 2772 C C . GLU B 1 87 ? -10.656 3.979 -23.891 1 93.19 87 GLU B C 1
ATOM 2774 O O . GLU B 1 87 ? -11.32 4.367 -24.859 1 93.19 87 GLU B O 1
ATOM 2779 N N . ASP B 1 88 ? -10.156 2.795 -23.828 1 91.12 88 ASP B N 1
ATOM 2780 C CA . ASP B 1 88 ? -10.359 1.81 -24.891 1 91.12 88 ASP B CA 1
ATOM 2781 C C . ASP B 1 88 ? -11.844 1.48 -25.062 1 91.12 88 ASP B C 1
ATOM 2783 O O . ASP B 1 88 ? -12.305 1.225 -26.172 1 91.12 88 ASP B O 1
ATOM 2787 N N . LEU B 1 89 ? -12.531 1.517 -23.984 1 92.12 89 LEU B N 1
ATOM 2788 C CA . LEU B 1 89 ? -13.961 1.227 -24 1 92.12 89 LEU B CA 1
ATOM 2789 C C . LEU B 1 89 ? -14.758 2.477 -24.344 1 92.12 89 LEU B C 1
ATOM 2791 O O . LEU B 1 89 ? -15.977 2.408 -24.531 1 92.12 89 LEU B O 1
ATOM 2795 N N . GLU B 1 90 ? -14.062 3.633 -24.375 1 94.19 90 GLU B N 1
ATOM 2796 C CA . GLU B 1 90 ? -14.719 4.918 -24.609 1 94.19 90 GLU B CA 1
ATOM 2797 C C . GLU B 1 90 ? -15.875 5.141 -23.641 1 94.19 90 GLU B C 1
ATOM 2799 O O . GLU B 1 90 ? -16.969 5.52 -24.062 1 94.19 90 GLU B O 1
ATOM 2804 N N . SER B 1 91 ? -15.586 4.73 -22.438 1 94 91 SER B N 1
ATOM 2805 C CA . SER B 1 91 ? -16.594 4.844 -21.375 1 94 91 SER B CA 1
ATOM 2806 C C . SER B 1 91 ? -15.961 5.305 -20.062 1 94 91 SER B C 1
ATOM 2808 O O . SER B 1 91 ? -14.766 5.109 -19.844 1 94 91 SER B O 1
ATOM 2810 N N . GLY B 1 92 ? -16.719 5.953 -19.203 1 94.56 92 GLY B N 1
ATOM 2811 C CA . GLY B 1 92 ? -16.266 6.375 -17.891 1 94.56 92 GLY B CA 1
ATOM 2812 C C . GLY B 1 92 ? -16.375 5.289 -16.844 1 94.56 92 GLY B C 1
ATOM 2813 O O . GLY B 1 92 ? -15.984 5.488 -15.688 1 94.56 92 GLY B O 1
ATOM 2814 N N . SER B 1 93 ? -16.984 4.168 -17.266 1 96 93 SER B N 1
ATOM 2815 C CA . SER B 1 93 ? -17.172 3.047 -16.344 1 96 93 SER B CA 1
ATOM 2816 C C . SER B 1 93 ? -17.172 1.719 -17.094 1 96 93 SER B C 1
ATOM 2818 O O . SER B 1 93 ? -17.172 1.694 -18.328 1 96 93 SER B O 1
ATOM 2820 N N . VAL B 1 94 ? -17.047 0.642 -16.359 1 95.69 94 VAL B N 1
ATOM 2821 C CA . VAL B 1 94 ? -17.062 -0.697 -16.953 1 95.69 94 VAL B CA 1
ATOM 2822 C C . VAL B 1 94 ? -18.219 -1.506 -16.344 1 95.69 94 VAL B C 1
ATOM 2824 O O . VAL B 1 94 ? -18.469 -1.427 -15.141 1 95.69 94 VAL B O 1
ATOM 2827 N N . THR B 1 95 ? -18.891 -2.209 -17.188 1 95.31 95 THR B N 1
ATOM 2828 C CA . THR B 1 95 ? -19.984 -3.064 -16.734 1 95.31 95 THR B CA 1
ATOM 2829 C C . THR B 1 95 ? -19.5 -4.5 -16.547 1 95.31 95 THR B C 1
ATOM 2831 O O . THR B 1 95 ? -18.406 -4.855 -16.969 1 95.31 95 THR B O 1
ATOM 2834 N N . LEU B 1 96 ? -20.375 -5.238 -15.812 1 95.19 96 LEU B N 1
ATOM 2835 C CA . LEU B 1 96 ? -20.047 -6.645 -15.586 1 95.19 96 LEU B CA 1
ATOM 2836 C C . LEU B 1 96 ? -19.906 -7.387 -16.906 1 95.19 96 LEU B C 1
ATOM 2838 O O . LEU B 1 96 ? -19 -8.219 -17.062 1 95.19 96 LEU B O 1
ATOM 2842 N N . GLU B 1 97 ? -20.75 -7.105 -17.844 1 94.12 97 GLU B N 1
ATOM 2843 C CA . GLU B 1 97 ? -20.734 -7.766 -19.141 1 94.12 97 GLU B CA 1
ATOM 2844 C C . GLU B 1 97 ? -19.422 -7.477 -19.891 1 94.12 97 GLU B C 1
ATOM 2846 O O . GLU B 1 97 ? -18.859 -8.367 -20.531 1 94.12 97 GLU B O 1
ATOM 2851 N N . GLN B 1 98 ? -18.969 -6.281 -19.797 1 92.5 98 GLN B N 1
ATOM 2852 C CA . GLN B 1 98 ? -17.719 -5.902 -20.438 1 92.5 98 GLN B CA 1
ATOM 2853 C C . GLN B 1 98 ? -16.531 -6.598 -19.781 1 92.5 98 GLN B C 1
ATOM 2855 O O . GLN B 1 98 ? -15.562 -6.969 -20.453 1 92.5 98 GLN B O 1
ATOM 2860 N N . LEU B 1 99 ? -16.609 -6.793 -18.484 1 91.88 99 LEU B N 1
ATOM 2861 C CA . LEU B 1 99 ? -15.516 -7.391 -17.719 1 91.88 99 LEU B CA 1
ATOM 2862 C C . LEU B 1 99 ? -15.406 -8.883 -18.016 1 91.88 99 LEU B C 1
ATOM 2864 O O . LEU B 1 99 ? -14.328 -9.469 -17.906 1 91.88 99 LEU B O 1
ATOM 2868 N N . LYS B 1 100 ? -16.531 -9.492 -18.344 1 90.06 100 LYS B N 1
ATOM 2869 C CA . LYS B 1 100 ? -16.578 -10.93 -18.578 1 90.06 100 LYS B CA 1
ATOM 2870 C C . LYS B 1 100 ? -15.859 -11.305 -19.859 1 90.06 100 LYS B C 1
ATOM 2872 O O . LYS B 1 100 ? -15.562 -12.477 -20.094 1 90.06 100 LYS B O 1
ATOM 2877 N N . THR B 1 101 ? -15.562 -10.281 -20.656 1 85.69 101 THR B N 1
ATOM 2878 C CA . THR B 1 101 ? -14.82 -10.594 -21.875 1 85.69 101 THR B CA 1
ATOM 2879 C C . THR B 1 101 ? -13.453 -11.18 -21.547 1 85.69 101 THR B C 1
ATOM 2881 O O . THR B 1 101 ? -12.844 -10.82 -20.531 1 85.69 101 THR B O 1
ATOM 2884 N N . ASP B 1 102 ? -12.969 -12.023 -22.453 1 73.5 102 ASP B N 1
ATOM 2885 C CA . ASP B 1 102 ? -11.711 -12.727 -22.219 1 73.5 102 ASP B CA 1
ATOM 2886 C C . ASP B 1 102 ? -10.555 -11.742 -22.031 1 73.5 102 ASP B C 1
ATOM 2888 O O . ASP B 1 102 ? -9.711 -11.938 -21.156 1 73.5 102 ASP B O 1
ATOM 2892 N N . ARG B 1 103 ? -10.586 -10.758 -22.766 1 78 103 ARG B N 1
ATOM 2893 C CA . ARG B 1 103 ? -9.477 -9.812 -22.734 1 78 103 ARG B CA 1
ATOM 2894 C C . ARG B 1 103 ? -9.32 -9.188 -21.359 1 78 103 ARG B C 1
ATOM 2896 O O . ARG B 1 103 ? -8.227 -9.172 -20.781 1 78 103 ARG B O 1
ATOM 2903 N N . LEU B 1 104 ? -10.406 -8.758 -20.812 1 84.19 104 LEU B N 1
ATOM 2904 C CA . LEU B 1 104 ? -10.336 -8.07 -19.516 1 84.19 104 LEU B CA 1
ATOM 2905 C C . LEU B 1 104 ? -10.219 -9.062 -18.375 1 84.19 104 LEU B C 1
ATOM 2907 O O . LEU B 1 104 ? -9.477 -8.836 -17.422 1 84.19 104 LEU B O 1
ATOM 2911 N N . SER B 1 105 ? -10.867 -10.156 -18.516 1 83.31 105 SER B N 1
ATOM 2912 C CA . SER B 1 105 ? -10.812 -11.172 -17.469 1 83.31 105 SER B CA 1
ATOM 2913 C C . SER B 1 105 ? -9.398 -11.719 -17.297 1 83.31 105 SER B C 1
ATOM 2915 O O . SER B 1 105 ? -8.961 -12 -16.188 1 83.31 105 SER B O 1
ATOM 2917 N N . GLN B 1 106 ? -8.672 -11.859 -18.359 1 81.44 106 GLN B N 1
ATOM 2918 C CA . GLN B 1 106 ? -7.293 -12.336 -18.328 1 81.44 106 GLN B CA 1
ATOM 2919 C C . GLN B 1 106 ? -6.387 -11.344 -17.594 1 81.44 106 GLN B C 1
ATOM 2921 O O . GLN B 1 106 ? -5.449 -11.75 -16.906 1 81.44 106 G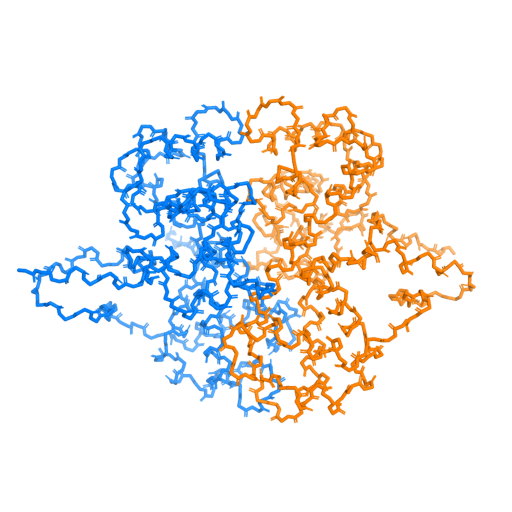LN B O 1
ATOM 2926 N N . GLN B 1 107 ? -6.766 -10.141 -17.719 1 82.19 107 GLN B N 1
ATOM 2927 C CA . GLN B 1 107 ? -5.949 -9.102 -17.094 1 82.19 107 GLN B CA 1
ATOM 2928 C C . GLN B 1 107 ? -6.176 -9.055 -15.586 1 82.19 107 GLN B C 1
ATOM 2930 O O . GLN B 1 107 ? -5.344 -8.531 -14.844 1 82.19 107 GLN B O 1
ATOM 2935 N N . MET B 1 108 ? -7.238 -9.609 -15.133 1 84.31 108 MET B N 1
ATOM 2936 C CA . MET B 1 108 ? -7.578 -9.602 -13.711 1 84.31 108 MET B CA 1
ATOM 2937 C C . MET B 1 108 ? -6.863 -10.727 -12.969 1 84.31 108 MET B C 1
ATOM 2939 O O . MET B 1 108 ? -6.816 -10.727 -11.734 1 84.31 108 MET B O 1
ATOM 2943 N N . SER B 1 109 ? -6.332 -11.617 -13.75 1 78.75 109 SER B N 1
ATOM 2944 C CA . SER B 1 109 ? -5.691 -12.773 -13.133 1 78.75 109 SER B CA 1
ATOM 2945 C C . SER B 1 109 ? -4.172 -12.633 -13.148 1 78.75 109 SER B C 1
ATOM 2947 O O . SER B 1 109 ? -3.598 -12.125 -14.109 1 78.75 109 SER B O 1
ATOM 2949 N N . SER B 1 110 ? -3.566 -13.078 -12.07 1 69.81 110 SER B N 1
ATOM 2950 C CA . SER B 1 110 ? -2.111 -13 -11.977 1 69.81 110 SER B CA 1
ATOM 2951 C C . SER B 1 110 ? -1.441 -14.07 -12.836 1 69.81 110 SER B C 1
ATOM 2953 O O . SER B 1 110 ? -0.273 -13.93 -13.203 1 69.81 110 SER B O 1
ATOM 2955 N N . ASP B 1 111 ? -2.148 -15.094 -13.148 1 69.38 111 ASP B N 1
ATOM 2956 C CA . ASP B 1 111 ? -1.523 -16.172 -13.906 1 69.38 111 ASP B CA 1
ATOM 2957 C C . ASP B 1 111 ? -1.847 -16.062 -15.391 1 69.38 111 ASP B C 1
ATOM 2959 O O . ASP B 1 111 ? -1.444 -16.922 -16.188 1 69.38 111 ASP B O 1
ATOM 2963 N N . GLY B 1 112 ? -2.551 -15.07 -15.75 1 70.5 112 GLY B N 1
ATOM 2964 C CA . GLY B 1 112 ? -2.807 -14.797 -17.156 1 70.5 112 GLY B CA 1
ATOM 2965 C C . GLY B 1 112 ? -3.934 -15.633 -17.734 1 70.5 112 GLY B C 1
ATOM 2966 O O . GLY B 1 112 ? -4.219 -15.555 -18.922 1 70.5 112 GLY B O 1
ATOM 2967 N N . HIS B 1 113 ? -4.574 -16.438 -16.891 1 76.75 113 HIS B N 1
ATOM 2968 C CA . HIS B 1 113 ? -5.711 -17.234 -17.344 1 76.75 113 HIS B CA 1
ATOM 2969 C C . HIS B 1 113 ? -7.027 -16.516 -17.047 1 76.75 113 HIS B C 1
ATOM 2971 O O . HIS B 1 113 ? -7.137 -15.797 -16.062 1 76.75 113 HIS B O 1
ATOM 2977 N N . ALA B 1 114 ? -7.914 -16.828 -18.047 1 82.75 114 ALA B N 1
ATOM 2978 C CA . ALA B 1 114 ? -9.234 -16.234 -17.844 1 82.75 114 ALA B CA 1
ATOM 2979 C C . ALA B 1 114 ? -9.875 -16.781 -16.562 1 82.75 114 ALA B C 1
ATOM 2981 O O . ALA B 1 114 ? -9.773 -17.969 -16.266 1 82.75 114 ALA B O 1
ATOM 2982 N N . LEU B 1 115 ? -10.469 -15.969 -15.883 1 88.62 115 LEU B N 1
ATOM 2983 C CA . LEU B 1 115 ? -11.172 -16.344 -14.664 1 88.62 115 LEU B CA 1
ATOM 2984 C C . LEU B 1 115 ? -12.547 -16.922 -14.984 1 88.62 115 LEU B C 1
ATOM 2986 O O . LEU B 1 115 ? -13.164 -16.562 -15.984 1 88.62 115 LEU B O 1
ATOM 2990 N N . PRO B 1 116 ? -12.961 -17.859 -14.117 1 90.75 116 PRO B N 1
ATOM 2991 C CA . PRO B 1 116 ? -14.352 -18.281 -14.25 1 90.75 116 PRO B CA 1
ATOM 2992 C C . PRO B 1 116 ? -15.344 -17.125 -14.094 1 90.75 116 PRO B C 1
ATOM 2994 O O . PRO B 1 116 ? -15.094 -16.188 -13.336 1 90.75 116 PRO B O 1
ATOM 2997 N N . ILE B 1 117 ? -16.391 -17.234 -14.828 1 91.88 117 ILE B N 1
ATOM 2998 C CA . ILE B 1 117 ? -17.406 -16.188 -14.867 1 91.88 117 ILE B CA 1
ATOM 2999 C C . ILE B 1 117 ? -17.891 -15.883 -13.453 1 91.88 117 ILE B C 1
ATOM 3001 O O . ILE B 1 117 ? -18.109 -14.727 -13.094 1 91.88 117 ILE B O 1
ATOM 3005 N N . GLU B 1 118 ? -18.047 -16.891 -12.617 1 93.25 118 GLU B N 1
ATOM 3006 C CA . GLU B 1 118 ? -18.531 -16.719 -11.25 1 93.25 118 GLU B CA 1
ATOM 3007 C C . GLU B 1 118 ? -17.562 -15.875 -10.422 1 93.25 118 GLU B C 1
ATOM 3009 O O . GLU B 1 118 ? -17.984 -15.055 -9.609 1 93.25 118 GLU B O 1
ATOM 3014 N N . GLU B 1 119 ? -16.312 -16.109 -10.68 1 93 119 GLU B N 1
ATOM 3015 C CA . GLU B 1 119 ? -15.312 -15.359 -9.945 1 93 119 GLU B CA 1
ATOM 3016 C C . GLU B 1 119 ? -15.289 -13.891 -10.391 1 93 119 GLU B C 1
ATOM 3018 O O . GLU B 1 119 ? -15.148 -12.992 -9.562 1 93 119 GLU B O 1
ATOM 3023 N N . VAL B 1 120 ? -15.43 -13.695 -11.719 1 93.88 120 VAL B N 1
ATOM 3024 C CA . VAL B 1 120 ? -15.5 -12.336 -12.242 1 93.88 120 VAL B CA 1
ATOM 3025 C C . VAL B 1 120 ? -16.688 -11.602 -11.625 1 93.88 120 VAL B C 1
ATOM 3027 O O . VAL B 1 120 ? -16.562 -10.445 -11.211 1 93.88 120 VAL B O 1
ATOM 3030 N N . GLN B 1 121 ? -17.812 -12.289 -11.492 1 93.94 121 GLN B N 1
ATOM 3031 C CA . GLN B 1 121 ? -19.016 -11.719 -10.914 1 93.94 121 GLN B CA 1
ATOM 3032 C C . GLN B 1 121 ? -18.797 -11.375 -9.438 1 93.94 121 GLN B C 1
ATOM 3034 O O . GLN B 1 121 ? -19.188 -10.289 -8.992 1 93.94 121 GLN B O 1
ATOM 3039 N N . HIS B 1 122 ? -18.219 -12.289 -8.742 1 93.75 122 HIS B N 1
ATOM 3040 C CA . HIS B 1 122 ? -17.969 -12.07 -7.316 1 93.75 122 HIS B CA 1
ATOM 3041 C C . HIS B 1 122 ? -17.078 -10.867 -7.094 1 93.75 122 HIS B C 1
ATOM 3043 O O . HIS B 1 122 ? -17.375 -10 -6.273 1 93.75 122 HIS B O 1
ATOM 3049 N N . ARG B 1 123 ? -15.977 -10.75 -7.836 1 93.31 123 ARG B N 1
ATOM 3050 C CA . ARG B 1 123 ? -15.031 -9.656 -7.68 1 93.31 123 ARG B CA 1
ATOM 3051 C C . ARG B 1 123 ? -15.648 -8.328 -8.109 1 93.31 123 ARG B C 1
ATOM 3053 O O . ARG B 1 123 ? -15.367 -7.285 -7.52 1 93.31 123 ARG B O 1
ATOM 3060 N N . PHE B 1 124 ? -16.484 -8.391 -9.172 1 95.38 124 PHE B N 1
ATOM 3061 C CA . PHE B 1 124 ? -17.203 -7.195 -9.609 1 95.38 124 PHE B CA 1
ATOM 3062 C C . PHE B 1 124 ? -18.094 -6.652 -8.492 1 95.38 124 PHE B C 1
ATOM 3064 O O . PHE B 1 124 ? -18.078 -5.449 -8.219 1 95.38 124 PHE B O 1
ATOM 3071 N N . LEU B 1 125 ? -18.75 -7.547 -7.84 1 92.81 125 LEU B N 1
ATOM 3072 C CA . LEU B 1 125 ? -19.656 -7.152 -6.77 1 92.81 125 LEU B CA 1
ATOM 3073 C C . LEU B 1 125 ? -18.891 -6.535 -5.605 1 92.81 125 LEU B C 1
ATOM 3075 O O . LEU B 1 125 ? -19.312 -5.535 -5.027 1 92.81 125 LEU B O 1
ATOM 3079 N N . LEU B 1 126 ? -17.812 -7.082 -5.312 1 91.88 126 LEU B N 1
ATOM 3080 C CA . LEU B 1 126 ? -16.984 -6.57 -4.223 1 91.88 126 LEU B CA 1
ATOM 3081 C C . LEU B 1 126 ? -16.438 -5.191 -4.562 1 91.88 126 LEU B C 1
ATOM 3083 O O . LEU B 1 126 ? -16.281 -4.34 -3.684 1 91.88 126 LEU B O 1
ATOM 3087 N N . ALA B 1 127 ? -16.141 -5.008 -5.852 1 93.38 127 ALA B N 1
ATOM 3088 C CA . ALA B 1 127 ? -15.508 -3.771 -6.301 1 93.38 127 ALA B CA 1
ATOM 3089 C C . ALA B 1 127 ? -16.531 -2.643 -6.418 1 93.38 127 ALA B C 1
ATOM 3091 O O . ALA B 1 127 ? -16.172 -1.467 -6.289 1 93.38 127 ALA B O 1
ATOM 3092 N N . ASP B 1 128 ? -17.781 -3.004 -6.711 1 94.75 128 ASP B N 1
ATOM 3093 C CA . ASP B 1 128 ? -18.828 -2.018 -6.91 1 94.75 128 ASP B CA 1
ATOM 3094 C C . ASP B 1 128 ? -19.297 -1.438 -5.574 1 94.75 128 ASP B C 1
ATOM 3096 O O . ASP B 1 128 ? -20.406 -1.726 -5.121 1 94.75 128 ASP B O 1
ATOM 3100 N N . SER B 1 129 ? -18.547 -0.54 -5.07 1 89.56 129 SER B N 1
ATOM 3101 C CA . SER B 1 129 ? -18.703 -0.045 -3.707 1 89.56 129 SER B CA 1
ATOM 3102 C C . SER B 1 129 ? -20.031 0.668 -3.525 1 89.56 129 SER B C 1
ATOM 3104 O O . SER B 1 129 ? -20.594 0.67 -2.43 1 89.56 129 SER B O 1
ATOM 3106 N N . ASN B 1 130 ? -20.531 1.312 -4.535 1 89.12 130 ASN B N 1
ATOM 3107 C CA . ASN B 1 130 ? -21.797 2.031 -4.375 1 89.12 130 ASN B CA 1
ATOM 3108 C C . ASN B 1 130 ? -22.969 1.232 -4.934 1 89.12 130 ASN B C 1
ATOM 3110 O O . ASN B 1 130 ? -24.078 1.75 -5.039 1 89.12 130 ASN B O 1
ATOM 3114 N N . SER B 1 131 ? -22.719 0.033 -5.453 1 91.25 131 SER B N 1
ATOM 3115 C CA . SER B 1 131 ? -23.703 -0.94 -5.891 1 91.25 131 SER B CA 1
ATOM 3116 C C . SER B 1 131 ? -24.562 -0.386 -7.027 1 91.25 131 SER B C 1
ATOM 3118 O O . SER B 1 131 ? -25.781 -0.592 -7.055 1 91.25 131 SER B O 1
ATOM 3120 N N . ASP B 1 132 ? -24.031 0.388 -7.953 1 93.5 132 ASP B N 1
ATOM 3121 C CA . ASP B 1 132 ? -24.797 0.949 -9.062 1 93.5 132 ASP B CA 1
ATOM 3122 C C . ASP B 1 132 ? -24.625 0.117 -10.328 1 93.5 132 ASP B C 1
ATOM 3124 O O . ASP B 1 132 ? -25.125 0.491 -11.391 1 93.5 132 ASP B O 1
ATOM 3128 N N . GLY B 1 133 ? -23.906 -0.916 -10.289 1 94.25 133 GLY B N 1
ATOM 3129 C CA . GLY B 1 133 ? -23.781 -1.863 -11.391 1 94.25 133 GLY B CA 1
ATOM 3130 C C . GLY B 1 133 ? -22.734 -1.48 -12.398 1 94.25 133 GLY B C 1
ATOM 3131 O O . GLY B 1 133 ? -22.625 -2.102 -13.461 1 94.25 133 GLY B O 1
ATOM 3132 N N . LYS B 1 134 ? -22.031 -0.461 -12.109 1 96 134 LYS B N 1
ATOM 3133 C CA . LYS B 1 134 ? -20.906 -0.027 -12.938 1 96 134 LYS B CA 1
ATOM 3134 C C . LYS B 1 134 ? -19.672 0.292 -12.086 1 96 134 LYS B C 1
ATOM 3136 O O . LYS B 1 134 ? -19.812 0.646 -10.914 1 96 134 LYS B O 1
ATOM 3141 N N . LEU B 1 135 ? -18.547 0.081 -12.656 1 96.31 135 LEU B N 1
ATOM 3142 C CA . LEU B 1 135 ? -17.312 0.405 -11.93 1 96.31 135 LEU B CA 1
ATOM 3143 C C . LEU B 1 135 ? -16.641 1.636 -12.531 1 96.31 135 LEU B C 1
ATOM 3145 O O . LEU B 1 135 ? -16.297 1.646 -13.719 1 96.31 135 LEU B O 1
ATOM 3149 N N . ILE B 1 136 ? -16.531 2.641 -11.742 1 95.62 136 ILE B N 1
ATOM 3150 C CA . ILE B 1 136 ? -15.742 3.801 -12.133 1 95.62 136 ILE B CA 1
ATOM 3151 C C . ILE B 1 136 ? -14.266 3.527 -11.883 1 95.62 136 ILE B C 1
ATOM 3153 O O . ILE B 1 136 ? -13.898 2.447 -11.406 1 95.62 136 ILE B O 1
ATOM 3157 N N . LEU B 1 137 ? -13.414 4.457 -12.195 1 95.06 137 LEU B N 1
ATOM 3158 C CA . LEU B 1 137 ? -11.961 4.285 -12.164 1 95.06 137 LEU B CA 1
ATOM 3159 C C . LEU B 1 137 ? -11.508 3.754 -10.812 1 95.06 137 LEU B C 1
ATOM 3161 O O . LEU B 1 137 ? -10.867 2.699 -10.734 1 95.06 137 LEU B O 1
ATOM 3165 N N . GLU B 1 138 ? -11.875 4.41 -9.727 1 94.81 138 GLU B N 1
ATOM 3166 C CA . GLU B 1 138 ? -11.406 4.051 -8.398 1 94.81 138 GLU B CA 1
ATOM 3167 C C . GLU B 1 138 ? -11.891 2.658 -7.996 1 94.81 138 GLU B C 1
ATOM 3169 O O . GLU B 1 138 ? -11.188 1.935 -7.289 1 94.81 138 GLU B O 1
ATOM 3174 N N . GLU B 1 139 ? -13.062 2.26 -8.445 1 95.81 139 GLU B N 1
ATOM 3175 C CA . GLU B 1 139 ? -13.633 0.957 -8.117 1 95.81 139 GLU B CA 1
ATOM 3176 C C . GLU B 1 139 ? -12.945 -0.158 -8.906 1 95.81 139 GLU B C 1
ATOM 3178 O O . GLU B 1 139 ? -12.906 -1.306 -8.453 1 95.81 139 GLU B O 1
ATOM 3183 N N . MET B 1 140 ? -12.406 0.236 -10.047 1 95.44 140 MET B N 1
ATOM 3184 C CA . MET B 1 140 ? -11.781 -0.743 -10.938 1 95.44 140 MET B CA 1
ATOM 3185 C C . MET B 1 140 ? -10.398 -1.129 -10.43 1 95.44 140 MET B C 1
ATOM 3187 O O . MET B 1 140 ? -9.938 -2.25 -10.664 1 95.44 140 MET B O 1
ATOM 3191 N N . VAL B 1 141 ? -9.75 -0.285 -9.758 1 93.56 141 VAL B N 1
ATOM 3192 C CA . VAL B 1 141 ? -8.336 -0.413 -9.422 1 93.56 141 VAL B CA 1
ATOM 3193 C C . VAL B 1 141 ? -8.102 -1.718 -8.664 1 93.56 141 VAL B C 1
ATOM 3195 O O . VAL B 1 141 ? -7.273 -2.537 -9.062 1 93.56 141 VAL B O 1
ATOM 3198 N N . PRO B 1 142 ? -8.914 -2.027 -7.625 1 93 142 PRO B N 1
ATOM 3199 C CA . PRO B 1 142 ? -8.641 -3.258 -6.875 1 93 142 PRO B CA 1
ATOM 3200 C C . PRO B 1 142 ? -8.945 -4.52 -7.68 1 93 142 PRO B C 1
ATOM 3202 O O . PRO B 1 142 ? -8.516 -5.613 -7.305 1 93 142 PRO B O 1
ATOM 3205 N N . LEU B 1 143 ? -9.695 -4.375 -8.711 1 91.88 143 LEU B N 1
ATOM 3206 C CA . LEU B 1 143 ? -9.992 -5.535 -9.539 1 91.88 143 LEU B CA 1
ATOM 3207 C C . LEU B 1 143 ? -8.734 -6.039 -10.242 1 91.88 143 LEU B C 1
ATOM 3209 O O . LEU B 1 143 ? -8.555 -7.25 -10.398 1 91.88 143 LEU B O 1
ATOM 3213 N N . PHE B 1 144 ? -7.941 -5.105 -10.633 1 89.12 144 PHE B N 1
ATOM 3214 C CA . PHE B 1 144 ? -6.738 -5.441 -11.383 1 89.12 144 PHE B CA 1
ATOM 3215 C C . PHE B 1 144 ? -5.516 -5.434 -10.477 1 89.12 144 PHE B C 1
ATOM 3217 O O . PHE B 1 144 ? -4.488 -6.035 -10.797 1 89.12 144 PHE B O 1
ATOM 3224 N N . PHE B 1 145 ? -5.629 -4.773 -9.406 1 88.81 145 PHE B N 1
ATOM 3225 C CA . PHE B 1 145 ? -4.586 -4.68 -8.391 1 88.81 145 PHE B CA 1
ATOM 3226 C C . PHE B 1 145 ? -5.152 -4.984 -7.008 1 88.81 145 PHE B C 1
ATOM 3228 O O . PHE B 1 145 ? -5.293 -4.082 -6.184 1 88.81 145 PHE B O 1
ATOM 3235 N N . PRO B 1 146 ? -5.352 -6.215 -6.73 1 90.12 146 PRO B N 1
ATOM 3236 C CA . PRO B 1 146 ? -6.094 -6.621 -5.535 1 90.12 146 PRO B CA 1
ATOM 3237 C C . PRO B 1 146 ? -5.402 -6.195 -4.238 1 90.12 146 PRO B C 1
ATOM 3239 O O . PRO B 1 146 ? -6.059 -6.051 -3.205 1 90.12 146 PRO B O 1
ATOM 3242 N N . ASP B 1 147 ? -4.137 -5.961 -4.246 1 87.5 147 ASP B N 1
ATOM 3243 C CA . ASP B 1 147 ? -3.41 -5.602 -3.031 1 87.5 147 ASP B CA 1
ATOM 3244 C C . ASP B 1 147 ? -3.789 -4.199 -2.559 1 87.5 147 ASP B C 1
ATOM 3246 O O . ASP B 1 147 ? -3.471 -3.811 -1.433 1 87.5 147 ASP B O 1
ATOM 3250 N N . LEU B 1 148 ? -4.555 -3.492 -3.316 1 89.56 148 LEU B N 1
ATOM 3251 C CA . LEU B 1 148 ? -4.91 -2.121 -2.969 1 89.56 148 LEU B CA 1
ATOM 3252 C C . LEU B 1 148 ? -6.27 -2.07 -2.279 1 89.56 148 LEU B C 1
ATOM 3254 O O . LEU B 1 148 ? -6.824 -0.989 -2.07 1 89.56 148 LEU B O 1
ATOM 3258 N N . ASN B 1 149 ? -6.773 -3.236 -1.961 1 92.75 149 ASN B N 1
ATOM 3259 C CA . ASN B 1 149 ? -8.008 -3.377 -1.2 1 92.75 149 ASN B CA 1
ATOM 3260 C C . ASN B 1 149 ? -8.039 -4.688 -0.42 1 92.75 149 ASN B C 1
ATOM 3262 O O . ASN B 1 149 ? -8.055 -5.77 -1.014 1 92.75 149 ASN B O 1
ATOM 3266 N N . PRO B 1 150 ? -8.203 -4.555 0.892 1 91.88 150 PRO B N 1
ATOM 3267 C CA . PRO B 1 150 ? -8.133 -5.766 1.712 1 91.88 150 PRO B CA 1
ATOM 3268 C C . PRO B 1 150 ? -9.227 -6.777 1.378 1 91.88 150 PRO B C 1
ATOM 3270 O O . PRO B 1 150 ? -8.992 -7.984 1.428 1 91.88 150 PRO B O 1
ATOM 3273 N N . VAL B 1 151 ? -10.414 -6.312 1.069 1 93.5 151 VAL B N 1
ATOM 3274 C CA . VAL B 1 151 ? -11.523 -7.207 0.758 1 93.5 151 VAL B CA 1
ATOM 3275 C C . VAL B 1 151 ? -11.211 -7.992 -0.513 1 93.5 151 VAL B C 1
ATOM 3277 O O . VAL B 1 151 ? -11.359 -9.219 -0.544 1 93.5 151 VAL B O 1
ATOM 3280 N N . THR B 1 152 ? -10.766 -7.262 -1.522 1 93.06 152 THR B N 1
ATOM 3281 C CA . THR B 1 152 ? -10.438 -7.902 -2.791 1 93.06 152 THR B CA 1
ATOM 3282 C C . THR B 1 152 ? -9.234 -8.828 -2.633 1 93.06 152 THR B C 1
ATOM 3284 O O . THR B 1 152 ? -9.227 -9.945 -3.16 1 93.06 152 THR B O 1
ATOM 3287 N N . LEU B 1 153 ? -8.242 -8.359 -1.898 1 92.19 153 LEU B N 1
ATOM 3288 C CA . LEU B 1 153 ? -7.051 -9.164 -1.662 1 92.19 153 LEU B CA 1
ATOM 3289 C C . LEU B 1 153 ? -7.406 -10.484 -0.988 1 92.19 153 LEU B C 1
ATOM 3291 O O . LEU B 1 153 ? -6.941 -11.547 -1.41 1 92.19 153 LEU B O 1
ATOM 3295 N N . ASN B 1 154 ? -8.211 -10.398 0.024 1 92.75 154 ASN B N 1
ATOM 3296 C CA . ASN B 1 154 ? -8.656 -11.594 0.726 1 92.75 154 ASN B CA 1
ATOM 3297 C C . ASN B 1 154 ? -9.43 -12.531 -0.199 1 92.75 154 ASN B C 1
ATOM 3299 O O . ASN B 1 154 ? -9.227 -13.75 -0.163 1 92.75 154 ASN B O 1
ATOM 3303 N N . ARG B 1 155 ? -10.273 -11.969 -0.987 1 93.25 155 ARG B N 1
ATOM 3304 C CA . ARG B 1 155 ? -11.062 -12.766 -1.922 1 93.25 155 ARG B CA 1
ATOM 3305 C C . ARG B 1 155 ? -10.164 -13.508 -2.91 1 93.25 155 ARG B C 1
ATOM 3307 O O . ARG B 1 155 ? -10.359 -14.695 -3.168 1 93.25 155 ARG B O 1
ATOM 3314 N N . VAL B 1 156 ? -9.203 -12.82 -3.484 1 92.06 156 VAL B N 1
ATOM 3315 C CA . VAL B 1 156 ? -8.297 -13.414 -4.465 1 92.06 156 VAL B CA 1
ATOM 3316 C C . VAL B 1 156 ? -7.492 -14.539 -3.809 1 92.06 156 VAL B C 1
ATOM 3318 O O . VAL B 1 156 ? -7.309 -15.602 -4.398 1 92.06 156 VAL B O 1
ATOM 3321 N N . ALA B 1 157 ? -7.043 -14.297 -2.592 1 92.19 157 ALA B N 1
ATOM 3322 C CA . ALA B 1 157 ? -6.297 -15.312 -1.854 1 92.19 157 ALA B CA 1
ATOM 3323 C C . ALA B 1 157 ? -7.172 -16.531 -1.562 1 92.19 157 ALA B C 1
ATOM 3325 O O . ALA B 1 157 ? -6.719 -17.672 -1.676 1 92.19 157 ALA B O 1
ATOM 3326 N N . GLN B 1 158 ? -8.414 -16.281 -1.205 1 93.81 158 GLN B N 1
ATOM 3327 C CA . GLN B 1 158 ? -9.352 -17.359 -0.956 1 93.81 158 GLN B CA 1
ATOM 3328 C C . GLN B 1 158 ? -9.602 -18.188 -2.221 1 93.81 158 GLN B C 1
ATOM 3330 O O . GLN B 1 158 ? -9.656 -19.406 -2.17 1 93.81 158 GLN B O 1
ATOM 3335 N N . PHE B 1 159 ? -9.789 -17.484 -3.295 1 93.31 159 PHE B N 1
ATOM 3336 C CA . PHE B 1 159 ? -10 -18.172 -4.57 1 93.31 159 PHE B CA 1
ATOM 3337 C C . PHE B 1 159 ? -8.805 -19.047 -4.922 1 93.31 159 PHE B C 1
ATOM 3339 O O . PHE B 1 159 ? -8.969 -20.188 -5.348 1 93.31 159 PHE B O 1
ATOM 3346 N N . LEU B 1 160 ? -7.609 -18.5 -4.742 1 90.12 160 LEU B N 1
ATOM 3347 C CA . LEU B 1 160 ? -6.391 -19.25 -5 1 90.12 160 LEU B CA 1
ATOM 3348 C C . LEU B 1 160 ? -6.324 -20.5 -4.113 1 90.12 160 LEU B C 1
ATOM 3350 O O . LEU B 1 160 ? -6.02 -21.594 -4.59 1 90.12 160 LEU B O 1
ATOM 3354 N N . LEU B 1 161 ? -6.629 -20.312 -2.834 1 94 161 LEU B N 1
ATOM 3355 C CA . LEU B 1 161 ? -6.617 -21.422 -1.888 1 94 161 LEU B CA 1
ATOM 3356 C C . LEU B 1 161 ? -7.598 -22.5 -2.312 1 94 161 LEU B C 1
ATOM 3358 O O . LEU B 1 161 ? -7.23 -23.672 -2.387 1 94 161 LEU B O 1
ATOM 3362 N N . THR B 1 162 ? -8.797 -22.078 -2.602 1 93.81 162 THR B N 1
ATOM 3363 C CA . THR B 1 162 ? -9.836 -23.031 -2.961 1 93.81 162 THR B CA 1
ATOM 3364 C C . THR B 1 162 ? -9.492 -23.734 -4.266 1 93.81 162 THR B C 1
ATOM 3366 O O . THR B 1 162 ? -9.773 -24.922 -4.422 1 93.81 162 THR B O 1
ATOM 3369 N N . SER B 1 163 ? -8.852 -23.047 -5.199 1 90.69 163 SER B N 1
ATOM 3370 C CA . SER B 1 163 ? -8.523 -23.594 -6.508 1 90.69 163 SER B CA 1
ATOM 3371 C C . SER B 1 163 ? -7.41 -24.641 -6.402 1 90.69 163 SER B C 1
ATOM 3373 O O . SER B 1 163 ? -7.332 -25.562 -7.219 1 90.69 163 SER B O 1
ATOM 3375 N N . LYS B 1 164 ? -6.566 -24.609 -5.363 1 91.62 164 LYS B N 1
ATOM 3376 C CA . LYS B 1 164 ? -5.383 -25.469 -5.309 1 91.62 164 LYS B CA 1
ATOM 3377 C C . LYS B 1 164 ? -5.488 -26.469 -4.168 1 91.62 164 LYS B C 1
ATOM 3379 O O . LYS B 1 164 ? -4.734 -27.453 -4.121 1 91.62 164 LYS B O 1
ATOM 3384 N N . ASP B 1 165 ? -6.371 -26.188 -3.244 1 95.56 165 ASP B N 1
ATOM 3385 C CA . ASP B 1 165 ? -6.531 -27.031 -2.074 1 95.56 165 ASP B CA 1
ATOM 3386 C C . ASP B 1 165 ? -7.156 -28.375 -2.455 1 95.56 165 ASP B C 1
ATOM 3388 O O . ASP B 1 165 ? -8.375 -28.547 -2.371 1 95.56 165 ASP B O 1
ATOM 3392 N N . GLN B 1 166 ? -6.434 -29.406 -2.674 1 94.62 166 GLN B N 1
ATOM 3393 C CA . GLN B 1 166 ? -6.887 -30.672 -3.221 1 94.62 166 GLN B CA 1
ATOM 3394 C C . GLN B 1 166 ? -7.484 -31.562 -2.129 1 94.62 166 GLN B C 1
ATOM 3396 O O . GLN B 1 166 ? -8.375 -32.375 -2.398 1 94.62 166 GLN B O 1
ATOM 3401 N N . ASP B 1 167 ? -7.012 -31.453 -0.871 1 96.38 167 ASP B N 1
ATOM 3402 C CA . ASP B 1 167 ? -7.5 -32.344 0.172 1 96.38 167 ASP B CA 1
ATOM 3403 C C . ASP B 1 167 ? -8.539 -31.656 1.051 1 96.38 167 ASP B C 1
ATOM 3405 O O . ASP B 1 167 ? -8.938 -32.188 2.09 1 96.38 167 ASP B O 1
ATOM 3409 N N . ASP B 1 168 ? -8.938 -30.375 0.829 1 95.88 168 ASP B N 1
ATOM 3410 C CA . ASP B 1 168 ? -10.016 -29.594 1.445 1 95.88 168 ASP B CA 1
ATOM 3411 C C . ASP B 1 168 ? -9.75 -29.375 2.934 1 95.88 168 ASP B C 1
ATOM 3413 O O . ASP B 1 168 ? -10.672 -29.438 3.748 1 95.88 168 ASP B O 1
ATOM 3417 N N . ASP B 1 169 ? -8.469 -29.125 3.309 1 96.62 169 ASP B N 1
ATOM 3418 C CA . ASP B 1 169 ? -8.172 -28.906 4.719 1 96.62 169 ASP B CA 1
ATOM 3419 C C . ASP B 1 169 ? -8.055 -27.406 5.027 1 96.62 169 ASP B C 1
ATOM 3421 O O . ASP B 1 169 ? -7.727 -27.031 6.152 1 96.62 169 ASP B O 1
ATOM 3425 N N . GLY B 1 170 ? -8.25 -26.594 4.062 1 96.25 170 GLY B N 1
ATOM 3426 C CA . GLY B 1 170 ? -8.281 -25.141 4.266 1 96.25 170 GLY B CA 1
ATOM 3427 C C . GLY B 1 170 ? -6.906 -24.516 4.262 1 96.25 170 GLY B C 1
ATOM 3428 O O . GLY B 1 170 ? -6.762 -23.328 4.605 1 96.25 170 GLY B O 1
ATOM 3429 N N . LYS B 1 171 ? -5.891 -25.266 3.904 1 96.81 171 LYS B N 1
ATOM 3430 C CA . LYS B 1 171 ? -4.512 -24.797 3.779 1 96.81 171 LYS B CA 1
ATOM 3431 C C . LYS B 1 171 ? -3.852 -25.375 2.527 1 96.81 171 LYS B C 1
ATOM 3433 O O . LYS B 1 171 ? -4.383 -26.297 1.901 1 96.81 171 LYS B O 1
ATOM 3438 N N . LEU B 1 172 ? -2.781 -24.703 2.115 1 95.5 172 LEU B N 1
ATOM 3439 C CA . LEU B 1 172 ? -2.031 -25.234 0.986 1 95.5 172 LEU B CA 1
ATOM 3440 C C . LEU B 1 172 ? -0.708 -25.844 1.449 1 95.5 172 LEU B C 1
ATOM 3442 O O . LEU B 1 172 ? 0.114 -25.141 2.053 1 95.5 172 LEU B O 1
ATOM 3446 N N . SER B 1 173 ? -0.605 -27.094 1.219 1 95.44 173 SER B N 1
ATOM 3447 C CA . SER B 1 173 ? 0.713 -27.703 1.364 1 95.44 173 SER B CA 1
ATOM 3448 C C . SER B 1 173 ? 1.653 -27.266 0.249 1 95.44 173 SER B C 1
ATOM 3450 O O . SER B 1 173 ? 1.219 -26.656 -0.731 1 95.44 173 SER B O 1
ATOM 3452 N N . ALA B 1 174 ? 2.959 -27.578 0.471 1 92.94 174 ALA B N 1
ATOM 3453 C CA . ALA B 1 174 ? 3.93 -27.25 -0.57 1 92.94 174 ALA B CA 1
ATOM 3454 C C . ALA B 1 174 ? 3.562 -27.922 -1.891 1 92.94 174 ALA B C 1
ATOM 3456 O O . ALA B 1 174 ? 3.666 -27.312 -2.955 1 92.94 174 ALA B O 1
ATOM 3457 N N . HIS B 1 175 ? 3.135 -29.125 -1.773 1 93.44 175 HIS B N 1
ATOM 3458 C CA . HIS B 1 175 ? 2.744 -29.875 -2.959 1 93.44 175 HIS B CA 1
ATOM 3459 C C . HIS B 1 175 ? 1.556 -29.219 -3.66 1 93.44 175 HIS B C 1
ATOM 3461 O O . HIS B 1 175 ? 1.569 -29.047 -4.879 1 93.44 175 HIS B O 1
ATOM 3467 N N . GLU B 1 176 ? 0.586 -28.828 -2.898 1 94.62 176 GLU B N 1
ATOM 3468 C CA . GLU B 1 176 ? -0.6 -28.203 -3.471 1 94.62 176 GLU B CA 1
ATOM 3469 C C . GLU B 1 176 ? -0.268 -26.828 -4.062 1 94.62 176 GLU B C 1
ATOM 3471 O O . GLU B 1 176 ? -0.771 -26.469 -5.129 1 94.62 176 GLU B O 1
ATOM 3476 N N . PHE B 1 177 ? 0.545 -26.125 -3.352 1 93.38 177 PHE B N 1
ATOM 3477 C CA . PHE B 1 177 ? 0.95 -24.797 -3.801 1 93.38 177 PHE B CA 1
ATOM 3478 C C . PHE B 1 177 ? 1.656 -24.875 -5.148 1 93.38 177 PHE B C 1
ATOM 3480 O O . PHE B 1 177 ? 1.428 -24.031 -6.023 1 93.38 177 PHE B O 1
ATOM 3487 N N . LEU B 1 178 ? 2.469 -25.844 -5.375 1 89.25 178 LEU B N 1
ATOM 3488 C CA . LEU B 1 178 ? 3.301 -25.953 -6.566 1 89.25 178 LEU B CA 1
ATOM 3489 C C . LEU B 1 178 ? 2.559 -26.688 -7.676 1 89.25 178 LEU B C 1
ATOM 3491 O O . LEU B 1 178 ? 3.02 -26.734 -8.82 1 89.25 178 LEU B O 1
ATOM 3495 N N . SER B 1 179 ? 1.459 -27.141 -7.266 1 83.69 179 SER B N 1
ATOM 3496 C CA . SER B 1 179 ? 0.694 -27.891 -8.258 1 83.69 179 SER B CA 1
ATOM 3497 C C . SER B 1 179 ? 0.181 -26.969 -9.367 1 83.69 179 SER B C 1
ATOM 3499 O O . SER B 1 179 ? -0.244 -25.844 -9.102 1 83.69 179 SER B O 1
ATOM 3501 N N . GLY B 1 180 ? 0.317 -27.344 -10.594 1 71.81 180 GLY B N 1
ATOM 3502 C CA . GLY B 1 180 ? -0.223 -26.641 -11.75 1 71.81 180 GLY B CA 1
ATOM 3503 C C . GLY B 1 180 ? 0.749 -25.641 -12.352 1 71.81 180 GLY B C 1
ATOM 3504 O O . GLY B 1 180 ? 0.546 -25.172 -13.469 1 71.81 180 GLY B O 1
ATOM 3505 N N . GLY B 1 181 ? 1.919 -25.234 -11.781 1 61.91 181 GLY B N 1
ATOM 3506 C CA . GLY B 1 181 ? 3.061 -24.531 -12.352 1 61.91 181 GLY B CA 1
ATOM 3507 C C . GLY B 1 181 ? 2.916 -23.016 -12.305 1 61.91 181 GLY B C 1
ATOM 3508 O O . GLY B 1 181 ? 3.883 -22.297 -12.539 1 61.91 181 GLY B O 1
ATOM 3509 N N . ASP B 1 182 ? 1.724 -22.359 -12.117 1 59.12 182 ASP B N 1
ATOM 3510 C CA . ASP B 1 182 ? 1.552 -21 -12.594 1 59.12 182 ASP B CA 1
ATOM 3511 C C . ASP B 1 182 ? 1.741 -19.984 -11.461 1 59.12 182 ASP B C 1
ATOM 3513 O O . ASP B 1 182 ? 2.062 -18.828 -11.703 1 59.12 182 ASP B O 1
ATOM 3517 N N . HIS B 1 183 ? 1.602 -20.312 -10.227 1 59.88 183 HIS B N 1
ATOM 3518 C CA . HIS B 1 183 ? 1.483 -19.219 -9.266 1 59.88 183 HIS B CA 1
ATOM 3519 C C . HIS B 1 183 ? 2.738 -19.109 -8.406 1 59.88 183 HIS B C 1
ATOM 3521 O O . HIS B 1 183 ? 2.99 -18.062 -7.805 1 59.88 183 HIS B O 1
ATOM 3527 N N . GLY B 1 184 ? 3.629 -19.953 -8.586 1 64.19 184 GLY B N 1
ATOM 3528 C CA . GLY B 1 184 ? 4.742 -19.781 -7.664 1 64.19 184 GLY B CA 1
ATOM 3529 C C . GLY B 1 184 ? 5.715 -20.953 -7.676 1 64.19 184 GLY B C 1
ATOM 3530 O O . GLY B 1 184 ? 5.406 -22.016 -8.219 1 64.19 184 GLY B O 1
ATOM 3531 N N . ASP B 1 185 ? 6.922 -20.594 -7.297 1 74.44 185 ASP B N 1
ATOM 3532 C CA . ASP B 1 185 ? 7.957 -21.625 -7.18 1 74.44 185 ASP B CA 1
ATOM 3533 C C . ASP B 1 185 ? 8.266 -21.922 -5.715 1 74.44 185 ASP B C 1
ATOM 3535 O O . ASP B 1 185 ? 7.543 -21.484 -4.82 1 74.44 185 ASP B O 1
ATOM 3539 N N . LYS B 1 186 ? 9.062 -22.859 -5.496 1 78.12 186 LYS B N 1
ATOM 3540 C CA . LYS B 1 186 ? 9.422 -23.328 -4.16 1 78.12 186 LYS B CA 1
ATOM 3541 C C . LYS B 1 186 ? 9.898 -22.156 -3.287 1 78.12 186 LYS B C 1
ATOM 3543 O O . LYS B 1 186 ? 9.617 -22.125 -2.088 1 78.12 186 LYS B O 1
ATOM 3548 N N . ASP B 1 187 ? 10.578 -21.25 -3.922 1 78.62 187 ASP B N 1
ATOM 3549 C CA . ASP B 1 187 ? 11.07 -20.094 -3.176 1 78.62 187 ASP B CA 1
ATOM 3550 C C . ASP B 1 187 ? 9.914 -19.219 -2.691 1 78.62 187 ASP B C 1
ATOM 3552 O O . ASP B 1 187 ? 9.969 -18.656 -1.594 1 78.62 187 ASP B O 1
ATOM 3556 N N . ASP B 1 188 ? 8.922 -19.203 -3.422 1 83.56 188 ASP B N 1
ATOM 3557 C CA . ASP B 1 188 ? 7.746 -18.422 -3.029 1 83.56 188 ASP B CA 1
ATOM 3558 C C . ASP B 1 188 ? 7.059 -19.047 -1.816 1 83.56 188 ASP B C 1
ATOM 3560 O O . ASP B 1 188 ? 6.633 -18.344 -0.904 1 83.56 188 ASP B O 1
ATOM 3564 N N . PHE B 1 189 ? 7.008 -20.328 -1.841 1 88.06 189 PHE B N 1
ATOM 3565 C CA . PHE B 1 189 ? 6.348 -21.016 -0.732 1 88.06 189 PHE B CA 1
ATOM 3566 C C . PHE B 1 189 ? 7.039 -20.688 0.587 1 88.06 189 PHE B C 1
ATOM 3568 O O . PHE B 1 189 ? 6.383 -20.344 1.571 1 88.06 189 PHE B O 1
ATOM 3575 N N . ALA B 1 190 ? 8.32 -20.812 0.54 1 82.25 190 ALA B N 1
ATOM 3576 C CA . ALA B 1 190 ? 9.102 -20.562 1.746 1 82.25 190 ALA B CA 1
ATOM 3577 C C . ALA B 1 190 ? 8.922 -19.109 2.209 1 82.25 190 ALA B C 1
ATOM 3579 O O . ALA B 1 190 ? 8.805 -18.844 3.408 1 82.25 190 ALA B O 1
ATOM 3580 N N . ARG B 1 191 ? 8.906 -18.281 1.312 1 81.56 191 ARG B N 1
ATOM 3581 C CA . ARG B 1 191 ? 8.75 -16.859 1.621 1 81.56 191 ARG B CA 1
ATOM 3582 C C . ARG B 1 191 ? 7.379 -16.578 2.219 1 81.56 191 ARG B C 1
ATOM 3584 O O . ARG B 1 191 ? 7.25 -15.75 3.121 1 81.56 191 ARG B O 1
ATOM 3591 N N . LEU B 1 192 ? 6.418 -17.25 1.757 1 85.69 192 LEU B N 1
ATOM 3592 C CA . LEU B 1 192 ? 5.039 -16.984 2.158 1 85.69 192 LEU B CA 1
ATOM 3593 C C . LEU B 1 192 ? 4.727 -17.656 3.496 1 85.69 192 LEU B C 1
ATOM 3595 O O . LEU B 1 192 ? 3.879 -17.172 4.25 1 85.69 192 LEU B O 1
ATOM 3599 N N . ASP B 1 193 ? 5.391 -18.734 3.732 1 86.75 193 ASP B N 1
ATOM 3600 C CA . ASP B 1 193 ? 5.145 -19.453 4.977 1 86.75 193 ASP B CA 1
ATOM 3601 C C . ASP B 1 193 ? 5.77 -18.734 6.168 1 86.75 193 ASP B C 1
ATOM 3603 O O . ASP B 1 193 ? 6.711 -19.234 6.781 1 86.75 193 ASP B O 1
ATOM 3607 N N . GLN B 1 194 ? 5.168 -17.75 6.605 1 77.38 194 GLN B N 1
ATOM 3608 C CA . GLN B 1 194 ? 5.707 -16.828 7.605 1 77.38 194 GLN B CA 1
ATOM 3609 C C . GLN B 1 194 ? 5.777 -17.5 8.977 1 77.38 194 GLN B C 1
ATOM 3611 O O . GLN B 1 194 ? 6.699 -17.234 9.75 1 77.38 194 GLN B O 1
ATOM 3616 N N . ASP B 1 195 ? 4.832 -18.375 9.289 1 77.44 195 ASP B N 1
ATOM 3617 C CA . ASP B 1 195 ? 4.836 -18.969 10.617 1 77.44 195 ASP B CA 1
ATOM 3618 C C . ASP B 1 195 ? 5.594 -20.297 10.617 1 77.44 195 ASP B C 1
ATOM 3620 O O . ASP B 1 195 ? 5.68 -20.969 11.648 1 77.44 195 ASP B O 1
ATOM 3624 N N . GLY B 1 196 ? 6.035 -20.719 9.508 1 80.94 196 GLY B N 1
ATOM 3625 C CA . GLY B 1 196 ? 6.863 -21.906 9.391 1 80.94 196 GLY B CA 1
ATOM 3626 C C . GLY B 1 196 ? 6.09 -23.188 9.594 1 80.94 196 GLY B C 1
ATOM 3627 O O . GLY B 1 196 ? 6.664 -24.219 9.992 1 80.94 196 GLY B O 1
ATOM 3628 N N . SER B 1 197 ? 4.836 -23.266 9.391 1 88.38 197 SER B N 1
ATOM 3629 C CA . SER B 1 197 ? 3.975 -24.406 9.664 1 88.38 197 SER B CA 1
ATOM 3630 C C . SER B 1 197 ? 4.098 -25.469 8.578 1 88.38 197 SER B C 1
ATOM 3632 O O . SER B 1 197 ? 3.652 -26.609 8.75 1 88.38 197 SER B O 1
ATOM 3634 N N . GLY B 1 198 ? 4.637 -25.062 7.477 1 92.38 198 GLY B N 1
ATOM 3635 C CA . GLY B 1 198 ? 4.715 -25.969 6.348 1 92.38 198 GLY B CA 1
ATOM 3636 C C . GLY B 1 198 ? 3.471 -25.953 5.48 1 92.38 198 GLY B C 1
ATOM 3637 O O . GLY B 1 198 ? 3.373 -26.703 4.512 1 92.38 198 GLY B O 1
ATOM 3638 N N . THR B 1 199 ? 2.553 -25.172 5.867 1 95.44 199 THR B N 1
ATOM 3639 C CA . THR B 1 199 ? 1.358 -24.938 5.062 1 95.44 199 THR B CA 1
ATOM 3640 C C . THR B 1 199 ? 1.066 -23.438 4.957 1 95.44 199 THR B C 1
ATOM 3642 O O . THR B 1 199 ? 1.603 -22.641 5.73 1 95.44 199 THR B O 1
ATOM 3645 N N . LEU B 1 200 ? 0.313 -23.062 3.932 1 93.88 200 LEU B N 1
ATOM 3646 C CA . LEU B 1 200 ? -0.063 -21.672 3.734 1 93.88 200 LEU B CA 1
ATOM 3647 C C . LEU B 1 200 ? -1.554 -21.469 3.984 1 93.88 200 LEU B C 1
ATOM 3649 O O . LEU B 1 200 ? -2.383 -22.188 3.432 1 93.88 200 LEU B O 1
ATOM 3653 N N . ASP B 1 201 ? -1.855 -20.578 4.875 1 94.56 201 ASP B N 1
ATOM 3654 C CA . ASP B 1 201 ? -3.248 -20.188 5.055 1 94.56 201 ASP B CA 1
ATOM 3655 C C . ASP B 1 201 ? -3.596 -18.984 4.168 1 94.56 201 ASP B C 1
ATOM 3657 O O . ASP B 1 201 ? -2.758 -18.516 3.398 1 94.56 201 ASP B O 1
ATOM 3661 N N . VAL B 1 202 ? -4.809 -18.547 4.211 1 93.06 202 VAL B N 1
ATOM 3662 C CA . VAL B 1 202 ? -5.293 -17.516 3.311 1 93.06 202 VAL B CA 1
ATOM 3663 C C . VAL B 1 202 ? -4.48 -16.234 3.51 1 93.06 202 VAL B C 1
ATOM 3665 O O . VAL B 1 202 ? -4.113 -15.562 2.539 1 93.06 202 VAL B O 1
ATOM 3668 N N . ARG B 1 203 ? -4.191 -15.875 4.711 1 89.12 203 ARG B N 1
ATOM 3669 C CA . ARG B 1 203 ? -3.443 -14.656 5.004 1 89.12 203 ARG B CA 1
ATOM 3670 C C . ARG B 1 203 ? -2.025 -14.734 4.445 1 89.12 203 ARG B C 1
ATOM 3672 O O . ARG B 1 203 ? -1.509 -13.75 3.908 1 89.12 203 ARG B O 1
ATOM 3679 N N . GLU B 1 204 ? -1.41 -15.844 4.477 1 88.62 204 GLU B N 1
ATOM 3680 C CA . GLU B 1 204 ? -0.046 -16.031 3.998 1 88.62 204 GLU B CA 1
ATOM 3681 C C . GLU B 1 204 ? 0.01 -16.016 2.473 1 88.62 204 GLU B C 1
ATOM 3683 O O . GLU B 1 204 ? 1.079 -15.836 1.887 1 88.62 204 GLU B O 1
ATOM 3688 N N . LEU B 1 205 ? -1.146 -16.203 1.861 1 90.19 205 LEU B N 1
ATOM 3689 C CA . LEU B 1 205 ? -1.195 -16.234 0.404 1 90.19 205 LEU B CA 1
ATOM 3690 C C . LEU B 1 205 ? -1.36 -14.82 -0.157 1 90.19 205 LEU B C 1
ATOM 3692 O O . LEU B 1 205 ? -1.116 -14.586 -1.343 1 90.19 205 LEU B O 1
ATOM 3696 N N . GLU B 1 206 ? -1.752 -13.859 0.604 1 89.06 206 GLU B N 1
ATOM 3697 C CA . GLU B 1 206 ? -2.096 -12.516 0.153 1 89.06 206 GLU B CA 1
ATOM 3698 C C . GLU B 1 206 ? -0.897 -11.828 -0.5 1 89.06 206 GLU B C 1
ATOM 3700 O O . GLU B 1 206 ? -1.029 -11.211 -1.56 1 89.06 206 GLU B O 1
ATOM 3705 N N . PRO B 1 207 ? 0.273 -12 0.011 1 81.38 207 PRO B N 1
ATOM 3706 C CA . PRO B 1 207 ? 1.413 -11.305 -0.593 1 81.38 207 PRO B CA 1
ATOM 3707 C C . PRO B 1 207 ? 1.718 -11.789 -2.008 1 81.38 207 PRO B C 1
ATOM 3709 O O . PRO B 1 207 ? 2.365 -11.078 -2.781 1 81.38 207 PRO B O 1
ATOM 3712 N N . LEU B 1 208 ? 1.334 -12.953 -2.285 1 78.94 208 LEU B N 1
ATOM 3713 C CA . LEU B 1 208 ? 1.574 -13.477 -3.625 1 78.94 208 LEU B CA 1
ATOM 3714 C C . LEU B 1 208 ? 0.814 -12.664 -4.672 1 78.94 208 LEU B C 1
ATOM 3716 O O . LEU B 1 208 ? 1.253 -12.555 -5.816 1 78.94 208 LEU B O 1
ATOM 3720 N N . GLU B 1 209 ? -0.214 -12.062 -4.281 1 72.44 209 GLU B N 1
ATOM 3721 C CA . GLU B 1 209 ? -1.124 -11.375 -5.191 1 72.44 209 GLU B CA 1
ATOM 3722 C C . GLU B 1 209 ? -0.905 -9.867 -5.156 1 72.44 209 GLU B C 1
ATOM 3724 O O . GLU B 1 209 ? -1.619 -9.117 -5.824 1 72.44 209 GLU B O 1
ATOM 3729 N N . ALA B 1 210 ? 0.089 -9.484 -4.344 1 64.81 210 ALA B N 1
ATOM 3730 C CA . ALA B 1 210 ? 0.443 -8.07 -4.262 1 64.81 210 ALA B CA 1
ATOM 3731 C C . ALA B 1 210 ? 1.465 -7.695 -5.332 1 64.81 210 ALA B C 1
ATOM 3733 O O . ALA B 1 210 ? 2.426 -8.43 -5.562 1 64.81 210 ALA B O 1
ATOM 3734 N N . GLU B 1 211 ? 1.199 -6.906 -6.32 1 57.84 211 GLU B N 1
ATOM 3735 C CA . GLU B 1 211 ? 2.043 -6.543 -7.457 1 57.84 211 GLU B CA 1
ATOM 3736 C C . GLU B 1 211 ? 3.084 -5.5 -7.059 1 57.84 211 GLU B C 1
ATOM 3738 O O . GLU B 1 211 ? 3.924 -5.113 -7.875 1 57.84 211 GLU B O 1
ATOM 3743 N N . ARG B 1 212 ? 3.369 -5.188 -5.898 1 57.19 212 ARG B N 1
ATOM 3744 C CA . ARG B 1 212 ? 4.223 -4.066 -5.52 1 57.19 212 ARG B CA 1
ATOM 3745 C C . ARG B 1 212 ? 5.68 -4.34 -5.879 1 57.19 212 ARG B C 1
ATOM 3747 O O . ARG B 1 21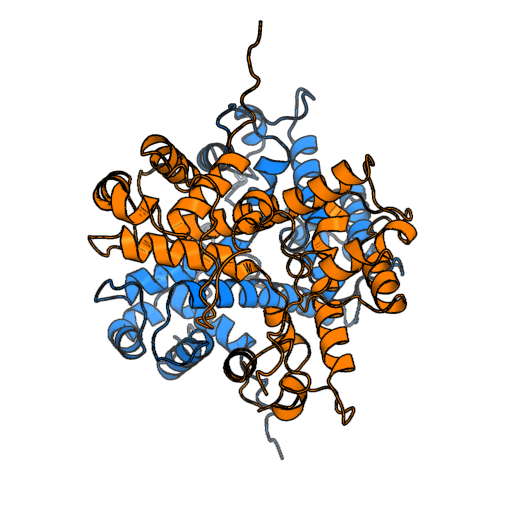2 ? 6.512 -3.432 -5.852 1 57.19 212 ARG B O 1
ATOM 3754 N N . HIS B 1 213 ? 5.965 -5.348 -6.578 1 60.25 213 HIS B N 1
ATOM 3755 C CA . HIS B 1 213 ? 7.34 -5.832 -6.523 1 60.25 213 HIS B CA 1
ATOM 3756 C C . HIS B 1 213 ? 8.211 -5.133 -7.562 1 60.25 213 HIS B C 1
ATOM 3758 O O . HIS B 1 213 ? 9.398 -4.91 -7.328 1 60.25 213 HIS B O 1
ATOM 3764 N N . TYR B 1 214 ? 7.543 -4.551 -8.5 1 61.5 214 TYR B N 1
ATOM 3765 C CA . TYR B 1 214 ? 8.375 -4.023 -9.578 1 61.5 214 TYR B CA 1
ATOM 3766 C C . TYR B 1 214 ? 9 -2.689 -9.18 1 61.5 214 TYR B C 1
ATOM 3768 O O . TYR B 1 214 ? 10.188 -2.459 -9.414 1 61.5 214 TYR B O 1
ATOM 3776 N N . VAL B 1 215 ? 8.336 -1.838 -8.461 1 65.38 215 VAL B N 1
ATOM 3777 C CA . VAL B 1 215 ? 8.836 -0.514 -8.102 1 65.38 215 VAL B CA 1
ATOM 3778 C C . VAL B 1 215 ? 9.961 -0.645 -7.086 1 65.38 215 VAL B C 1
ATOM 3780 O O . VAL B 1 215 ? 10.984 0.038 -7.191 1 65.38 215 VAL B O 1
ATOM 3783 N N . LEU B 1 216 ? 9.828 -1.599 -6.297 1 64.69 216 LEU B N 1
ATOM 3784 C CA . LEU B 1 216 ? 10.812 -1.773 -5.234 1 64.69 216 LEU B CA 1
ATOM 3785 C C . LEU B 1 216 ? 12.125 -2.312 -5.789 1 64.69 216 LEU B C 1
ATOM 3787 O O . LEU B 1 216 ? 13.203 -1.877 -5.383 1 64.69 216 LEU B O 1
ATOM 3791 N N . GLU B 1 217 ? 11.945 -3.178 -6.656 1 70.12 217 GLU B N 1
ATOM 3792 C CA . GLU B 1 217 ? 13.141 -3.73 -7.289 1 70.12 217 GLU B CA 1
ATOM 3793 C C . GLU B 1 217 ? 13.922 -2.654 -8.039 1 70.12 217 GLU B C 1
ATOM 3795 O O . GLU B 1 217 ? 15.148 -2.623 -7.992 1 70.12 217 GLU B O 1
ATOM 3800 N N . ALA B 1 218 ? 13.172 -1.84 -8.68 1 72.88 218 ALA B N 1
ATOM 3801 C CA . ALA B 1 218 ? 13.805 -0.758 -9.43 1 72.88 218 ALA B CA 1
ATOM 3802 C C . ALA B 1 218 ? 14.523 0.21 -8.492 1 72.88 218 ALA B C 1
ATOM 3804 O O . ALA B 1 218 ? 15.617 0.692 -8.805 1 72.88 218 ALA B O 1
ATOM 3805 N N . MET B 1 219 ? 14.031 0.42 -7.367 1 73.5 219 MET B N 1
ATOM 3806 C CA . MET B 1 219 ? 14.641 1.349 -6.422 1 73.5 219 MET B CA 1
ATOM 3807 C C . MET B 1 219 ? 15.914 0.752 -5.82 1 73.5 219 MET B C 1
ATOM 3809 O O . MET B 1 219 ? 16.906 1.458 -5.629 1 73.5 219 MET B O 1
ATOM 3813 N N . GLU B 1 220 ? 15.812 -0.478 -5.5 1 74.19 220 GLU B N 1
ATOM 3814 C CA . GLU B 1 220 ? 17 -1.159 -4.996 1 74.19 220 GLU B CA 1
ATOM 3815 C C . GLU B 1 220 ? 18.141 -1.094 -6.004 1 74.19 220 GLU B C 1
ATOM 3817 O O . GLU B 1 220 ? 19.297 -0.822 -5.637 1 74.19 220 GLU B O 1
ATOM 3822 N N . GLU B 1 221 ? 17.75 -1.343 -7.23 1 80.69 221 GLU B N 1
ATOM 3823 C CA . GLU B 1 221 ? 18.766 -1.273 -8.281 1 80.69 221 GLU B CA 1
ATOM 3824 C C . GLU B 1 221 ? 19.344 0.131 -8.398 1 80.69 221 GLU B C 1
ATOM 3826 O O . GLU B 1 221 ? 20.562 0.293 -8.578 1 80.69 221 GLU B O 1
ATOM 3831 N N . LEU B 1 222 ? 18.547 1.074 -8.281 1 80.12 222 LEU B N 1
ATOM 3832 C CA . LEU B 1 222 ? 19 2.459 -8.383 1 80.12 222 LEU B CA 1
ATOM 3833 C C . LEU B 1 222 ? 19.953 2.799 -7.25 1 80.12 222 LEU B C 1
ATOM 3835 O O . LEU B 1 222 ? 20.984 3.441 -7.473 1 80.12 222 LEU B O 1
ATOM 3839 N N . ILE B 1 223 ? 19.641 2.371 -6.074 1 79.56 223 ILE B N 1
ATOM 3840 C CA . ILE B 1 223 ? 20.484 2.633 -4.922 1 79.56 223 ILE B CA 1
ATOM 3841 C C . ILE B 1 223 ? 21.828 1.922 -5.098 1 79.56 223 ILE B C 1
ATOM 3843 O O . ILE B 1 223 ? 22.891 2.506 -4.852 1 79.56 223 ILE B O 1
ATOM 3847 N N . ASP B 1 224 ? 21.734 0.726 -5.512 1 81.31 224 ASP B N 1
ATOM 3848 C CA . ASP B 1 224 ? 22.953 -0.054 -5.723 1 81.31 224 ASP B CA 1
ATOM 3849 C C . ASP B 1 224 ? 23.875 0.614 -6.75 1 81.31 224 ASP B C 1
ATOM 3851 O O . ASP B 1 224 ? 25.094 0.594 -6.605 1 81.31 224 ASP B O 1
ATOM 3855 N N . LEU B 1 225 ? 23.281 1.191 -7.703 1 85.31 225 LEU B N 1
ATOM 3856 C CA . LEU B 1 225 ? 24.031 1.797 -8.789 1 85.31 225 LEU B CA 1
ATOM 3857 C C . LEU B 1 225 ? 24.578 3.162 -8.375 1 85.31 225 LEU B C 1
ATOM 3859 O O . LEU B 1 225 ? 25.719 3.506 -8.703 1 85.31 225 LEU B O 1
ATOM 3863 N N . ALA B 1 226 ? 23.781 3.891 -7.664 1 86.94 226 ALA B N 1
ATOM 3864 C CA . ALA B 1 226 ? 24.047 5.324 -7.586 1 86.94 226 ALA B CA 1
ATOM 3865 C C . ALA B 1 226 ? 24.641 5.699 -6.234 1 86.94 226 ALA B C 1
ATOM 3867 O O . ALA B 1 226 ? 25.328 6.715 -6.113 1 86.94 226 ALA B O 1
ATOM 3868 N N . ASP B 1 227 ? 24.281 4.941 -5.207 1 86 227 ASP B N 1
ATOM 3869 C CA . ASP B 1 227 ? 24.75 5.312 -3.875 1 86 227 ASP B CA 1
ATOM 3870 C C . ASP B 1 227 ? 26.234 4.957 -3.693 1 86 227 ASP B C 1
ATOM 3872 O O . ASP B 1 227 ? 26.562 3.957 -3.053 1 86 227 ASP B O 1
ATOM 3876 N N . LYS B 1 228 ? 27.078 5.84 -3.992 1 82.38 228 LYS B N 1
ATOM 3877 C CA . LYS B 1 228 ? 28.516 5.559 -4.07 1 82.38 228 LYS B CA 1
ATOM 3878 C C . LYS B 1 228 ? 29.188 5.711 -2.707 1 82.38 228 LYS B C 1
ATOM 3880 O O . LYS B 1 228 ? 30.203 5.086 -2.438 1 82.38 228 LYS B O 1
ATOM 3885 N N . ASP B 1 229 ? 28.625 6.539 -1.853 1 82.31 229 ASP B N 1
ATOM 3886 C CA . ASP B 1 229 ? 29.266 6.691 -0.547 1 82.31 229 ASP B CA 1
ATOM 3887 C C . ASP B 1 229 ? 28.609 5.777 0.489 1 82.31 229 ASP B C 1
ATOM 3889 O O . ASP B 1 229 ? 28.953 5.832 1.673 1 82.31 229 ASP B O 1
ATOM 3893 N N . TYR B 1 230 ? 27.578 5.043 0.072 1 76.06 230 TYR B N 1
ATOM 3894 C CA . TYR B 1 230 ? 26.953 3.967 0.831 1 76.06 230 TYR B CA 1
ATOM 3895 C C . TYR B 1 230 ? 26.297 4.504 2.102 1 76.06 230 TYR B C 1
ATOM 3897 O O . TYR B 1 230 ? 26.312 3.842 3.143 1 76.06 230 TYR B O 1
ATOM 3905 N N . ASP B 1 231 ? 25.812 5.738 2.02 1 76.19 231 ASP B N 1
ATOM 3906 C CA . ASP B 1 231 ? 25.188 6.297 3.211 1 76.19 231 ASP B CA 1
ATOM 3907 C C . ASP B 1 231 ? 23.672 6.074 3.189 1 76.19 231 ASP B C 1
ATOM 3909 O O . ASP B 1 231 ? 22.953 6.555 4.07 1 76.19 231 ASP B O 1
ATOM 3913 N N . GLY B 1 232 ? 23.25 5.469 2.113 1 76.06 232 GLY B N 1
ATOM 3914 C CA . GLY B 1 232 ? 21.828 5.141 2.029 1 76.06 232 GLY B CA 1
ATOM 3915 C C . GLY B 1 232 ? 20.984 6.273 1.48 1 76.06 232 GLY B C 1
ATOM 3916 O O . GLY B 1 232 ? 19.75 6.184 1.448 1 76.06 232 GLY B O 1
ATOM 3917 N N . HIS B 1 233 ? 21.672 7.344 1.074 1 82 233 HIS B N 1
ATOM 3918 C CA . HIS B 1 233 ? 20.984 8.484 0.487 1 82 233 HIS B CA 1
ATOM 3919 C C . HIS B 1 233 ? 21.453 8.742 -0.939 1 82 233 HIS B C 1
ATOM 3921 O O . HIS B 1 233 ? 22.625 8.516 -1.261 1 82 233 HIS B O 1
ATOM 3927 N N . LEU B 1 234 ? 20.469 9.125 -1.725 1 87.81 234 LEU B N 1
ATOM 3928 C CA . LEU B 1 234 ? 20.812 9.461 -3.102 1 87.81 234 LEU B CA 1
ATOM 3929 C C . LEU B 1 234 ? 20.766 10.969 -3.33 1 87.81 234 LEU B C 1
ATOM 3931 O O . LEU B 1 234 ? 19.766 11.609 -2.996 1 87.81 234 LEU B O 1
ATOM 3935 N N . THR B 1 235 ? 21.859 11.461 -3.84 1 89.94 235 THR B N 1
ATOM 3936 C CA . THR B 1 235 ? 21.922 12.875 -4.195 1 89.94 235 THR B CA 1
ATOM 3937 C C . THR B 1 235 ? 21.938 13.055 -5.711 1 89.94 235 THR B C 1
ATOM 3939 O O . THR B 1 235 ? 22.172 12.094 -6.449 1 89.94 235 THR B O 1
ATOM 3942 N N . THR B 1 236 ? 21.641 14.273 -6.086 1 89.81 236 THR B N 1
ATOM 3943 C CA . THR B 1 236 ? 21.719 14.57 -7.512 1 89.81 236 THR B CA 1
ATOM 3944 C C . THR B 1 236 ? 23.125 14.336 -8.039 1 89.81 236 THR B C 1
ATOM 3946 O O . THR B 1 236 ? 23.312 13.852 -9.156 1 89.81 236 THR B O 1
ATOM 3949 N N . ALA B 1 237 ? 24.031 14.664 -7.25 1 91.06 237 ALA B N 1
ATOM 3950 C CA . ALA B 1 237 ? 25.422 14.469 -7.637 1 91.06 237 ALA B CA 1
ATOM 3951 C C . ALA B 1 237 ? 25.719 12.992 -7.875 1 91.06 237 ALA B C 1
ATOM 3953 O O . ALA B 1 237 ? 26.391 12.633 -8.852 1 91.06 237 ALA B O 1
ATOM 3954 N N . GLU B 1 238 ? 25.266 12.188 -7.035 1 92.12 238 GLU B N 1
ATOM 3955 C CA . GLU B 1 238 ? 25.484 10.75 -7.18 1 92.12 238 GLU B CA 1
ATOM 3956 C C . GLU B 1 238 ? 24.766 10.203 -8.414 1 92.12 238 GLU B C 1
ATOM 3958 O O . GLU B 1 238 ? 25.312 9.359 -9.133 1 92.12 238 GLU B O 1
ATOM 3963 N N . LEU B 1 239 ? 23.609 10.664 -8.633 1 88.69 239 LEU B N 1
ATOM 3964 C CA . LEU B 1 239 ? 22.859 10.234 -9.805 1 88.69 239 LEU B CA 1
ATOM 3965 C C . LEU B 1 239 ? 23.547 10.672 -11.086 1 88.69 239 LEU B C 1
ATOM 3967 O O . LEU B 1 239 ? 23.656 9.898 -12.039 1 88.69 239 LEU B O 1
ATOM 3971 N N . ASP B 1 240 ? 24.047 11.859 -11.016 1 88.44 240 ASP B N 1
ATOM 3972 C CA . ASP B 1 240 ? 24.75 12.391 -12.18 1 88.44 240 ASP B CA 1
ATOM 3973 C C . ASP B 1 240 ? 26.031 11.602 -12.453 1 88.44 240 ASP B C 1
ATOM 3975 O O . ASP B 1 240 ? 26.359 11.32 -13.602 1 88.44 240 ASP B O 1
ATOM 3979 N N . ALA B 1 241 ? 26.672 11.281 -11.445 1 90.94 241 ALA B N 1
ATOM 3980 C CA . ALA B 1 241 ? 27.938 10.578 -11.562 1 90.94 241 ALA B CA 1
ATOM 3981 C C . ALA B 1 241 ? 27.766 9.211 -12.219 1 90.94 241 ALA B C 1
ATOM 3983 O O . ALA B 1 241 ? 28.656 8.727 -12.922 1 90.94 241 ALA B O 1
ATOM 3984 N N . GLU B 1 242 ? 26.625 8.633 -12 1 90.75 242 GLU B N 1
ATOM 3985 C CA . GLU B 1 242 ? 26.391 7.289 -12.516 1 90.75 242 GLU B CA 1
ATOM 3986 C C . GLU B 1 242 ? 25.328 7.301 -13.617 1 90.75 242 GLU B C 1
ATOM 3988 O O . GLU B 1 242 ? 24.625 6.312 -13.812 1 90.75 242 GLU B O 1
ATOM 3993 N N . TYR B 1 243 ? 25.25 8.383 -14.234 1 86.88 243 TYR B N 1
ATOM 3994 C CA . TYR B 1 243 ? 24.203 8.609 -15.219 1 86.88 243 TYR B CA 1
ATOM 3995 C C . TYR B 1 243 ? 24.203 7.512 -16.281 1 86.88 243 TYR B C 1
ATOM 3997 O O . TYR B 1 243 ? 23.141 6.977 -16.609 1 86.88 243 TYR B O 1
ATOM 4005 N N . GLU B 1 244 ? 25.344 7.195 -16.766 1 86.56 244 GLU B N 1
ATOM 4006 C CA . GLU B 1 244 ? 25.438 6.227 -17.844 1 86.56 244 GLU B CA 1
ATOM 4007 C C . GLU B 1 244 ? 24.906 4.863 -17.406 1 86.56 244 GLU B C 1
ATOM 4009 O O . GLU B 1 244 ? 24.094 4.254 -18.109 1 86.56 244 GLU B O 1
ATOM 4014 N N . LYS B 1 245 ? 25.344 4.527 -16.25 1 89.12 245 LYS B N 1
ATOM 4015 C CA . LYS B 1 245 ? 24.906 3.232 -15.742 1 89.12 245 LYS B CA 1
ATOM 4016 C C . LYS B 1 245 ? 23.406 3.238 -15.461 1 89.12 245 LYS B C 1
ATOM 4018 O O . LYS B 1 245 ? 22.703 2.258 -15.742 1 89.12 245 LYS B O 1
ATOM 4023 N N . ILE B 1 246 ? 22.938 4.301 -14.953 1 86.75 246 ILE B N 1
ATOM 4024 C CA . ILE B 1 246 ? 21.531 4.418 -14.594 1 86.75 246 ILE B CA 1
ATOM 4025 C C . ILE B 1 246 ? 20.688 4.418 -15.867 1 86.75 246 ILE B C 1
ATOM 4027 O O . ILE B 1 246 ? 19.672 3.713 -15.945 1 86.75 246 ILE B O 1
ATOM 4031 N N . SER B 1 247 ? 21.109 5.148 -16.812 1 82.81 247 SER B N 1
ATOM 4032 C CA . SER B 1 247 ? 20.328 5.305 -18.031 1 82.81 247 SER B CA 1
ATOM 4033 C C . SER B 1 247 ? 20.188 3.98 -18.766 1 82.81 247 SER B C 1
ATOM 4035 O O . SER B 1 247 ? 19.172 3.748 -19.438 1 82.81 247 SER B O 1
ATOM 4037 N N . GLU B 1 248 ? 21.141 3.143 -18.562 1 83.19 248 GLU B N 1
ATOM 4038 C CA . GLU B 1 248 ? 21.141 1.859 -19.266 1 83.19 248 GLU B CA 1
ATOM 4039 C C . GLU B 1 248 ? 20.422 0.791 -18.438 1 83.19 248 GLU B C 1
ATOM 4041 O O . GLU B 1 248 ? 20.125 -0.292 -18.938 1 83.19 248 GLU B O 1
ATOM 4046 N N . SER B 1 249 ? 20.141 1.172 -17.281 1 83.06 249 SER B N 1
ATOM 4047 C CA . SER B 1 249 ? 19.531 0.195 -16.391 1 83.06 249 SER B CA 1
ATOM 4048 C C . SER B 1 249 ? 18.016 0.197 -16.531 1 83.06 249 SER B C 1
ATOM 4050 O O . SER B 1 249 ? 17.422 1.168 -17.016 1 83.06 249 SER B O 1
ATOM 4052 N N . ARG B 1 250 ? 17.391 -0.925 -16.172 1 78.62 250 ARG B N 1
ATOM 4053 C CA . ARG B 1 250 ? 15.93 -1.006 -16.141 1 78.62 250 ARG B CA 1
ATOM 4054 C C . ARG B 1 250 ? 15.352 0.001 -15.148 1 78.62 250 ARG B C 1
ATOM 4056 O O . ARG B 1 250 ? 14.328 0.632 -15.43 1 78.62 250 ARG B O 1
ATOM 4063 N N . ALA B 1 251 ? 16.047 0.159 -14.094 1 75.81 251 ALA B N 1
ATOM 4064 C CA . ALA B 1 251 ? 15.594 1.086 -13.055 1 75.81 251 ALA B CA 1
ATOM 4065 C C . ALA B 1 251 ? 15.516 2.512 -13.594 1 75.81 251 ALA B C 1
ATOM 4067 O O . ALA B 1 251 ? 14.523 3.213 -13.359 1 75.81 251 ALA B O 1
ATOM 4068 N N . GLY B 1 252 ? 16.516 2.828 -14.227 1 74.44 252 GLY B N 1
ATOM 4069 C CA . GLY B 1 252 ? 16.516 4.16 -14.805 1 74.44 252 GLY B CA 1
ATOM 4070 C C . GLY B 1 252 ? 15.359 4.395 -15.766 1 74.44 252 GLY B C 1
ATOM 4071 O O . GLY B 1 252 ? 14.719 5.449 -15.734 1 74.44 252 GLY B O 1
ATOM 4072 N N . GLN B 1 253 ? 15.078 3.439 -16.531 1 76.44 253 GLN B N 1
ATOM 4073 C CA . GLN B 1 253 ? 13.992 3.543 -17.5 1 76.44 253 GLN B CA 1
ATOM 4074 C C . GLN B 1 253 ? 12.633 3.598 -16.797 1 76.44 253 GLN B C 1
ATOM 4076 O O . GLN B 1 253 ? 11.781 4.422 -17.141 1 76.44 253 GLN B O 1
ATOM 4081 N N . ASP B 1 254 ? 12.469 2.777 -15.867 1 74.81 254 ASP B N 1
ATOM 4082 C CA . ASP B 1 254 ? 11.219 2.746 -15.109 1 74.81 254 ASP B CA 1
ATOM 4083 C C . ASP B 1 254 ? 10.984 4.066 -14.375 1 74.81 254 ASP B C 1
ATOM 4085 O O . ASP B 1 254 ? 9.883 4.621 -14.422 1 74.81 254 ASP B O 1
ATOM 4089 N N . PHE B 1 255 ? 11.977 4.453 -13.883 1 72.44 255 PHE B N 1
ATOM 4090 C CA . PHE B 1 255 ? 11.844 5.66 -13.078 1 72.44 255 PHE B CA 1
ATOM 4091 C C . PHE B 1 255 ? 11.445 6.852 -13.945 1 72.44 255 PHE B C 1
ATOM 4093 O O . PHE B 1 255 ? 10.594 7.652 -13.555 1 72.44 255 PHE B O 1
ATOM 4100 N N . VAL B 1 256 ? 12.039 6.918 -15.055 1 68.56 256 VAL B N 1
ATOM 4101 C CA . VAL B 1 256 ? 11.711 8.023 -15.953 1 68.56 256 VAL B CA 1
ATOM 4102 C C . VAL B 1 256 ? 10.266 7.883 -16.422 1 68.56 256 VAL B C 1
ATOM 4104 O O . VAL B 1 256 ? 9.531 8.875 -16.5 1 68.56 256 VAL B O 1
ATOM 4107 N N . ALA B 1 257 ? 9.93 6.734 -16.688 1 70.94 257 ALA B N 1
ATOM 4108 C CA . ALA B 1 257 ? 8.547 6.496 -17.078 1 70.94 257 ALA B CA 1
ATOM 4109 C C . ALA B 1 257 ? 7.574 6.902 -15.977 1 70.94 257 ALA B C 1
ATOM 4111 O O . ALA B 1 257 ? 6.535 7.516 -16.25 1 70.94 257 ALA B O 1
ATOM 4112 N N . TRP B 1 258 ? 7.949 6.602 -14.797 1 72.12 258 TRP B N 1
ATOM 4113 C CA . TRP B 1 258 ? 7.102 6.934 -13.664 1 72.12 258 TRP B CA 1
ATOM 4114 C C . TRP B 1 258 ? 7.043 8.445 -13.445 1 72.12 258 TRP B C 1
ATOM 4116 O O . TRP B 1 258 ? 5.977 9 -13.172 1 72.12 258 TRP B O 1
ATOM 4126 N N . ALA B 1 259 ? 8.133 9.023 -13.562 1 66.19 259 ALA B N 1
ATOM 4127 C CA . ALA B 1 259 ? 8.203 10.469 -13.359 1 66.19 259 ALA B CA 1
ATOM 4128 C C . ALA B 1 259 ? 7.32 11.203 -14.367 1 66.19 259 ALA B C 1
ATOM 4130 O O . ALA B 1 259 ? 6.695 12.211 -14.031 1 66.19 259 ALA B O 1
ATOM 4131 N N . GLU B 1 260 ? 7.23 10.703 -15.539 1 67.62 260 GLU B N 1
ATOM 4132 C CA . GLU B 1 260 ? 6.41 11.32 -16.578 1 67.62 260 GLU B CA 1
ATOM 4133 C C . GLU B 1 260 ? 4.93 11.258 -16.219 1 67.62 260 GLU B C 1
ATOM 4135 O O . GLU B 1 260 ? 4.152 12.141 -16.578 1 67.62 260 GLU B O 1
ATOM 4140 N N . HIS B 1 261 ? 4.648 10.289 -15.453 1 66.38 261 HIS B N 1
ATOM 4141 C CA . HIS B 1 261 ? 3.254 10.148 -15.055 1 66.38 261 HIS B CA 1
ATOM 4142 C C . HIS B 1 261 ? 2.904 11.109 -13.922 1 66.38 261 HIS B C 1
ATOM 4144 O O . HIS B 1 261 ? 1.729 11.414 -13.695 1 66.38 261 HIS B O 1
ATOM 4150 N N . LEU B 1 262 ? 3.883 11.398 -13.227 1 63.69 262 LEU B N 1
ATOM 4151 C CA . LEU B 1 262 ? 3.639 12.289 -12.102 1 63.69 262 LEU B CA 1
ATOM 4152 C C . LEU B 1 262 ? 3.75 13.75 -12.523 1 63.69 262 LEU B C 1
ATOM 4154 O O . LEU B 1 262 ? 3.213 14.633 -11.859 1 63.69 262 LEU B O 1
ATOM 4158 N N . ALA B 1 263 ? 4.504 13.969 -13.695 1 58.19 263 ALA B N 1
ATOM 4159 C CA . ALA B 1 263 ? 4.723 15.344 -14.141 1 58.19 263 ALA B CA 1
ATOM 4160 C C . ALA B 1 263 ? 3.43 15.953 -14.68 1 58.19 263 ALA B C 1
ATOM 4162 O O . ALA B 1 263 ? 2.6 15.25 -15.266 1 58.19 263 ALA B O 1
ATOM 4163 N N . PRO B 1 264 ? 3.1 17.281 -14.203 1 51.41 264 PRO B N 1
ATOM 4164 C CA . PRO B 1 264 ? 1.916 17.953 -14.734 1 51.41 264 PRO B CA 1
ATOM 4165 C C . PRO B 1 264 ? 1.815 17.859 -16.266 1 51.41 264 PRO B C 1
ATOM 4167 O O . PRO B 1 264 ? 2.836 17.766 -16.938 1 51.41 264 PRO B O 1
ATOM 4170 N N . SER B 1 265 ? 0.7 17.359 -16.781 1 44.34 265 SER B N 1
ATOM 4171 C CA . SER B 1 265 ? 0.5 17.422 -18.219 1 44.34 265 SER B CA 1
ATOM 4172 C C . SER B 1 265 ? 1.024 18.734 -18.797 1 44.34 265 SER B C 1
ATOM 4174 O O . SER B 1 265 ? 0.772 19.812 -18.234 1 44.34 265 SER B O 1
ATOM 4176 N N . GLN B 1 266 ? 2.102 18.844 -19.375 1 36.84 266 GLN B N 1
ATOM 4177 C CA . GLN B 1 266 ? 2.469 20.016 -20.172 1 36.84 266 GLN B CA 1
ATOM 4178 C C . GLN B 1 266 ? 1.312 20.453 -21.078 1 36.84 266 GLN B C 1
ATOM 4180 O O . GLN B 1 266 ? 0.831 19.672 -21.906 1 36.84 266 GLN B O 1
ATOM 4185 N N . GLU B 1 267 ? 0.257 21.156 -20.719 1 35.47 267 GLU B N 1
ATOM 4186 C CA . GLU B 1 267 ? -0.476 21.938 -21.703 1 35.47 267 GLU B CA 1
ATOM 4187 C C . GLU B 1 267 ? 0.464 22.5 -22.766 1 35.47 267 GLU B C 1
ATOM 4189 O O . GLU B 1 267 ? 1.461 23.156 -22.453 1 35.47 267 GLU B O 1
ATOM 4194 N N . SER B 1 268 ? 0.697 21.828 -23.906 1 32.09 268 SER B N 1
ATOM 4195 C CA . SER B 1 268 ? 1.109 22.531 -25.125 1 32.09 268 SER B CA 1
ATOM 4196 C C . SER B 1 268 ? 0.409 23.891 -25.25 1 32.09 268 SER B C 1
ATOM 4198 O O . SER B 1 268 ? -0.822 23.953 -25.234 1 32.09 268 SER B O 1
ATOM 4200 N N . ASP B 1 269 ? 0.91 24.922 -24.75 1 29.39 269 ASP B N 1
ATOM 4201 C CA . ASP B 1 269 ? 0.662 26.234 -25.312 1 29.39 269 ASP B CA 1
ATOM 4202 C C . ASP B 1 269 ? 0.679 26.188 -26.844 1 29.39 269 ASP B C 1
ATOM 4204 O O . ASP B 1 269 ? 1.729 26.359 -27.469 1 29.39 269 ASP B O 1
ATOM 4208 N N . GLU B 1 270 ? 0.229 25.297 -27.672 1 27.42 270 GLU B N 1
ATOM 4209 C CA . GLU B 1 270 ? -0.111 25.734 -29.016 1 27.42 270 GLU B CA 1
ATOM 4210 C C . GLU B 1 270 ? -1.22 26.781 -28.984 1 27.42 270 GLU B C 1
ATOM 4212 O O . GLU B 1 270 ? -2.373 26.469 -28.688 1 27.42 270 GLU B O 1
ATOM 4217 N N . LEU B 1 271 ? -0.846 28.031 -28.5 1 21.05 271 LEU B N 1
ATOM 4218 C CA . LEU B 1 271 ? -1.219 29.109 -29.406 1 21.05 271 LEU B CA 1
ATOM 4219 C C . LEU B 1 271 ? -0.416 29.047 -30.703 1 21.05 271 LEU B C 1
ATOM 4221 O O . LEU B 1 271 ? 0.775 28.719 -30.672 1 21.05 271 LEU B O 1
#

pLDDT: mean 74.92, std 22.66, range [18.52, 96.88]

Solvent-accessible surface area (backbone atoms only — not comparable to full-atom values): 30204 Å² total; per-residue (Å²): 136,79,77,74,75,57,67,71,66,75,66,54,74,83,49,49,78,71,54,71,67,81,73,73,90,88,83,73,85,58,75,73,67,76,72,60,87,72,76,54,56,47,71,67,48,51,50,51,37,49,55,66,35,19,44,85,65,77,63,50,32,39,63,55,32,49,49,53,41,42,54,54,46,53,52,50,53,41,49,49,56,44,47,49,52,26,56,75,65,72,36,80,50,46,39,67,73,65,43,67,34,62,73,52,27,19,59,47,31,76,68,60,46,63,60,56,67,68,56,53,52,53,53,49,46,51,34,22,29,83,67,76,68,48,28,37,62,55,33,42,33,32,57,62,39,22,62,41,18,56,52,47,23,50,48,54,18,43,50,52,46,64,75,37,31,83,83,71,77,78,44,30,38,66,68,34,54,47,51,88,47,51,82,42,53,72,69,48,50,60,41,35,27,74,61,66,76,67,44,34,44,52,76,41,41,34,65,76,58,38,75,68,57,61,60,44,52,30,49,50,50,44,45,70,65,27,32,79,82,31,75,67,44,43,35,64,65,35,45,59,74,30,37,70,62,36,34,71,30,70,30,35,46,49,46,43,56,50,41,59,71,60,44,62,80,74,73,74,78,76,120,138,85,79,83,73,86,74,34,49,67,57,57,96,64,37,80,33,56,66,58,75,67,77,87,89,86,83,77,86,61,79,77,70,56,52,42,89,69,74,53,57,48,73,66,48,52,50,51,38,50,56,64,34,19,45,84,65,76,62,48,30,39,62,56,34,48,49,52,42,42,54,52,45,54,53,51,51,41,48,49,55,45,47,49,52,26,55,75,64,72,37,81,49,47,39,67,74,63,44,69,35,64,74,51,26,13,50,48,28,85,51,22,46,64,59,56,67,68,56,53,51,52,52,48,46,50,33,21,31,82,67,75,69,48,27,38,62,54,35,42,34,33,57,61,39,21,63,40,18,56,52,48,25,50,48,52,20,44,49,52,46,64,73,40,31,82,84,71,78,77,42,30,39,65,67,34,55,46,51,89,64,62,83,43,55,73,67,48,51,58,40,34,27,74,61,66,75,69,43,34,43,52,77,40,41,34,66,75,59,38,74,68,58,62,60,42,51,29,49,50,51,45,45,70,67,27,32,81,83,30,77,68,44,43,34,64,67,35,44,59,74,30,36,69,62,37,34,72,31,68,30,35,45,51,48,45,56,50,40,59,70,60,45,61,78,75,75,75,77,77,120

Nearest PDB structures (foldseek):
  4q04-assembly1_A  TM=3.439E-01  e=5.505E-03  Entamoeba histolytica
  1aj5-assembly1_A-2  TM=3.242E-01  e=1.310E-02  Rattus norvegicus
  3l19-assembly2_B  TM=3.236E-01  e=8.278E-03  Cryptosporidium parvum Iowa II
  4il1-assembly4_D  TM=2.404E-01  e=3.661E-03  Rattus norvegicus
  1v1f-assembly1_A  TM=3.349E-01  e=3.117E-02  Arabidopsis thaliana

Foldseek 3Di:
DPPPCLPFLPDPQVLVVQPPPDPDDDDDPPPPPSPDVLPFDDLVLVVLLQVQLPVVPPQKRFPVSLVVLLVVLLQLVLLVSLVVVCVVVVHQWDALVRCQDQVNQLLLDRQSGRDDSVLSVVLLCVLPVVRPRIHGSNSCSCSNAVLVDPVSLLSNLQVLCVVQVPPPPQWAAPCSNPPPPNQDDPVLQVVLPPVVPRIHHSVSSSVSRHNSPPSVVLVVVQCVQQVPVPPRIHGSVSCVVRVVVLSPDPSNVVSSVSSVSVDPPPPPPPD/DPDDDLPAQDCPPVPQQPPPPPDDDDDPPPPDDRPDVLPFDDLVLVVLLQVQLPVVPPQKRFPVSLVVLLVVLLQLVLLVVLVVVCVVVVHQWDALVRCQDQVNQLLLDPSRGRDPSVLSVVLLCVLPVVRPRIHGSNSCSCSNAVLVDPVSLLSNLQVLCVVQVPPPPQWAALCSNPPPPGQDDPVLQVVLPPVPPRIHHSVSSSVSRHPSPPSVVLVVVQCVQQVPVPPRIHGSVSCVVRVVVLSPDPSNVVSSVSSVSVDPPPPPPPD

Organism: Polarella glacialis (NCBI:txid89957)

Secondary structure (DSSP, 8-state):
----------SHHHHHHHHTS---S----S-----S---PPPHHHHHHHHHHH-TT-SSEE-HHHHHHHHHHHHHHHHHHHHHHHHHHTTSSSEEHHHHTSHHHHHHT-TTSPPPPHHHHHHHHHHH-TT-SSEE-HHHHHHHH-GGG-HHHHHHHHHHHHHHH-TT-SSSEEHHHHHTTSSS--HHHHHHH-TT-SSEE-HHHHGGGG--THHHHHHHHHHHHHH-TT-SS-EEHHHHHHTHHHHHHSHHHHHHHHHHHHHS--------/--------S--GGGHHHHTTTT-------------S---PPPHHHHHHHHHHH-TT-SSEE-HHHHHHHHHHHHHHHHHHHHHHHHHHTTSSSEEHHHHTSHHHHHHT-TTSPPPPHHHHHHHHHHH-TT-SSEE-HHHHHHHH-GGG-HHHHHHHHHHHHHHH-TT-SSSEEHHHHHTTSSS--HHHHHHH-TT-SSEE-HHHHGGGG--THHHHHHHHHHHHHH-TT-SS-EEHHHHHHTHHHHHHSHHHHHHHHHHHHHS--------

InterPro domains:
  IPR002048 EF-hand domain [PF13202] (53-69)
  IPR002048 EF-hand domain [PF13202] (187-206)
  IPR002048 EF-hand domain [PS50222] (115-150)
  IPR002048 EF-hand domain [SM00054] (45-73)
  IPR002048 EF-hand domain [SM00054] (119-147)
  IPR002048 EF-hand domain [SM00054] (156-184)
  IPR002048 EF-hand domain [SM00054] (218-246)
  IPR011992 EF-hand domain pair [SSF47473] (40-144)
  IPR011992 EF-hand domain pair [SSF47473] (117-239)
  IPR018247 EF-Hand 1, calcium-binding site [PS00018] (54-66)
  IPR018247 EF-Hand 1, calcium-binding site [PS00018] (165-177)

Sequence (542 aa):
MVALCCKGMPFLVIVAVLALARASDQQDDGIPEPESDDVLPTQQQISQMHGLIDSNKDGKINFFEIMVFSDTMVLTTARQHCSQILEDLESGSVTLEQLKTDRLSQQMSSDGHALPIEEVQHRFLLADSNSDGKLILEEMVPLFFPDLNPVTLNRVAQFLLTSKDQDDDGKLSAHEFLSGGDHGDKDDFARLDQDGSGTLDVRELEPLEAERHYVLEAMEELIDLADKDYDGHLTTAELDAEYEKISESRAGQDFVAWAEHLAPSQESDELMVALCCKGMPFLVIVAVLALARASDQQDDGIPEPESDDVLPTQQQISQMHGLIDSNKDGKINFFEIMVFSDTMVLTTARQHCSQILEDLESGSVTLEQLKTDRLSQQMSSDGHALPIEEVQHRFLLADSNSDGKLILEEMVPLFFPDLNPVTLNRVAQFLLTSKDQDDDGKLSAHEFLSGGDHGDKDDFARLDQDGSGTLDVRELEPLEAERHYVLEAMEELIDLADKDYDGHLTTAELDAEYEKISESRAGQDFVAWAEHLAPSQESDEL

Radius of gyration: 23.81 Å; Cα contacts (8 Å, |Δi|>4): 701; chains: 2; bounding box: 55×62×71 Å